Protein AF-0000000072570042 (afdb_homodimer)

Radius of gyration: 28.17 Å; Cα contacts (8 Å, |Δi|>4): 1618; chains: 2; bounding box: 68×72×71 Å

Foldseek 3Di:
DAFKKWWFQWWDDDVPRTQAGGEGDIFDQLFEEEEEEDPSNCQVVVLCQLLQNGAIPDTFMDGHVHTCRPPHNVRQQAFEAEQVLPFDQVDFLQCSQLVVVVVVVHDPVVSVVLSCVLCVLLVNNVRRGPGPVPDDLLSSLSSSVSSRPSSPGNAYEYAANCVPDDDVSSVVSLVSVLSSSNVSSHHYYHYDHDQVSCLSRGQWYFYGGSNYTQDIDHSVCLAQPPFFPCSPPSRAHKDKFWWKWADDPQWIWIAGPVGAIDTADFDDPDGDIFIKMKIAHQAQKDWDPDDHAFKWFWADWDDDDQWIKTWTQTPVRDIDIHIGGCPVDVDDDDGGDMIHIDGNRSRMWMGHNVRSGTRPDPDD/DAFKKWWFQWWDDDVPRTQAGGETDIFDQLFEEEEEEDPSNCQVVVLCQLQQNGAIPDTFMDGHVHTCRPPHNVRQQAFEAEQVLPFDQVDFLQCSQLVVVVVVVHDPVVSVVLSCVLCVLLVNNVRRGPGPVPDDLLSSLSSSVSSRPSSPGNAYEYAANCVPDDDVSSVVSLVSVLSSSNVSSHHYYHYDHDQVSCLSRGQWYFYGGSNYTQDIDHSVCLAQPPFFPCSPPSRAHKDKFWWKWADDPNWIWIAGPVGAIDTADFDDPDGDIFIKMKIAHQAQKDWDPDPHAFKWFWADWDDDDQWIKTWTQTPVRDIDIHIGGCPVDVDDDDGGDMIHIDGNRSRMWMGHNVRSGTRVDPDD

Secondary structure (DSSP, 8-state):
----EEEEEEEEEETTEEEEEEEEEEE-TT-EEEEE-STTSSHHHHHHHHHTSS---EEEEEETTEE-TTS-GGGS-EEEE-TTTT--TTS-HHHHHHHHHHHTT--HHHHHHHHHHHHHHHT-GGGTT--GGGS-HHHHHHHHHHHHHTT--SEEEEESTTTTS-HHHHHHHHHHHHHHHHHHT-EEEEEES-HHHHHHH-SEEEEEETTEEEEEE-HHHHHHS-SSHHHHHHSS--EEEEEEEEEETTEEEEE-TTS-EEEE-----SS--EEEEEEE-GGGEEEESSS-SEEEEEEEEEE-SSEEEEEEEETTS-EEEEEEESSS------TT-EEEEEE-TTT-EEEETTS-SBTTS---/----EEEEEEEEEETTEEEEEEEEEEE-TT-EEEEE-STTSSHHHHHHHHHTSS---EEEEEETTEE-TTS-GGGS-EEEE-TTTT--TTS-HHHHHHHHHHHTT--HHHHHHHHHHHHHHHT-GGGTT--GGGS-HHHHHHHHHHHHHTT--SEEEEESTTTTS-HHHHHHHHHHHHHHHHHHT-EEEEEES-HHHHHHH-SEEEEEETTEEEEEE-HHHHHHS-SSHHHHHHSS--EEEEEEEEEETTEEEEE-TTS-EEEE-----SS--EEEEEEE-GGGEEEESSS-SEEEEEEEEEE-SSEEEEEEEETTS-EEEEEEESSS------TT-EEEEEE-TTT-EEEETTS-SBTTS---

Structure (mmCIF, N/CA/C/O backbone):
data_AF-0000000072570042-model_v1
#
loop_
_entity.id
_entity.type
_entity.pdbx_description
1 polymer 'Spermidine/putrescine import ATP-binding protein PotA'
#
loop_
_atom_site.group_PDB
_atom_site.id
_atom_site.type_symbol
_atom_site.label_atom_id
_atom_site.label_alt_id
_atom_site.label_comp_id
_atom_site.label_asym_id
_atom_site.label_entity_id
_atom_site.label_seq_id
_atom_site.pdbx_PDB_ins_code
_atom_site.Cartn_x
_atom_site.Cartn_y
_atom_site.Cartn_z
_atom_site.occupancy
_atom_site.B_iso_or_equiv
_atom_site.auth_seq_id
_atom_site.auth_comp_id
_atom_site.auth_asym_id
_atom_site.auth_atom_id
_atom_site.pdbx_PDB_model_num
ATOM 1 N N . MET A 1 1 ? -10.945 -24.578 -23.078 1 67.06 1 MET A N 1
ATOM 2 C CA . MET A 1 1 ? -10.5 -25.234 -21.844 1 67.06 1 MET A CA 1
ATOM 3 C C . MET A 1 1 ? -9.148 -24.688 -21.406 1 67.06 1 MET A C 1
ATOM 5 O O . MET A 1 1 ? -8.344 -24.266 -22.234 1 67.06 1 MET A O 1
ATOM 9 N N . SER A 1 2 ? -8.945 -24.328 -20.234 1 85.19 2 SER A N 1
ATOM 10 C CA . SER A 1 2 ? -7.691 -23.859 -19.672 1 85.19 2 SER A CA 1
ATOM 11 C C . SER A 1 2 ? -6.598 -24.906 -19.781 1 85.19 2 SER A C 1
ATOM 13 O O . SER A 1 2 ? -6.883 -26.094 -19.969 1 85.19 2 SER A O 1
ATOM 15 N N . LYS A 1 3 ? -5.363 -24.484 -20.062 1 92.62 3 LYS A N 1
ATOM 16 C CA . LYS A 1 3 ? -4.215 -25.375 -20.203 1 92.62 3 LYS A CA 1
ATOM 17 C C . LYS A 1 3 ? -3.168 -25.109 -19.141 1 92.62 3 LYS A C 1
ATOM 19 O O . LYS A 1 3 ? -3.09 -24 -18.594 1 92.62 3 LYS A O 1
ATOM 24 N N . SER A 1 4 ? -2.488 -26.141 -18.891 1 97.12 4 SER A N 1
ATOM 25 C CA . SER A 1 4 ? -1.335 -25.969 -18 1 97.12 4 SER A CA 1
ATOM 26 C C . SER A 1 4 ? -0.146 -25.391 -18.766 1 97.12 4 SER A C 1
ATOM 28 O O . SER A 1 4 ? -0.124 -25.406 -20 1 97.12 4 SER A O 1
ATOM 30 N N . ILE A 1 5 ? 0.777 -24.828 -18.078 1 98 5 ILE A N 1
ATOM 31 C CA . ILE A 1 5 ? 2.006 -24.297 -18.672 1 98 5 ILE A CA 1
ATOM 32 C C . ILE A 1 5 ? 3.213 -25 -18.031 1 98 5 ILE A C 1
ATOM 34 O O . ILE A 1 5 ? 3.371 -24.984 -16.812 1 98 5 ILE A O 1
ATOM 38 N N . ASN A 1 6 ? 4.023 -25.562 -18.859 1 97.94 6 ASN A N 1
ATOM 39 C CA . ASN A 1 6 ? 5.258 -26.203 -18.406 1 97.94 6 ASN A CA 1
ATOM 40 C C . ASN A 1 6 ? 6.488 -25.484 -18.969 1 97.94 6 ASN A C 1
ATOM 42 O O . ASN A 1 6 ? 6.648 -25.375 -20.188 1 97.94 6 ASN A O 1
ATOM 46 N N . ILE A 1 7 ? 7.305 -25.031 -18.109 1 97.62 7 ILE A N 1
ATOM 47 C CA . ILE A 1 7 ? 8.547 -24.344 -18.453 1 97.62 7 ILE A CA 1
ATOM 48 C C . ILE A 1 7 ? 9.742 -25.219 -18.047 1 97.62 7 ILE A C 1
ATOM 50 O O . ILE A 1 7 ? 9.953 -25.469 -16.859 1 97.62 7 ILE A O 1
ATOM 54 N N . ASN A 1 8 ? 10.5 -25.594 -19.031 1 97.06 8 ASN A N 1
ATOM 55 C CA . ASN A 1 8 ? 11.594 -26.516 -18.781 1 97.06 8 ASN A CA 1
ATOM 56 C C . ASN A 1 8 ? 12.93 -25.953 -19.25 1 97.06 8 ASN A C 1
ATOM 58 O O . ASN A 1 8 ? 13.203 -25.891 -20.453 1 97.06 8 ASN A O 1
ATOM 62 N N . ASP A 1 9 ? 13.773 -25.609 -18.312 1 96.56 9 ASP A N 1
ATOM 63 C CA . ASP A 1 9 ? 15.156 -25.203 -18.516 1 96.56 9 ASP A CA 1
ATOM 64 C C . ASP A 1 9 ? 15.242 -24.094 -19.562 1 96.56 9 ASP A C 1
ATOM 66 O O . ASP A 1 9 ? 16.047 -24.156 -20.484 1 96.56 9 ASP A O 1
ATOM 70 N N . VAL A 1 10 ? 14.43 -23.219 -19.406 1 95.94 10 VAL A N 1
ATOM 71 C CA . VAL A 1 10 ? 14.312 -22.156 -20.406 1 95.94 10 VAL A CA 1
ATOM 72 C C . VAL A 1 10 ? 15.461 -21.156 -20.234 1 95.94 10 VAL A C 1
ATOM 74 O O . VAL A 1 10 ? 15.852 -20.828 -19.109 1 95.94 10 VAL A O 1
ATOM 77 N N . ILE A 1 11 ? 15.984 -20.719 -21.375 1 96.19 11 ILE A N 1
ATOM 78 C CA . ILE A 1 11 ? 17.094 -19.766 -21.422 1 96.19 11 ILE A CA 1
ATOM 79 C C . ILE A 1 11 ? 16.703 -18.562 -22.281 1 96.19 11 ILE A C 1
ATOM 81 O O . ILE A 1 11 ? 16.156 -18.719 -23.375 1 96.19 11 ILE A O 1
ATOM 85 N N . LYS A 1 12 ? 16.891 -17.375 -21.734 1 95.5 12 LYS A N 1
ATOM 86 C CA . LYS A 1 12 ? 16.719 -16.141 -22.5 1 95.5 12 LYS A CA 1
ATOM 87 C C . LYS A 1 12 ? 18.016 -15.336 -22.531 1 95.5 12 LYS A C 1
ATOM 89 O O . LYS A 1 12 ? 18.578 -15.016 -21.469 1 95.5 12 LYS A O 1
ATOM 94 N N . LYS A 1 13 ? 18.391 -15.008 -23.703 1 93.94 13 LYS A N 1
ATOM 95 C CA . LYS A 1 13 ? 19.594 -14.203 -23.906 1 93.94 13 LYS A CA 1
ATOM 96 C C . LYS A 1 13 ? 19.312 -13.016 -24.812 1 93.94 13 LYS A C 1
ATOM 98 O O . LYS A 1 13 ? 18.516 -13.109 -25.75 1 93.94 13 LYS A O 1
ATOM 103 N N . TYR A 1 14 ? 19.875 -11.891 -24.453 1 90.38 14 TYR A N 1
ATOM 104 C CA . TYR A 1 14 ? 19.969 -10.734 -25.344 1 90.38 14 TYR A CA 1
ATOM 105 C C . TYR A 1 14 ? 21.422 -10.469 -25.75 1 90.38 14 TYR A C 1
ATOM 107 O O . TYR A 1 14 ? 22.188 -9.883 -24.984 1 90.38 14 TYR A O 1
ATOM 115 N N . GLY A 1 15 ? 21.734 -10.828 -26.922 1 90 15 GLY A N 1
ATOM 116 C CA . GLY A 1 15 ? 23.141 -10.789 -27.266 1 90 15 GLY A CA 1
ATOM 117 C C . GLY A 1 15 ? 24 -11.633 -26.359 1 90 15 GLY A C 1
ATOM 118 O O . GLY A 1 15 ? 23.781 -12.844 -26.219 1 90 15 GLY A O 1
ATOM 119 N N . GLU A 1 16 ? 24.891 -10.914 -25.609 1 90.12 16 GLU A N 1
ATOM 120 C CA . GLU A 1 16 ? 25.797 -11.617 -24.719 1 90.12 16 GLU A CA 1
ATOM 121 C C . GLU A 1 16 ? 25.25 -11.648 -23.297 1 90.12 16 GLU A C 1
ATOM 123 O O . GLU A 1 16 ? 25.781 -12.352 -22.422 1 90.12 16 GLU A O 1
ATOM 128 N N . ASN A 1 17 ? 24.172 -10.977 -23.094 1 90.94 17 ASN A N 1
ATOM 129 C CA . ASN A 1 17 ? 23.609 -10.883 -21.766 1 90.94 17 ASN A CA 1
ATOM 130 C C . ASN A 1 17 ? 22.531 -11.938 -21.531 1 90.94 17 ASN A C 1
ATOM 132 O O . ASN A 1 17 ? 21.547 -12.008 -22.266 1 90.94 17 ASN A O 1
ATOM 136 N N . THR A 1 18 ? 22.781 -12.82 -20.578 1 92.94 18 THR A N 1
ATOM 137 C CA . THR A 1 18 ? 21.797 -13.836 -20.219 1 92.94 18 THR A CA 1
ATOM 138 C C . THR A 1 18 ? 20.875 -13.328 -19.125 1 92.94 18 THR A C 1
ATOM 140 O O . THR A 1 18 ? 21.312 -13.062 -18 1 92.94 18 THR A O 1
ATOM 143 N N . VAL A 1 19 ? 19.625 -13.195 -19.375 1 92.44 19 VAL A N 1
ATOM 144 C CA . VAL A 1 19 ? 18.625 -12.672 -18.438 1 92.44 19 VAL A CA 1
ATOM 145 C C . VAL A 1 19 ? 18.016 -13.812 -17.641 1 92.44 19 VAL A C 1
ATOM 147 O O . VAL A 1 19 ? 17.828 -13.703 -16.438 1 92.44 19 VAL A O 1
ATOM 150 N N . ILE A 1 20 ? 17.672 -14.898 -18.312 1 95.62 20 ILE A N 1
ATOM 151 C CA . ILE A 1 20 ? 17.172 -16.125 -17.688 1 95.62 20 ILE A CA 1
ATOM 152 C C . ILE A 1 20 ? 18.094 -17.281 -18.047 1 95.62 20 ILE A C 1
ATOM 154 O O . ILE A 1 20 ? 18.141 -17.734 -19.188 1 95.62 20 ILE A O 1
ATOM 158 N N . PRO A 1 21 ? 18.781 -17.828 -17.125 1 94.81 21 PRO A N 1
ATOM 159 C CA . PRO A 1 21 ? 19.812 -18.812 -17.438 1 94.81 21 PRO A CA 1
ATOM 160 C C . PRO A 1 21 ? 19.281 -20.25 -17.5 1 94.81 21 PRO A C 1
ATOM 162 O O . PRO A 1 21 ? 19.828 -21.078 -18.234 1 94.81 21 PRO A O 1
ATOM 165 N N . ASP A 1 22 ? 18.328 -20.578 -16.688 1 93.56 22 ASP A N 1
ATOM 166 C CA . ASP A 1 22 ? 17.781 -21.938 -16.609 1 93.56 22 ASP A CA 1
ATOM 167 C C . ASP A 1 22 ? 16.531 -21.969 -15.734 1 93.56 22 ASP A C 1
ATOM 169 O O . ASP A 1 22 ? 16.547 -22.531 -14.641 1 93.56 22 ASP A O 1
ATOM 173 N N . LEU A 1 23 ? 15.43 -21.625 -16.297 1 95.44 23 LEU A N 1
ATOM 174 C CA . LEU A 1 23 ? 14.234 -21.484 -15.469 1 95.44 23 LEU A CA 1
ATOM 175 C C . LEU A 1 23 ? 13.305 -22.672 -15.656 1 95.44 23 LEU A C 1
ATOM 177 O O . LEU A 1 23 ? 13.078 -23.125 -16.781 1 95.44 23 LEU A O 1
ATOM 181 N N . LYS A 1 24 ? 12.898 -23.266 -14.531 1 96.69 24 LYS A N 1
ATOM 182 C CA . LYS A 1 24 ? 11.938 -24.375 -14.5 1 96.69 24 LYS A CA 1
ATOM 183 C C . LYS A 1 24 ? 10.727 -24.016 -13.641 1 96.69 24 LYS A C 1
ATOM 185 O O . LYS A 1 24 ? 10.875 -23.5 -12.531 1 96.69 24 LYS A O 1
ATOM 190 N N . ALA A 1 25 ? 9.562 -24.25 -14.188 1 97.12 25 ALA A N 1
ATOM 191 C CA . ALA A 1 25 ? 8.328 -24.016 -13.438 1 97.12 25 ALA A CA 1
ATOM 192 C C . ALA A 1 25 ? 7.148 -24.734 -14.078 1 97.12 25 ALA A C 1
ATOM 194 O O . ALA A 1 25 ? 7.09 -24.875 -15.305 1 97.12 25 ALA A O 1
ATOM 195 N N . ASP A 1 26 ? 6.258 -25.156 -13.25 1 97.38 26 ASP A N 1
ATOM 196 C CA . ASP A 1 26 ? 5.02 -25.781 -13.703 1 97.38 26 ASP A CA 1
ATOM 197 C C . ASP A 1 26 ? 3.801 -25.016 -13.195 1 97.38 26 ASP A C 1
ATOM 199 O O . ASP A 1 26 ? 3.656 -24.812 -11.984 1 97.38 26 ASP A O 1
ATOM 203 N N . ILE A 1 27 ? 2.994 -24.656 -14.094 1 98 27 ILE A N 1
ATOM 204 C CA . ILE A 1 27 ? 1.748 -23.969 -13.758 1 98 27 ILE A CA 1
ATOM 205 C C . ILE A 1 27 ? 0.563 -24.891 -14.047 1 98 27 ILE A C 1
ATOM 207 O O . ILE A 1 27 ? 0.382 -25.344 -15.18 1 98 27 ILE A O 1
ATOM 211 N N . LYS A 1 28 ? -0.247 -25.094 -13.055 1 97.56 28 LYS A N 1
ATOM 212 C CA . LYS A 1 28 ? -1.334 -26.062 -13.156 1 97.56 28 LYS A CA 1
ATOM 213 C C . LYS A 1 28 ? -2.52 -25.484 -13.922 1 97.56 28 LYS A C 1
ATOM 215 O O . LYS A 1 28 ? -2.689 -24.266 -13.984 1 97.56 28 LYS A O 1
ATOM 220 N N . ASN A 1 29 ? -3.273 -26.438 -14.438 1 96.75 29 ASN A N 1
ATOM 221 C CA . ASN A 1 29 ? -4.496 -26.047 -15.133 1 96.75 29 ASN A CA 1
ATOM 222 C C . ASN A 1 29 ? -5.445 -25.297 -14.211 1 96.75 29 ASN A C 1
ATOM 224 O O . ASN A 1 29 ? -5.734 -25.734 -13.102 1 96.75 29 ASN A O 1
ATOM 228 N N . GLY A 1 30 ? -5.828 -24.078 -14.688 1 96.5 30 GLY A N 1
ATOM 229 C CA . GLY A 1 30 ? -6.801 -23.297 -13.953 1 96.5 30 GLY A CA 1
ATOM 230 C C . GLY A 1 30 ? -6.199 -22.547 -12.781 1 96.5 30 GLY A C 1
ATOM 231 O O . GLY A 1 30 ? -6.91 -21.859 -12.047 1 96.5 30 GLY A O 1
ATOM 232 N N . GLU A 1 31 ? -4.945 -22.547 -12.695 1 97.12 31 GLU A N 1
ATOM 233 C CA . GLU A 1 31 ? -4.227 -21.938 -11.586 1 97.12 31 GLU A CA 1
ATOM 234 C C . GLU A 1 31 ? -3.945 -20.453 -11.859 1 97.12 31 GLU A C 1
ATOM 236 O O . GLU A 1 31 ? -3.654 -20.078 -12.992 1 97.12 31 GLU A O 1
ATOM 241 N N . LEU A 1 32 ? -4.117 -19.656 -10.82 1 98 32 LEU A N 1
ATOM 242 C CA . LEU A 1 32 ? -3.566 -18.312 -10.891 1 98 32 LEU A CA 1
ATOM 243 C C . LEU A 1 32 ? -2.16 -18.266 -10.297 1 98 32 LEU A C 1
ATOM 245 O O . LEU A 1 32 ? -1.992 -18.281 -9.078 1 98 32 LEU A O 1
ATOM 249 N N . PHE A 1 33 ? -1.224 -18.141 -11.195 1 98.44 33 PHE A N 1
ATOM 250 C CA . PHE A 1 33 ? 0.198 -18.219 -10.883 1 98.44 33 PHE A CA 1
ATOM 251 C C . PHE A 1 33 ? 0.858 -16.844 -11.031 1 98.44 33 PHE A C 1
ATOM 253 O O . PHE A 1 33 ? 0.851 -16.266 -12.117 1 98.44 33 PHE A O 1
ATOM 260 N N . THR A 1 34 ? 1.479 -16.375 -9.945 1 98.19 34 THR A N 1
ATOM 261 C CA . THR A 1 34 ? 2.025 -15.023 -9.977 1 98.19 34 THR A CA 1
ATOM 262 C C . THR A 1 34 ? 3.551 -15.055 -10.016 1 98.19 34 THR A C 1
ATOM 264 O O . THR A 1 34 ? 4.18 -15.828 -9.289 1 98.19 34 THR A O 1
ATOM 267 N N . LEU A 1 35 ? 4.086 -14.344 -10.93 1 97.44 35 LEU A N 1
ATOM 268 C CA . LEU A 1 35 ? 5.516 -14.047 -10.945 1 97.44 35 LEU A CA 1
ATOM 269 C C . LEU A 1 35 ? 5.812 -12.766 -10.172 1 97.44 35 LEU A C 1
ATOM 271 O O . LEU A 1 35 ? 5.312 -11.695 -10.523 1 97.44 35 LEU A O 1
ATOM 275 N N . LEU A 1 36 ? 6.598 -12.914 -9.156 1 95.38 36 LEU A N 1
ATOM 276 C CA . LEU A 1 36 ? 6.93 -11.805 -8.281 1 95.38 36 LEU A CA 1
ATOM 277 C C . LEU A 1 36 ? 8.438 -11.656 -8.133 1 95.38 36 LEU A C 1
ATOM 279 O O . LEU A 1 36 ? 9.164 -12.648 -8.094 1 95.38 36 LEU A O 1
ATOM 283 N N . GLY A 1 37 ? 8.906 -10.453 -8.047 1 90.94 37 GLY A N 1
ATOM 284 C CA . GLY A 1 37 ? 10.328 -10.164 -7.918 1 90.94 37 GLY A CA 1
ATOM 285 C C . GLY A 1 37 ? 10.664 -8.695 -8.133 1 90.94 37 GLY A C 1
ATOM 286 O O . GLY A 1 37 ? 9.797 -7.906 -8.508 1 90.94 37 GLY A O 1
ATOM 287 N N . PRO A 1 38 ? 11.914 -8.367 -7.852 1 84.81 38 PRO A N 1
ATOM 288 C CA . PRO A 1 38 ? 12.352 -6.988 -8.07 1 84.81 38 PRO A CA 1
ATOM 289 C C . PRO A 1 38 ? 12.32 -6.582 -9.539 1 84.81 38 PRO A C 1
ATOM 291 O O . PRO A 1 38 ? 12.18 -7.438 -10.414 1 84.81 38 PRO A O 1
ATOM 294 N N . SER A 1 39 ? 12.414 -5.305 -9.742 1 79.19 39 SER A N 1
ATOM 295 C CA . SER A 1 39 ? 12.445 -4.809 -11.109 1 79.19 39 SER A CA 1
ATOM 296 C C . SER A 1 39 ? 13.641 -5.363 -11.875 1 79.19 39 SER A C 1
ATOM 298 O O . SER A 1 39 ? 14.75 -5.438 -11.336 1 79.19 39 SER A O 1
ATOM 300 N N . GLY A 1 40 ? 13.414 -5.805 -13.008 1 81.75 40 GLY A N 1
ATOM 301 C CA . GLY A 1 40 ? 14.492 -6.242 -13.883 1 81.75 40 GLY A CA 1
ATOM 302 C C . GLY A 1 40 ? 14.883 -7.691 -13.672 1 81.75 40 GLY A C 1
ATOM 303 O O . GLY A 1 40 ? 15.844 -8.18 -14.281 1 81.75 40 GLY A O 1
ATOM 304 N N . CYS A 1 41 ? 14.109 -8.383 -12.891 1 88.69 41 CYS A N 1
ATOM 305 C CA . CYS A 1 41 ? 14.555 -9.734 -12.562 1 88.69 41 CYS A CA 1
ATOM 306 C C . CYS A 1 41 ? 14.109 -10.727 -13.641 1 88.69 41 CYS A C 1
ATOM 308 O O . CYS A 1 41 ? 14.453 -11.906 -13.57 1 88.69 41 CYS A O 1
ATOM 310 N N . GLY A 1 42 ? 13.266 -10.312 -14.594 1 91.25 42 GLY A N 1
ATOM 311 C CA . GLY A 1 42 ? 12.953 -11.188 -15.711 1 91.25 42 GLY A CA 1
ATOM 312 C C . GLY A 1 42 ? 11.492 -11.578 -15.773 1 91.25 42 GLY A C 1
ATOM 313 O O . GLY A 1 42 ? 11.102 -12.438 -16.562 1 91.25 42 GLY A O 1
ATOM 314 N N . LYS A 1 43 ? 10.617 -11.07 -14.938 1 93.94 43 LYS A N 1
ATOM 315 C CA . LYS A 1 43 ? 9.203 -11.438 -14.891 1 93.94 43 LYS A CA 1
ATOM 316 C C . LYS A 1 43 ? 8.523 -11.18 -16.234 1 93.94 43 LYS A C 1
ATOM 318 O O . LYS A 1 43 ? 7.941 -12.094 -16.828 1 93.94 43 LYS A O 1
ATOM 323 N N . THR A 1 44 ? 8.672 -9.93 -16.703 1 90.88 44 THR A N 1
ATOM 324 C CA . THR A 1 44 ? 8.062 -9.539 -17.969 1 90.88 44 THR A CA 1
ATOM 325 C C . THR A 1 44 ? 8.688 -10.289 -19.141 1 90.88 44 THR A C 1
ATOM 327 O O . THR A 1 44 ? 7.992 -10.672 -20.078 1 90.88 44 THR A O 1
ATOM 330 N N . THR A 1 45 ? 9.969 -10.492 -19.078 1 94 45 THR A N 1
ATOM 331 C CA . THR A 1 45 ? 10.656 -11.266 -20.094 1 94 45 THR A CA 1
ATOM 332 C C . THR A 1 45 ? 10.062 -12.664 -20.219 1 94 45 THR A C 1
ATOM 334 O O . THR A 1 45 ? 9.758 -13.133 -21.312 1 94 45 THR A O 1
ATOM 337 N N . LEU A 1 46 ? 9.891 -13.266 -19.094 1 95.75 46 LEU A N 1
ATOM 338 C CA . LEU A 1 46 ? 9.305 -14.609 -19.094 1 95.75 46 LEU A CA 1
ATOM 339 C C . LEU A 1 46 ? 7.879 -14.578 -19.625 1 95.75 46 LEU A C 1
ATOM 341 O O . LEU A 1 46 ? 7.5 -15.422 -20.438 1 95.75 46 LEU A O 1
ATOM 345 N N . LEU A 1 47 ? 7.094 -13.617 -19.141 1 96.69 47 LEU A N 1
ATOM 346 C CA . LEU A 1 47 ? 5.715 -13.477 -19.594 1 96.69 47 LEU A CA 1
ATOM 347 C C . LEU A 1 47 ? 5.66 -13.32 -21.125 1 96.69 47 LEU A C 1
ATOM 349 O O . LEU A 1 47 ? 4.836 -13.945 -21.781 1 96.69 47 LEU A O 1
ATOM 353 N N . ARG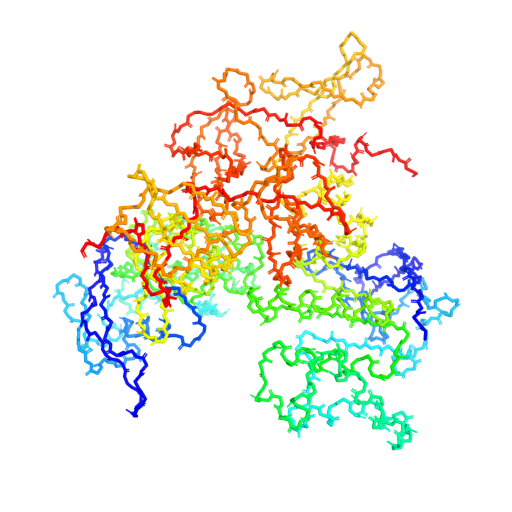 A 1 48 ? 6.543 -12.586 -21.672 1 95.62 48 ARG A N 1
ATOM 354 C CA . ARG A 1 48 ? 6.578 -12.32 -23.109 1 95.62 48 ARG A CA 1
ATOM 355 C C . ARG A 1 48 ? 7.07 -13.539 -23.875 1 95.62 48 ARG A C 1
ATOM 357 O O . ARG A 1 48 ? 6.715 -13.734 -25.047 1 95.62 48 ARG A O 1
ATOM 364 N N . MET A 1 49 ? 7.898 -14.328 -23.266 1 96.69 49 MET A N 1
ATOM 365 C CA . MET A 1 49 ? 8.273 -15.602 -23.875 1 96.69 49 MET A CA 1
ATOM 366 C C . MET A 1 49 ? 7.062 -16.516 -24 1 96.69 49 MET A C 1
ATOM 368 O O . MET A 1 49 ? 6.863 -17.156 -25.047 1 96.69 49 MET A O 1
ATOM 372 N N . ILE A 1 50 ? 6.266 -16.547 -22.938 1 97.12 50 ILE A N 1
ATOM 373 C CA . ILE A 1 50 ? 5.059 -17.359 -22.969 1 97.12 50 ILE A CA 1
ATOM 374 C C . ILE A 1 50 ? 4.105 -16.828 -24.047 1 97.12 50 ILE A C 1
ATOM 376 O O . ILE A 1 50 ? 3.508 -17.609 -24.781 1 97.12 50 ILE A O 1
ATOM 380 N N . ALA A 1 51 ? 4.02 -15.562 -24.156 1 96.19 51 ALA A N 1
ATOM 381 C CA . ALA A 1 51 ? 3.107 -14.914 -25.109 1 96.19 51 ALA A CA 1
ATOM 382 C C . ALA A 1 51 ? 3.602 -15.062 -26.531 1 96.19 51 ALA A C 1
ATOM 384 O O . ALA A 1 51 ? 2.83 -14.914 -27.484 1 96.19 51 ALA A O 1
ATOM 385 N N . GLY A 1 52 ? 4.91 -15.219 -26.703 1 95.69 52 GLY A N 1
ATOM 386 C CA . GLY A 1 52 ? 5.488 -15.359 -28.031 1 95.69 52 GLY A CA 1
ATOM 387 C C . GLY A 1 52 ? 6.086 -14.07 -28.562 1 95.69 52 GLY A C 1
ATOM 388 O O . GLY A 1 52 ? 6.43 -13.977 -29.734 1 95.69 52 GLY A O 1
ATOM 389 N N . PHE A 1 53 ? 6.191 -13.102 -27.688 1 94.06 53 PHE A N 1
ATOM 390 C CA . PHE A 1 53 ? 6.762 -11.82 -28.078 1 94.06 53 PHE A CA 1
ATOM 391 C C . PHE A 1 53 ? 8.281 -11.852 -27.984 1 94.06 53 PHE A C 1
ATOM 393 O O . PHE A 1 53 ? 8.961 -11.023 -28.609 1 94.06 53 PHE A O 1
ATOM 400 N N . ASN A 1 54 ? 8.852 -12.703 -27.219 1 93.75 54 ASN A N 1
ATOM 401 C CA . ASN A 1 54 ? 10.289 -12.898 -27.062 1 93.75 54 ASN A CA 1
ATOM 402 C C . ASN A 1 54 ? 10.719 -14.289 -27.516 1 93.75 54 ASN A C 1
ATOM 404 O O . ASN A 1 54 ? 9.961 -15.25 -27.406 1 93.75 54 ASN A O 1
ATOM 408 N N . SER A 1 55 ? 11.938 -14.367 -27.984 1 93.31 55 SER A N 1
ATOM 409 C CA . SER A 1 55 ? 12.484 -15.648 -28.406 1 93.31 55 SER A CA 1
ATOM 410 C C . SER A 1 55 ? 12.914 -16.484 -27.203 1 93.31 55 SER A C 1
ATOM 412 O O . SER A 1 55 ? 13.039 -15.969 -26.094 1 93.31 55 SER A O 1
ATOM 414 N N . ILE A 1 56 ? 13.016 -17.719 -27.469 1 95.06 56 ILE A N 1
ATOM 415 C CA . ILE A 1 56 ? 13.469 -18.688 -26.484 1 95.06 56 ILE A CA 1
ATOM 416 C C . ILE A 1 56 ? 14.75 -19.359 -26.969 1 95.06 56 ILE A C 1
ATOM 418 O O . ILE A 1 56 ? 14.727 -20.156 -27.922 1 95.06 56 ILE A O 1
ATOM 422 N N . GLU A 1 57 ? 15.844 -19.016 -26.344 1 95.25 57 GLU A N 1
ATOM 423 C CA . GLU A 1 57 ? 17.141 -19.453 -26.844 1 95.25 57 GLU A CA 1
ATOM 424 C C . GLU A 1 57 ? 17.469 -20.859 -26.344 1 95.25 57 GLU A C 1
ATOM 426 O O . GLU A 1 57 ? 18.344 -21.531 -26.891 1 95.25 57 GLU A O 1
ATOM 431 N N . GLY A 1 58 ? 16.875 -21.297 -25.344 1 95.56 58 GLY A N 1
ATOM 432 C CA . GLY A 1 58 ? 17.078 -22.641 -24.812 1 95.56 58 GLY A CA 1
ATOM 433 C C . GLY A 1 58 ? 15.898 -23.141 -23.984 1 95.56 58 GLY A C 1
ATOM 434 O O . GLY A 1 58 ? 15.141 -22.344 -23.422 1 95.56 58 GLY A O 1
ATOM 435 N N . GLY A 1 59 ? 15.75 -24.484 -23.922 1 96.94 59 GLY A N 1
ATOM 436 C CA . GLY A 1 59 ? 14.656 -25.078 -23.172 1 96.94 59 GLY A CA 1
ATOM 437 C C . GLY A 1 59 ? 13.344 -25.062 -23.922 1 96.94 59 GLY A C 1
ATOM 438 O O . GLY A 1 59 ? 13.312 -24.844 -25.125 1 96.94 59 GLY A O 1
ATOM 439 N N . THR A 1 60 ? 12.297 -25.406 -23.172 1 97.5 60 THR A N 1
ATOM 440 C CA . THR A 1 60 ? 11 -25.469 -23.828 1 97.5 60 THR A CA 1
ATOM 441 C C . THR A 1 60 ? 9.906 -24.906 -22.922 1 97.5 60 THR A C 1
ATOM 443 O O . THR A 1 60 ? 10.008 -24.969 -21.703 1 97.5 60 THR A O 1
ATOM 446 N N . ILE A 1 61 ? 8.945 -24.312 -23.531 1 97.69 61 ILE A N 1
ATOM 447 C CA . ILE A 1 61 ? 7.672 -23.953 -22.906 1 97.69 61 ILE A CA 1
ATOM 448 C C . ILE A 1 61 ? 6.531 -24.672 -23.609 1 97.69 61 ILE A C 1
ATOM 450 O O . ILE A 1 61 ? 6.484 -24.719 -24.844 1 97.69 61 ILE A O 1
ATOM 454 N N . SER A 1 62 ? 5.633 -25.25 -22.844 1 97.94 62 SER A N 1
ATOM 455 C CA . SER A 1 62 ? 4.535 -26 -23.453 1 97.94 62 SER A CA 1
ATOM 456 C C . SER A 1 62 ? 3.203 -25.641 -22.797 1 97.94 62 SER A C 1
ATOM 458 O O . SER A 1 62 ? 3.148 -25.359 -21.594 1 97.94 62 SER A O 1
ATOM 460 N N . PHE A 1 63 ? 2.195 -25.594 -23.594 1 97.25 63 PHE A N 1
ATOM 461 C CA . PHE A 1 63 ? 0.82 -25.672 -23.125 1 97.25 63 PHE A CA 1
ATOM 462 C C . PHE A 1 63 ? 0.321 -27.109 -23.125 1 97.25 63 PHE A C 1
ATOM 464 O O . PHE A 1 63 ? 0.177 -27.719 -24.188 1 97.25 63 PHE A O 1
ATOM 471 N N . ASP A 1 64 ? 0.124 -27.625 -21.906 1 96.31 64 ASP A N 1
ATOM 472 C CA . ASP A 1 64 ? -0.057 -29.062 -21.797 1 96.31 64 ASP A CA 1
ATOM 473 C C . ASP A 1 64 ? 1.1 -29.812 -22.453 1 96.31 64 ASP A C 1
ATOM 475 O O . ASP A 1 64 ? 2.258 -29.641 -22.062 1 96.31 64 ASP A O 1
ATOM 479 N N . GLU A 1 65 ? 0.79 -30.516 -23.484 1 94.62 65 GLU A N 1
ATOM 480 C CA . GLU A 1 65 ? 1.832 -31.312 -24.125 1 94.62 65 GLU A CA 1
ATOM 481 C C . GLU A 1 65 ? 2.371 -30.609 -25.375 1 94.62 65 GLU A C 1
ATOM 483 O O . GLU A 1 65 ? 3.346 -31.062 -25.984 1 94.62 65 GLU A O 1
ATOM 488 N N . ASN A 1 66 ? 1.875 -29.516 -25.75 1 95.75 66 ASN A N 1
ATOM 489 C CA . ASN A 1 66 ? 2.242 -28.844 -26.984 1 95.75 66 ASN A CA 1
ATOM 490 C C . ASN A 1 66 ? 3.35 -27.812 -26.75 1 95.75 66 ASN A C 1
ATOM 492 O O . ASN A 1 66 ? 3.119 -26.781 -26.125 1 95.75 66 ASN A O 1
ATOM 496 N N . VAL A 1 67 ? 4.488 -28.078 -27.281 1 97.38 67 VAL A N 1
ATOM 497 C CA . VAL A 1 67 ? 5.602 -27.141 -27.188 1 97.38 67 VAL A CA 1
ATOM 498 C C . VAL A 1 67 ? 5.316 -25.906 -28.047 1 97.38 67 VAL A C 1
ATOM 500 O O . VAL A 1 67 ? 4.957 -26.016 -29.219 1 97.38 67 VAL A O 1
ATOM 503 N N . ILE A 1 68 ? 5.457 -24.703 -27.516 1 96.62 68 ILE A N 1
ATOM 504 C CA . ILE A 1 68 ? 5.008 -23.484 -28.188 1 96.62 68 ILE A CA 1
ATOM 505 C C . ILE A 1 68 ? 6.219 -22.656 -28.609 1 96.62 68 ILE A C 1
ATOM 507 O O . ILE A 1 68 ? 6.066 -21.531 -29.094 1 96.62 68 ILE A O 1
ATOM 511 N N . ASN A 1 69 ? 7.41 -23.125 -28.531 1 96.44 69 ASN A N 1
ATOM 512 C CA . ASN A 1 69 ? 8.633 -22.359 -28.766 1 96.44 69 ASN A CA 1
ATOM 513 C C . ASN A 1 69 ? 8.594 -21.672 -30.125 1 96.44 69 ASN A C 1
ATOM 515 O O . ASN A 1 69 ? 9.016 -20.516 -30.25 1 96.44 69 ASN A O 1
ATOM 519 N N . ASP A 1 70 ? 8.031 -22.375 -31.094 1 94.12 70 ASP A N 1
ATOM 520 C CA . ASP A 1 70 ? 8.109 -21.875 -32.469 1 94.12 70 ASP A CA 1
ATOM 521 C C . ASP A 1 70 ? 6.738 -21.438 -32.969 1 94.12 70 ASP A C 1
ATOM 523 O O . ASP A 1 70 ? 6.57 -21.141 -34.156 1 94.12 70 ASP A O 1
ATOM 527 N N . ILE A 1 71 ? 5.82 -21.469 -32.125 1 95.44 71 ILE A N 1
ATOM 528 C CA . ILE A 1 71 ? 4.492 -20.984 -32.5 1 95.44 71 ILE A CA 1
ATOM 529 C C . ILE A 1 71 ? 4.414 -19.469 -32.312 1 95.44 71 ILE A C 1
ATOM 531 O O . ILE A 1 71 ? 4.684 -18.969 -31.219 1 95.44 71 ILE A O 1
ATOM 535 N N . PRO A 1 72 ? 4.109 -18.781 -33.344 1 94.94 72 PRO A N 1
ATOM 536 C CA . PRO A 1 72 ? 4.016 -17.328 -33.188 1 94.94 72 PRO A CA 1
ATOM 537 C C . PRO A 1 72 ? 2.881 -16.891 -32.281 1 94.94 72 PRO A C 1
ATOM 539 O O . PRO A 1 72 ? 1.942 -17.656 -32.031 1 94.94 72 PRO A O 1
ATOM 542 N N . ALA A 1 73 ? 2.957 -15.703 -31.781 1 93.88 73 ALA A N 1
ATOM 543 C CA . ALA A 1 73 ? 2.047 -15.172 -30.766 1 93.88 73 ALA A CA 1
ATOM 544 C C . ALA A 1 73 ? 0.596 -15.273 -31.234 1 93.88 73 ALA A C 1
ATOM 546 O O . ALA A 1 73 ? -0.272 -15.727 -30.484 1 93.88 73 ALA A O 1
ATOM 547 N N . HIS A 1 74 ? 0.351 -14.938 -32.5 1 91.12 74 HIS A N 1
ATOM 548 C CA . HIS A 1 74 ? -1.017 -14.852 -33 1 91.12 74 HIS A CA 1
ATOM 549 C C . HIS A 1 74 ? -1.64 -16.234 -33.125 1 91.12 74 HIS A C 1
ATOM 551 O O . HIS A 1 74 ? -2.848 -16.359 -33.344 1 91.12 74 HIS A O 1
ATOM 557 N N . LYS A 1 75 ? -0.846 -17.297 -32.938 1 93.75 75 LYS A N 1
ATOM 558 C CA . LYS A 1 75 ? -1.343 -18.656 -33.094 1 93.75 75 LYS A CA 1
ATOM 559 C C . LYS A 1 75 ? -1.355 -19.375 -31.75 1 93.75 75 LYS A C 1
ATOM 561 O O . LYS A 1 75 ? -1.73 -20.547 -31.672 1 93.75 75 LYS A O 1
ATOM 566 N N . ARG A 1 76 ? -1.015 -18.781 -30.656 1 94.56 76 ARG A N 1
ATOM 567 C CA . ARG A 1 76 ? -0.903 -19.422 -29.359 1 94.56 76 ARG A CA 1
ATOM 568 C C . ARG A 1 76 ? -2.23 -19.375 -28.609 1 94.56 76 ARG A C 1
ATOM 570 O O . ARG A 1 76 ? -2.381 -20.016 -27.562 1 94.56 76 ARG A O 1
ATOM 577 N N . ASN A 1 77 ? -3.178 -18.688 -29.109 1 94.5 77 ASN A N 1
ATOM 578 C CA . ASN A 1 77 ? -4.492 -18.531 -28.5 1 94.5 77 ASN A CA 1
ATOM 579 C C . ASN A 1 77 ? -4.379 -18.062 -27.047 1 94.5 77 ASN A C 1
ATOM 581 O O . ASN A 1 77 ? -4.902 -18.703 -26.141 1 94.5 77 ASN A O 1
ATOM 585 N N . ILE A 1 78 ? -3.75 -17 -26.797 1 95.81 78 ILE A N 1
ATOM 586 C CA . ILE A 1 78 ? -3.551 -16.453 -25.453 1 95.81 78 ILE A CA 1
ATOM 587 C C . ILE A 1 78 ? -4.324 -15.148 -25.312 1 95.81 78 ILE A C 1
ATOM 589 O O . ILE A 1 78 ? -4.582 -14.453 -26.297 1 95.81 78 ILE A O 1
ATOM 593 N N . GLY A 1 79 ? -4.805 -14.914 -24.141 1 95.25 79 GLY A N 1
ATOM 594 C CA . GLY A 1 79 ? -5.305 -13.602 -23.75 1 95.25 79 GLY A CA 1
ATOM 595 C C . GLY A 1 79 ? -4.281 -12.773 -23.016 1 95.25 79 GLY A C 1
ATOM 596 O O . GLY A 1 79 ? -3.531 -13.297 -22.188 1 95.25 79 GLY A O 1
ATOM 597 N N . MET A 1 80 ? -4.301 -11.508 -23.344 1 94.56 80 MET A N 1
ATOM 598 C CA . MET A 1 80 ? -3.303 -10.648 -22.703 1 94.56 80 MET A CA 1
ATOM 599 C C . MET A 1 80 ? -3.941 -9.375 -22.156 1 94.56 80 MET A C 1
ATOM 601 O O . MET A 1 80 ? -4.809 -8.789 -22.797 1 94.56 80 MET A O 1
ATOM 605 N N . VAL A 1 81 ? -3.555 -9.117 -20.922 1 94.25 81 VAL A N 1
ATOM 606 C CA . VAL A 1 81 ? -3.898 -7.836 -20.328 1 94.25 81 VAL A CA 1
ATOM 607 C C . VAL A 1 81 ? -2.625 -7.055 -20 1 94.25 81 VAL A C 1
ATOM 609 O O . VAL A 1 81 ? -1.813 -7.484 -19.188 1 94.25 81 VAL A O 1
ATOM 612 N N . PHE A 1 82 ? -2.543 -5.867 -20.625 1 89.19 82 PHE A N 1
ATOM 613 C CA . PHE A 1 82 ? -1.353 -5.039 -20.484 1 89.19 82 PHE A CA 1
ATOM 614 C C . PHE A 1 82 ? -1.521 -4.047 -19.344 1 89.19 82 PHE A C 1
ATOM 616 O O . PHE A 1 82 ? -2.635 -3.824 -18.859 1 89.19 82 PHE A O 1
ATOM 623 N N . GLN A 1 83 ? -0.401 -3.488 -19.016 1 82.94 83 GLN A N 1
ATOM 624 C CA . GLN A 1 83 ? -0.37 -2.498 -17.938 1 82.94 83 GLN A CA 1
ATOM 625 C C . GLN A 1 83 ? -1.237 -1.29 -18.281 1 82.94 83 GLN A C 1
ATOM 627 O O . GLN A 1 83 ? -1.961 -0.776 -17.438 1 82.94 83 GLN A O 1
ATOM 632 N N . ASN A 1 84 ? -1.229 -0.867 -19.484 1 83.31 84 ASN A N 1
ATOM 633 C CA . ASN A 1 84 ? -1.993 0.302 -19.922 1 83.31 84 ASN A CA 1
ATOM 634 C C . ASN A 1 84 ? -3.365 -0.091 -20.453 1 83.31 84 ASN A C 1
ATOM 636 O O . ASN A 1 84 ? -4.055 0.73 -21.062 1 83.31 84 ASN A O 1
ATOM 640 N N . TYR A 1 85 ? -3.752 -1.314 -20.281 1 83.88 85 TYR A N 1
ATOM 641 C CA . TYR A 1 85 ? -5.035 -1.887 -20.672 1 83.88 85 TYR A CA 1
ATOM 642 C C . TYR A 1 85 ? -5.102 -2.102 -22.188 1 83.88 85 TYR A C 1
ATOM 644 O O . TYR A 1 85 ? -5.602 -3.129 -22.641 1 83.88 85 TYR A O 1
ATOM 652 N N . ALA A 1 86 ? -4.52 -1.147 -22.938 1 84.44 86 ALA A N 1
ATOM 653 C CA . ALA A 1 86 ? -4.469 -1.224 -24.391 1 84.44 86 ALA A CA 1
ATOM 654 C C . ALA A 1 86 ? -5.875 -1.295 -24.984 1 84.44 86 ALA A C 1
ATOM 656 O O . ALA A 1 86 ? -6.145 -2.121 -25.859 1 84.44 86 ALA A O 1
ATOM 657 N N . ILE A 1 87 ? -6.805 -0.589 -24.422 1 91.94 87 ILE A N 1
ATOM 658 C CA . ILE A 1 87 ? -8.156 -0.526 -24.969 1 91.94 87 ILE A CA 1
ATOM 659 C C . ILE A 1 87 ? -8.219 0.513 -26.078 1 91.94 87 ILE A C 1
ATOM 661 O O . ILE A 1 87 ? -7.52 1.527 -26.031 1 91.94 87 ILE A O 1
ATOM 665 N N . PHE A 1 88 ? -9.062 0.272 -27.125 1 93.12 88 PHE A N 1
ATOM 666 C CA . PHE A 1 88 ? -9.234 1.208 -28.219 1 93.12 88 PHE A CA 1
ATOM 667 C C . PHE A 1 88 ? -10.086 2.398 -27.797 1 93.12 88 PHE A C 1
ATOM 669 O O . PHE A 1 88 ? -11.289 2.252 -27.562 1 93.12 88 PHE A O 1
ATOM 676 N N . PRO A 1 89 ? -9.5 3.504 -27.797 1 92.62 89 PRO A N 1
ATOM 677 C CA . PRO A 1 89 ? -10.203 4.66 -27.25 1 92.62 89 PRO A CA 1
ATOM 678 C C . PRO A 1 89 ? -11.391 5.098 -28.109 1 92.62 89 PRO A C 1
ATOM 680 O O . PRO A 1 89 ? -12.32 5.73 -27.609 1 92.62 89 PRO A O 1
ATOM 683 N N . HIS A 1 90 ? -11.391 4.707 -29.375 1 93.88 90 HIS A N 1
ATOM 684 C CA . HIS A 1 90 ? -12.414 5.18 -30.297 1 93.88 90 HIS A CA 1
ATOM 685 C C . HIS A 1 90 ? -13.531 4.156 -30.453 1 93.88 90 HIS A C 1
ATOM 687 O O . HIS A 1 90 ? -14.445 4.344 -31.266 1 93.88 90 HIS A O 1
ATOM 693 N N . MET A 1 91 ? -13.484 3.1 -29.734 1 96.31 91 MET A N 1
ATOM 694 C CA . MET A 1 91 ? -14.492 2.045 -29.797 1 96.31 91 MET A CA 1
ATOM 695 C C . MET A 1 91 ? -15.25 1.947 -28.469 1 96.31 91 MET A C 1
ATOM 697 O O . MET A 1 91 ? -14.672 2.176 -27.406 1 96.31 91 MET A O 1
ATOM 701 N N . THR A 1 92 ? -16.453 1.638 -28.656 1 97 92 THR A N 1
ATOM 702 C CA . THR A 1 92 ? -17.25 1.404 -27.453 1 97 92 THR A CA 1
ATOM 703 C C . THR A 1 92 ? -16.781 0.146 -26.719 1 97 92 THR A C 1
ATOM 705 O O . THR A 1 92 ? -15.969 -0.62 -27.266 1 97 92 THR A O 1
ATOM 708 N N . VAL A 1 93 ? -17.281 -0.02 -25.531 1 97.38 93 VAL A N 1
ATOM 709 C CA . VAL A 1 93 ? -16.969 -1.208 -24.75 1 97.38 93 VAL A CA 1
ATOM 710 C C . VAL A 1 93 ? -17.328 -2.463 -25.547 1 97.38 93 VAL A C 1
ATOM 712 O O . VAL A 1 93 ? -16.5 -3.365 -25.688 1 97.38 93 VAL A O 1
ATOM 715 N N . LYS A 1 94 ? -18.484 -2.445 -26.094 1 96.94 94 LYS A N 1
ATOM 716 C CA . LYS A 1 94 ? -18.953 -3.588 -26.875 1 96.94 94 LYS A CA 1
ATOM 717 C C . LYS A 1 94 ? -18.062 -3.82 -28.094 1 96.94 94 LYS A C 1
ATOM 719 O O . LYS A 1 94 ? -17.703 -4.961 -28.406 1 96.94 94 LYS A O 1
ATOM 724 N N . GLU A 1 95 ? -17.672 -2.814 -28.734 1 96 95 GLU A N 1
ATOM 725 C CA . GLU A 1 95 ? -16.828 -2.916 -29.922 1 96 95 GLU A CA 1
ATOM 726 C C . GLU A 1 95 ? -15.438 -3.422 -29.562 1 96 95 GLU A C 1
ATOM 728 O O . GLU A 1 95 ? -14.852 -4.219 -30.297 1 96 95 GLU A O 1
ATOM 733 N N . ASN A 1 96 ? -14.945 -2.887 -28.484 1 97 96 ASN A N 1
ATOM 734 C CA . ASN A 1 96 ? -13.648 -3.355 -28 1 97 96 ASN A CA 1
ATOM 735 C C . ASN A 1 96 ? -13.641 -4.867 -27.797 1 97 96 ASN A C 1
ATOM 737 O O . ASN A 1 96 ? -12.719 -5.551 -28.234 1 97 96 ASN A O 1
ATOM 741 N N . ILE A 1 97 ? -14.68 -5.328 -27.188 1 96.44 97 ILE A N 1
ATOM 742 C CA . ILE A 1 97 ? -14.781 -6.738 -26.828 1 96.44 97 ILE A CA 1
ATOM 743 C C . ILE A 1 97 ? -14.992 -7.578 -28.078 1 96.44 97 ILE A C 1
ATOM 745 O O . ILE A 1 97 ? -14.445 -8.68 -28.203 1 96.44 97 ILE A O 1
ATOM 749 N N . LYS A 1 98 ? -15.664 -7.062 -29.078 1 95.69 98 LYS A N 1
ATOM 750 C CA . LYS A 1 98 ? -15.984 -7.773 -30.312 1 95.69 98 LYS A CA 1
ATOM 751 C C . LYS A 1 98 ? -14.758 -7.875 -31.219 1 95.69 98 LYS A C 1
ATOM 753 O O . LYS A 1 98 ? -14.703 -8.734 -32.125 1 95.69 98 LYS A O 1
ATOM 758 N N . TYR A 1 99 ? -13.875 -7.039 -31.031 1 93.56 99 TYR A N 1
ATOM 759 C CA . TYR A 1 99 ? -12.773 -6.879 -31.969 1 93.56 99 TYR A CA 1
ATOM 760 C C . TYR A 1 99 ? -12.047 -8.203 -32.188 1 93.56 99 TYR A C 1
ATOM 762 O O . TYR A 1 99 ? -11.836 -8.617 -33.312 1 93.56 99 TYR A O 1
ATOM 770 N N . GLY A 1 100 ? -11.672 -8.852 -31.109 1 91.25 100 GLY A N 1
ATOM 771 C CA . GLY A 1 100 ? -10.961 -10.109 -31.203 1 91.25 100 GLY A CA 1
ATOM 772 C C . GLY A 1 100 ? -11.781 -11.219 -31.844 1 91.25 100 GLY A C 1
ATOM 773 O O . GLY A 1 100 ? -11.227 -12.102 -32.5 1 91.25 100 GLY A O 1
ATOM 774 N N . LEU A 1 101 ? -13.055 -11.172 -31.656 1 95.06 101 LEU A N 1
ATOM 775 C CA . LEU A 1 101 ? -13.945 -12.172 -32.25 1 95.06 101 LEU A CA 1
ATOM 776 C C . LEU A 1 101 ? -14.078 -11.977 -33.75 1 95.06 101 LEU A C 1
ATOM 778 O O . LEU A 1 101 ? -14.109 -12.953 -34.5 1 95.06 101 LEU A O 1
ATOM 782 N N . LYS A 1 102 ? -14.102 -10.734 -34.094 1 93.56 102 LYS A N 1
ATOM 783 C CA . LYS A 1 102 ? -14.172 -10.414 -35.531 1 93.56 102 LYS A CA 1
ATOM 784 C C . LYS A 1 102 ? -12.938 -10.914 -36.281 1 93.56 102 LYS A C 1
ATOM 786 O O . LYS A 1 102 ? -13.047 -11.484 -37.344 1 93.56 102 LYS A O 1
ATOM 791 N N . LEU A 1 103 ? -11.852 -10.742 -35.656 1 91 103 LEU A N 1
ATOM 792 C CA . LEU A 1 103 ? -10.594 -11.164 -36.281 1 91 103 LEU A CA 1
ATOM 793 C C . LEU A 1 103 ? -10.555 -12.68 -36.438 1 91 103 LEU A C 1
ATOM 795 O O . LEU A 1 103 ? -9.93 -13.195 -37.375 1 91 103 LEU A O 1
ATOM 799 N N . ARG A 1 104 ? -11.242 -13.367 -35.562 1 91.94 104 ARG A N 1
ATOM 800 C CA . ARG A 1 104 ? -11.258 -14.828 -35.562 1 91.94 104 ARG A CA 1
ATOM 801 C C . ARG A 1 104 ? -12.422 -15.344 -36.406 1 91.94 104 ARG A C 1
ATOM 803 O O . ARG A 1 104 ? -12.695 -16.547 -36.438 1 91.94 104 ARG A O 1
ATOM 810 N N . LYS A 1 105 ? -13.227 -14.5 -37 1 93 105 LYS A N 1
ATOM 811 C CA . LYS A 1 105 ? -14.297 -14.789 -37.938 1 93 105 LYS A CA 1
ATOM 812 C C . LYS A 1 105 ? -15.414 -15.594 -37.281 1 93 105 LYS A C 1
ATOM 814 O O . LYS A 1 105 ? -15.93 -16.547 -37.875 1 93 105 LYS A O 1
ATOM 819 N N . ILE A 1 106 ? -15.625 -15.211 -36.125 1 92.75 106 ILE A N 1
ATOM 820 C CA . ILE A 1 106 ? -16.75 -15.82 -35.438 1 92.75 106 ILE A CA 1
ATOM 821 C C . ILE A 1 106 ? -18.062 -15.297 -36 1 92.75 106 ILE A C 1
ATOM 823 O O . ILE A 1 106 ? -18.156 -14.133 -36.406 1 92.75 106 ILE A O 1
ATOM 827 N N . SER A 1 107 ? -19.047 -16.094 -36.031 1 94.94 107 SER A N 1
ATOM 828 C CA . SER A 1 107 ? -20.328 -15.703 -36.594 1 94.94 107 SER A CA 1
ATOM 829 C C . SER A 1 107 ? -20.969 -14.594 -35.75 1 94.94 107 SER A C 1
ATOM 831 O O . SER A 1 107 ? -20.703 -14.484 -34.562 1 94.94 107 SER A O 1
ATOM 833 N N . LYS A 1 108 ? -21.781 -13.867 -36.406 1 93.38 108 LYS A N 1
ATOM 834 C CA . LYS A 1 108 ? -22.406 -12.727 -35.75 1 93.38 108 LYS A CA 1
ATOM 835 C C . LYS A 1 108 ? -23.266 -13.172 -34.562 1 93.38 108 LYS A C 1
ATOM 837 O O . LYS A 1 108 ? -23.234 -12.555 -33.5 1 93.38 108 LYS A O 1
ATOM 842 N N . GLU A 1 109 ? -23.969 -14.148 -34.75 1 94.12 109 GLU A N 1
ATOM 843 C CA . GLU A 1 109 ? -24.844 -14.648 -33.688 1 94.12 109 GLU A CA 1
ATOM 844 C C . GLU A 1 109 ? -24.016 -15.102 -32.5 1 94.12 109 GLU A C 1
ATOM 846 O O . GLU A 1 109 ? -24.328 -14.734 -31.359 1 94.12 109 GLU A O 1
ATOM 851 N N . GLU A 1 110 ? -23.031 -15.836 -32.75 1 94.69 110 GLU A N 1
ATOM 852 C CA . GLU A 1 110 ? -22.156 -16.312 -31.688 1 94.69 110 GLU A CA 1
ATOM 853 C C . GLU A 1 110 ? -21.406 -15.164 -31.031 1 94.69 110 GLU A C 1
ATOM 855 O O . GLU A 1 110 ? -21.203 -15.172 -29.812 1 94.69 110 GLU A O 1
ATOM 860 N N . MET A 1 111 ? -21.047 -14.242 -31.781 1 95.25 111 MET A N 1
ATOM 861 C CA . MET A 1 111 ? -20.344 -13.07 -31.266 1 95.25 111 MET A CA 1
ATOM 862 C C . MET A 1 111 ? -21.188 -12.305 -30.266 1 95.25 111 MET A C 1
ATOM 864 O O . MET A 1 111 ? -20.719 -11.93 -29.203 1 95.25 111 MET A O 1
ATOM 868 N N . GLU A 1 112 ? -22.422 -12.125 -30.656 1 95.25 112 GLU A N 1
ATOM 869 C CA . GLU A 1 112 ? -23.312 -11.391 -29.766 1 95.25 112 GLU A CA 1
ATOM 870 C C . GLU A 1 112 ? -23.531 -12.141 -28.453 1 95.25 112 GLU A C 1
ATOM 872 O O . GLU A 1 112 ? -23.562 -11.539 -27.391 1 95.25 112 GLU A O 1
ATOM 877 N N . LYS A 1 113 ? -23.656 -13.344 -28.578 1 95.56 113 LYS A N 1
ATOM 878 C CA . LYS A 1 113 ? -23.844 -14.172 -27.391 1 95.56 113 LYS A CA 1
ATOM 879 C C . LYS A 1 113 ? -22.625 -14.117 -26.484 1 95.56 113 LYS A C 1
ATOM 881 O O . LYS A 1 113 ? -22.75 -13.914 -25.266 1 95.56 113 LYS A O 1
ATOM 886 N N . ARG A 1 114 ? -21.469 -14.305 -27 1 95.38 114 ARG A N 1
ATOM 887 C CA . ARG A 1 114 ? -20.234 -14.289 -26.234 1 95.38 114 ARG A CA 1
ATOM 888 C C . ARG A 1 114 ? -20.016 -12.938 -25.547 1 95.38 114 ARG A C 1
ATOM 890 O O . ARG A 1 114 ? -19.578 -12.875 -24.406 1 95.38 114 ARG A O 1
ATOM 897 N N . VAL A 1 115 ? -20.359 -11.93 -26.312 1 96.19 115 VAL A N 1
ATOM 898 C CA . VAL A 1 115 ? -20.188 -10.578 -25.781 1 96.19 115 VAL A CA 1
ATOM 899 C C . VAL A 1 115 ? -21.125 -10.352 -24.594 1 96.19 115 VAL A C 1
ATOM 901 O O . VAL A 1 115 ? -20.703 -9.844 -23.562 1 96.19 115 VAL A O 1
ATOM 904 N N . GLU A 1 116 ? -22.312 -10.727 -24.75 1 95.62 116 GLU A N 1
ATOM 905 C CA . GLU A 1 116 ? -23.281 -10.57 -23.672 1 95.62 116 GLU A CA 1
ATOM 906 C C . GLU A 1 116 ? -22.859 -11.367 -22.438 1 95.62 116 GLU A C 1
ATOM 908 O O . GLU A 1 116 ? -22.938 -10.867 -21.312 1 95.62 116 GLU A O 1
ATOM 913 N N . ASP A 1 117 ? -22.422 -12.531 -22.656 1 95.44 117 ASP A N 1
ATOM 914 C CA . ASP A 1 117 ? -22 -13.406 -21.562 1 95.44 117 ASP A CA 1
ATOM 915 C C . ASP A 1 117 ? -20.812 -12.805 -20.812 1 95.44 117 ASP A C 1
ATOM 917 O O . ASP A 1 117 ? -20.828 -12.75 -19.578 1 95.44 117 ASP A O 1
ATOM 921 N N . ILE A 1 118 ? -19.812 -12.391 -21.516 1 95.44 118 ILE A N 1
ATOM 922 C CA . ILE A 1 118 ? -18.594 -11.922 -20.875 1 95.44 118 ILE A CA 1
ATOM 923 C C . ILE A 1 118 ? -18.859 -10.609 -20.141 1 95.44 118 ILE A C 1
ATOM 925 O O . ILE A 1 118 ? -18.266 -10.336 -19.094 1 95.44 118 ILE A O 1
ATOM 929 N N . LEU A 1 119 ? -19.75 -9.789 -20.719 1 96.44 119 LEU A N 1
ATOM 930 C CA . LEU A 1 119 ? -20.125 -8.547 -20.062 1 96.44 119 LEU A CA 1
ATOM 931 C C . LEU A 1 119 ? -20.766 -8.812 -18.688 1 96.44 119 LEU A C 1
ATOM 933 O O . LEU A 1 119 ? -20.516 -8.078 -17.734 1 96.44 119 LEU A O 1
ATOM 937 N N . ASP A 1 120 ? -21.453 -9.797 -18.656 1 94.94 120 ASP A N 1
ATOM 938 C CA . ASP A 1 120 ? -22.078 -10.195 -17.391 1 94.94 120 ASP A CA 1
ATOM 939 C C . ASP A 1 120 ? -21.047 -10.727 -16.406 1 94.94 120 ASP A C 1
ATOM 941 O O . ASP A 1 120 ? -21.094 -10.414 -15.219 1 94.94 120 ASP A O 1
ATOM 945 N N . VAL A 1 121 ? -20.172 -11.469 -16.891 1 92.44 121 VAL A N 1
ATOM 946 C CA . VAL A 1 121 ? -19.125 -12.062 -16.062 1 92.44 121 VAL A CA 1
ATOM 947 C C . VAL A 1 121 ? -18.266 -10.969 -15.422 1 92.44 121 VAL A C 1
ATOM 949 O O . VAL A 1 121 ? -17.969 -11.016 -14.227 1 92.44 121 VAL A O 1
ATOM 952 N N . VAL A 1 122 ? -17.922 -9.906 -16.203 1 93.44 122 VAL A N 1
ATOM 953 C CA . VAL A 1 122 ? -17.047 -8.859 -15.703 1 93.44 122 VAL A CA 1
ATOM 954 C C . VAL A 1 122 ? -17.875 -7.73 -15.086 1 93.44 122 VAL A C 1
ATOM 956 O O . VAL A 1 122 ? -17.328 -6.75 -14.586 1 93.44 122 VAL A O 1
ATOM 959 N N . LYS A 1 123 ? -19.188 -7.742 -15.164 1 92.5 123 LYS A N 1
ATOM 960 C CA . LYS A 1 123 ? -20.156 -6.883 -14.469 1 92.5 123 LYS A CA 1
ATOM 961 C C . LYS A 1 123 ? -20.078 -5.449 -14.992 1 92.5 123 LYS A C 1
ATOM 963 O O . LYS A 1 123 ? -20.016 -4.5 -14.203 1 92.5 123 LYS A O 1
ATOM 968 N N . ILE A 1 124 ? -20.078 -5.363 -16.344 1 93.56 124 ILE A N 1
ATOM 969 C CA . ILE A 1 124 ? -20.094 -4.012 -16.891 1 93.56 124 ILE A CA 1
ATOM 970 C C 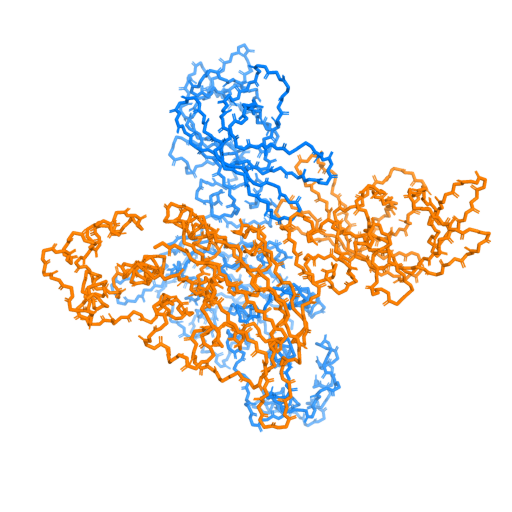. ILE A 1 124 ? -21.078 -3.922 -18.047 1 93.56 124 ILE A C 1
ATOM 972 O O . ILE A 1 124 ? -20.875 -3.146 -18.984 1 93.56 124 ILE A O 1
ATOM 976 N N . THR A 1 125 ? -22.141 -4.68 -18.016 1 94.75 125 THR A N 1
ATOM 977 C CA . THR A 1 125 ? -23.156 -4.711 -19.062 1 94.75 125 THR A CA 1
ATOM 978 C C . THR A 1 125 ? -23.75 -3.324 -19.281 1 94.75 125 THR A C 1
ATOM 980 O O . THR A 1 125 ? -24 -2.92 -20.422 1 94.75 125 THR A O 1
ATOM 983 N N . GLN A 1 126 ? -23.906 -2.57 -18.25 1 93.44 126 GLN A N 1
ATOM 984 C CA . GLN A 1 126 ? -24.547 -1.264 -18.312 1 93.44 126 GLN A CA 1
ATOM 985 C C . GLN A 1 126 ? -23.672 -0.248 -19.031 1 93.44 126 GLN A C 1
ATOM 987 O O . GLN A 1 126 ? -24.141 0.818 -19.438 1 93.44 126 GLN A O 1
ATOM 992 N N . TYR A 1 127 ? -22.469 -0.592 -19.266 1 94.94 127 TYR A N 1
ATOM 993 C CA . TYR A 1 127 ? -21.562 0.368 -19.859 1 94.94 127 TYR A CA 1
ATOM 994 C C . TYR A 1 127 ? -21.219 -0.029 -21.297 1 94.94 127 TYR A C 1
ATOM 996 O O . TYR A 1 127 ? -20.328 0.551 -21.906 1 94.94 127 TYR A O 1
ATOM 1004 N N . LYS A 1 128 ? -21.906 -0.971 -21.859 1 95.81 128 LYS A N 1
ATOM 1005 C CA . LYS A 1 128 ? -21.547 -1.611 -23.125 1 95.81 128 LYS A CA 1
ATOM 1006 C C . LYS A 1 128 ? -21.453 -0.589 -24.25 1 95.81 128 LYS A C 1
ATOM 1008 O O . LYS A 1 128 ? -20.688 -0.764 -25.203 1 95.81 128 LYS A O 1
ATOM 1013 N N . ASP A 1 129 ? -22.156 0.512 -24.141 1 95.75 129 ASP A N 1
ATOM 1014 C CA . ASP A 1 129 ? -22.219 1.464 -25.25 1 95.75 129 ASP A CA 1
ATOM 1015 C C . ASP A 1 129 ? -21.359 2.691 -24.953 1 95.75 129 ASP A C 1
ATOM 1017 O O . ASP A 1 129 ? -21.312 3.625 -25.766 1 95.75 129 ASP A O 1
ATOM 1021 N N . ARG A 1 130 ? -20.656 2.67 -23.906 1 95.56 130 ARG A N 1
ATOM 1022 C CA . ARG A 1 130 ? -19.828 3.814 -23.531 1 95.56 130 ARG A CA 1
ATOM 1023 C C . ARG A 1 130 ? -18.453 3.736 -24.188 1 95.56 130 ARG A C 1
ATOM 1025 O O . ARG A 1 130 ? -17.969 2.646 -24.484 1 95.56 130 ARG A O 1
ATOM 1032 N N . LEU A 1 131 ? -17.922 4.91 -24.344 1 95.31 131 LEU A N 1
ATOM 1033 C CA . LEU A 1 131 ? -16.531 5.008 -24.766 1 95.31 131 LEU A CA 1
ATOM 1034 C C . LEU A 1 131 ? -15.586 4.941 -23.562 1 95.31 131 LEU A C 1
ATOM 1036 O O . LEU A 1 131 ? -15.961 5.336 -22.453 1 95.31 131 LEU A O 1
ATOM 1040 N N . PRO A 1 132 ? -14.312 4.469 -23.75 1 92.56 132 PRO A N 1
ATOM 1041 C CA . PRO A 1 132 ? -13.352 4.312 -22.656 1 92.56 132 PRO A CA 1
ATOM 1042 C C . PRO A 1 132 ? -13.133 5.605 -21.875 1 92.56 132 PRO A C 1
ATOM 1044 O O . PRO A 1 132 ? -12.945 5.566 -20.656 1 92.56 132 PRO A O 1
ATOM 1047 N N . GLU A 1 133 ? -13.188 6.719 -22.484 1 88.81 133 GLU A N 1
ATOM 1048 C CA . GLU A 1 133 ? -12.969 8 -21.812 1 88.81 133 GLU A CA 1
ATOM 1049 C C . GLU A 1 133 ? -14.039 8.266 -20.75 1 88.81 133 GLU A C 1
ATOM 1051 O O . GLU A 1 133 ? -13.82 9.055 -19.828 1 88.81 133 GLU A O 1
ATOM 1056 N N . ASN A 1 134 ? -15.125 7.645 -20.891 1 90.69 134 ASN A N 1
ATOM 1057 C CA . ASN A 1 134 ? -16.234 7.832 -19.969 1 90.69 134 ASN A CA 1
ATOM 1058 C C . ASN A 1 134 ? -16.297 6.715 -18.922 1 90.69 134 ASN A C 1
ATOM 1060 O O . ASN A 1 134 ? -17.344 6.48 -18.312 1 90.69 134 ASN A O 1
ATOM 1064 N N . LEU A 1 135 ? -15.242 5.98 -18.828 1 91.12 135 LEU A N 1
ATOM 1065 C CA . LEU A 1 135 ? -15.156 4.875 -17.875 1 91.12 135 LEU A CA 1
ATOM 1066 C C . LEU A 1 135 ? -14.133 5.168 -16.781 1 91.12 135 LEU A C 1
ATOM 1068 O O . LEU A 1 135 ? -13.133 5.848 -17.031 1 91.12 135 LEU A O 1
ATOM 1072 N N . SER A 1 136 ? -14.438 4.688 -15.57 1 82.56 136 SER A N 1
ATOM 1073 C CA . SER A 1 136 ? -13.438 4.723 -14.508 1 82.56 136 SER A CA 1
ATOM 1074 C C . SER A 1 136 ? -12.297 3.748 -14.797 1 82.56 136 SER A C 1
ATOM 1076 O O . SER A 1 136 ? -12.414 2.883 -15.664 1 82.56 136 SER A O 1
ATOM 1078 N N . GLY A 1 137 ? -11.164 3.896 -14.094 1 82.81 137 GLY A N 1
ATOM 1079 C CA . GLY A 1 137 ? -10.039 2.988 -14.242 1 82.81 137 GLY A CA 1
ATOM 1080 C C . GLY A 1 137 ? -10.414 1.532 -14.047 1 82.81 137 GLY A C 1
ATOM 1081 O O . GLY A 1 137 ? -9.992 0.669 -14.82 1 82.81 137 GLY A O 1
ATOM 1082 N N . GLY A 1 138 ? -11.203 1.317 -13.016 1 87 138 GLY A N 1
ATOM 1083 C CA . GLY A 1 138 ? -11.664 -0.04 -12.758 1 87 138 GLY A CA 1
ATOM 1084 C C . GLY A 1 138 ? -12.531 -0.596 -13.875 1 87 138 GLY A C 1
ATOM 1085 O O . GLY A 1 138 ? -12.43 -1.775 -14.219 1 87 138 GLY A O 1
ATOM 1086 N N . GLN A 1 139 ? -13.352 0.236 -14.43 1 90.81 139 GLN A N 1
ATOM 1087 C CA . GLN A 1 139 ? -14.203 -0.169 -15.539 1 90.81 139 GLN A CA 1
ATOM 1088 C C . GLN A 1 139 ? -13.375 -0.466 -16.781 1 90.81 139 GLN A C 1
ATOM 1090 O O . GLN A 1 139 ? -13.625 -1.448 -17.484 1 90.81 139 GLN A O 1
ATOM 1095 N N . GLN A 1 140 ? -12.406 0.319 -17 1 92.88 140 GLN A N 1
ATOM 1096 C CA . GLN A 1 140 ? -11.516 0.086 -18.141 1 92.88 140 GLN A CA 1
ATOM 1097 C C . GLN A 1 140 ? -10.781 -1.242 -18 1 92.88 140 GLN A C 1
ATOM 1099 O O . GLN A 1 140 ? -10.609 -1.972 -18.984 1 92.88 140 GLN A O 1
ATOM 1104 N N . GLN A 1 141 ? -10.391 -1.512 -16.812 1 92 141 GLN A N 1
ATOM 1105 C CA . GLN A 1 141 ? -9.703 -2.777 -16.562 1 92 141 GLN A CA 1
ATOM 1106 C C . GLN A 1 141 ? -10.625 -3.963 -16.844 1 92 141 GLN A C 1
ATOM 1108 O O . GLN A 1 141 ? -10.188 -4.977 -17.406 1 92 141 GLN A O 1
ATOM 1113 N N . ARG A 1 142 ? -11.836 -3.832 -16.438 1 93.69 142 ARG A N 1
ATOM 1114 C CA . ARG A 1 142 ? -12.812 -4.887 -16.688 1 93.69 142 ARG A CA 1
ATOM 1115 C C . ARG A 1 142 ? -13.023 -5.074 -18.188 1 93.69 142 ARG A C 1
ATOM 1117 O O . ARG A 1 142 ? -13.211 -6.195 -18.672 1 93.69 142 ARG A O 1
ATOM 1124 N N . VAL A 1 143 ? -12.977 -3.988 -18.953 1 95.62 143 VAL A N 1
ATOM 1125 C CA . VAL A 1 143 ? -13.07 -4.074 -20.406 1 95.62 143 VAL A CA 1
ATOM 1126 C C . VAL A 1 143 ? -11.883 -4.859 -20.953 1 95.62 143 VAL A C 1
ATOM 1128 O O . VAL A 1 143 ? -12.047 -5.75 -21.781 1 95.62 143 VAL A O 1
ATOM 1131 N N . ALA A 1 144 ? -10.703 -4.488 -20.453 1 95.06 144 ALA A N 1
ATOM 1132 C CA . ALA A 1 144 ? -9.492 -5.168 -20.891 1 95.06 144 ALA A CA 1
ATOM 1133 C C . ALA A 1 144 ? -9.562 -6.664 -20.609 1 95.06 144 ALA A C 1
ATOM 1135 O O . ALA A 1 144 ? -9.18 -7.484 -21.438 1 95.06 144 ALA A O 1
ATOM 1136 N N . LEU A 1 145 ? -10.031 -6.992 -19.453 1 95.12 145 LEU A N 1
ATOM 1137 C CA . LEU A 1 145 ? -10.188 -8.391 -19.062 1 95.12 145 LEU A CA 1
ATOM 1138 C C . LEU A 1 145 ? -11.188 -9.102 -19.953 1 95.12 145 LEU A C 1
ATOM 1140 O O . LEU A 1 145 ? -10.93 -10.219 -20.422 1 95.12 145 LEU A O 1
ATOM 1144 N N . ALA A 1 146 ? -12.273 -8.453 -20.203 1 95.81 146 ALA A N 1
ATOM 1145 C CA . ALA A 1 146 ? -13.305 -9.016 -21.078 1 95.81 146 ALA A CA 1
ATOM 1146 C C . ALA A 1 146 ? -12.75 -9.305 -22.469 1 95.81 146 ALA A C 1
ATOM 1148 O O . ALA A 1 146 ? -12.969 -10.383 -23.016 1 95.81 146 ALA A O 1
ATOM 1149 N N . ARG A 1 147 ? -12.047 -8.359 -22.953 1 95.88 147 ARG A N 1
ATOM 1150 C CA . ARG A 1 147 ? -11.445 -8.508 -24.281 1 95.88 147 ARG A CA 1
ATOM 1151 C C . ARG A 1 147 ? -10.5 -9.703 -24.312 1 95.88 147 ARG A C 1
ATOM 1153 O O . ARG A 1 147 ? -10.461 -10.438 -25.312 1 95.88 147 ARG A O 1
ATOM 1160 N N . ALA A 1 148 ? -9.789 -9.875 -23.297 1 95.31 148 ALA A N 1
ATOM 1161 C CA . ALA A 1 148 ? -8.773 -10.93 -23.25 1 95.31 148 ALA A CA 1
ATOM 1162 C C . ALA A 1 148 ? -9.422 -12.305 -23.109 1 95.31 148 ALA A C 1
ATOM 1164 O O . ALA A 1 148 ? -8.898 -13.289 -23.641 1 95.31 148 ALA A O 1
ATOM 1165 N N . ILE A 1 149 ? -10.594 -12.383 -22.484 1 96.12 149 ILE A N 1
ATOM 1166 C CA . ILE A 1 149 ? -11.156 -13.68 -22.109 1 96.12 149 ILE A CA 1
ATOM 1167 C C . ILE A 1 149 ? -12.219 -14.094 -23.125 1 96.12 149 ILE A C 1
ATOM 1169 O O . ILE A 1 149 ? -12.5 -15.281 -23.297 1 96.12 149 ILE A O 1
ATOM 1173 N N . VAL A 1 150 ? -12.797 -13.172 -23.828 1 95.75 150 VAL A N 1
ATOM 1174 C CA . VAL A 1 150 ? -13.961 -13.414 -24.672 1 95.75 150 VAL A CA 1
ATOM 1175 C C . VAL A 1 150 ? -13.602 -14.398 -25.781 1 95.75 150 VAL A C 1
ATOM 1177 O O . VAL A 1 150 ? -14.469 -15.117 -26.281 1 95.75 150 VAL A O 1
ATOM 1180 N N . ILE A 1 151 ? -12.406 -14.445 -26.172 1 93.94 151 ILE A N 1
ATOM 1181 C CA . ILE A 1 151 ? -11.984 -15.297 -27.281 1 93.94 151 ILE A CA 1
ATOM 1182 C C . ILE A 1 151 ? -11.734 -16.719 -26.766 1 93.94 151 ILE A C 1
ATOM 1184 O O . ILE A 1 151 ? -11.297 -17.594 -27.531 1 93.94 151 ILE A O 1
ATOM 1188 N N . HIS A 1 152 ? -11.906 -16.922 -25.469 1 93.62 152 HIS A N 1
ATOM 1189 C CA . HIS A 1 152 ? -11.703 -18.219 -24.828 1 93.62 152 HIS A CA 1
ATOM 1190 C C . HIS A 1 152 ? -10.273 -18.703 -25.031 1 93.62 152 HIS A C 1
ATOM 1192 O O . HIS A 1 152 ? -10.047 -19.781 -25.578 1 93.62 152 HIS A O 1
ATOM 1198 N N . PRO A 1 153 ? -9.367 -18 -24.5 1 95.88 153 PRO A N 1
ATOM 1199 C CA . PRO A 1 153 ? -7.957 -18.359 -24.656 1 95.88 153 PRO A CA 1
ATOM 1200 C C . PRO A 1 153 ? -7.559 -19.578 -23.844 1 95.88 153 PRO A C 1
ATOM 1202 O O . PRO A 1 153 ? -8.289 -19.984 -22.922 1 95.88 153 PRO A O 1
ATOM 1205 N N . ASP A 1 154 ? -6.402 -20.156 -24.219 1 95.5 154 ASP A N 1
ATOM 1206 C CA . ASP A 1 154 ? -5.852 -21.281 -23.469 1 95.5 154 ASP A CA 1
ATOM 1207 C C . ASP A 1 154 ? -5.266 -20.812 -22.141 1 95.5 154 ASP A C 1
ATOM 1209 O O . ASP A 1 154 ? -5.324 -21.547 -21.156 1 95.5 154 ASP A O 1
ATOM 1213 N N . VAL A 1 155 ? -4.68 -19.641 -22.203 1 97.38 155 VAL A N 1
ATOM 1214 C CA . VAL A 1 155 ? -4.074 -19.078 -21 1 97.38 155 VAL A CA 1
ATOM 1215 C C . VAL A 1 155 ? -4.273 -17.562 -21 1 97.38 155 VAL A C 1
ATOM 1217 O O . VAL A 1 155 ? -4.398 -16.938 -22.062 1 97.38 155 VAL A O 1
ATOM 1220 N N . LEU A 1 156 ? -4.336 -17.016 -19.812 1 97.69 156 LEU A N 1
ATOM 1221 C CA . LEU A 1 156 ? -4.457 -15.578 -19.625 1 97.69 156 LEU A CA 1
ATOM 1222 C C . LEU A 1 156 ? -3.182 -15.008 -19 1 97.69 156 LEU A C 1
ATOM 1224 O O . LEU A 1 156 ? -2.703 -15.508 -17.984 1 97.69 156 LEU A O 1
ATOM 1228 N N . LEU A 1 157 ? -2.588 -14.047 -19.656 1 97.94 157 LEU A N 1
ATOM 1229 C CA . LEU A 1 157 ? -1.373 -13.383 -19.203 1 97.94 157 LEU A CA 1
ATOM 1230 C C . LEU A 1 157 ? -1.655 -11.938 -18.812 1 97.94 157 LEU A C 1
ATOM 1232 O O . LEU A 1 157 ? -2.273 -11.195 -19.578 1 97.94 157 LEU A O 1
ATOM 1236 N N . MET A 1 158 ? -1.248 -11.594 -17.625 1 97.19 158 MET A N 1
ATOM 1237 C CA . MET A 1 158 ? -1.46 -10.227 -17.141 1 97.19 158 MET A CA 1
ATOM 1238 C C . MET A 1 158 ? -0.144 -9.594 -16.703 1 97.19 158 MET A C 1
ATOM 1240 O O . MET A 1 158 ? 0.559 -10.133 -15.852 1 97.19 158 MET A O 1
ATOM 1244 N N . ASP A 1 159 ? 0.133 -8.461 -17.266 1 94.38 159 ASP A N 1
ATOM 1245 C CA . ASP A 1 159 ? 1.372 -7.758 -16.969 1 94.38 159 ASP A CA 1
ATOM 1246 C C . ASP A 1 159 ? 1.098 -6.496 -16.156 1 94.38 159 ASP A C 1
ATOM 1248 O O . ASP A 1 159 ? 0.846 -5.43 -16.719 1 94.38 159 ASP A O 1
ATOM 1252 N N . GLU A 1 160 ? 1.169 -6.602 -14.836 1 90.38 160 GLU A N 1
ATOM 1253 C CA . GLU A 1 160 ? 0.975 -5.52 -13.875 1 90.38 160 GLU A CA 1
ATOM 1254 C C . GLU A 1 160 ? -0.341 -4.789 -14.125 1 90.38 160 GLU A C 1
ATOM 1256 O O . GLU A 1 160 ? -0.365 -3.561 -14.234 1 90.38 160 GLU A O 1
ATOM 1261 N N . PRO A 1 161 ? -1.399 -5.508 -14.047 1 92.25 161 PRO A N 1
ATOM 1262 C CA . PRO A 1 161 ? -2.678 -4.941 -14.484 1 92.25 161 PRO A CA 1
ATOM 1263 C C . PRO A 1 161 ? -3.213 -3.885 -13.523 1 92.25 161 PRO A C 1
ATOM 1265 O O . PRO A 1 161 ? -4.078 -3.086 -13.891 1 92.25 161 PRO A O 1
ATOM 1268 N N . LEU A 1 162 ? -2.719 -3.812 -12.289 1 88.69 162 LEU A N 1
ATOM 1269 C CA . LEU A 1 162 ? -3.324 -2.932 -11.297 1 88.69 162 LEU A CA 1
ATOM 1270 C C . LEU A 1 162 ? -2.371 -1.804 -10.922 1 88.69 162 LEU A C 1
ATOM 1272 O O . LEU A 1 162 ? -2.631 -1.059 -9.969 1 88.69 162 LEU A O 1
ATOM 1276 N N . SER A 1 163 ? -1.305 -1.575 -11.617 1 76.5 163 SER A N 1
ATOM 1277 C CA . SER A 1 163 ? -0.236 -0.657 -11.234 1 76.5 163 SER A CA 1
ATOM 1278 C C . SER A 1 163 ? -0.699 0.794 -11.312 1 76.5 163 SER A C 1
ATOM 1280 O O . SER A 1 163 ? -0.166 1.66 -10.617 1 76.5 163 SER A O 1
ATOM 1282 N N . ASN A 1 164 ? -1.696 1.089 -12.102 1 70.19 164 ASN A N 1
ATOM 1283 C CA . ASN A 1 164 ? -2.096 2.473 -12.328 1 70.19 164 ASN A CA 1
ATOM 1284 C C . ASN A 1 164 ? -3.342 2.838 -11.523 1 70.19 164 ASN A C 1
ATOM 1286 O O . ASN A 1 164 ? -3.896 3.926 -11.688 1 70.19 164 ASN A O 1
ATOM 1290 N N . LEU A 1 165 ? -3.773 1.952 -10.695 1 74.75 165 LEU A N 1
ATOM 1291 C CA . LEU A 1 165 ? -5.008 2.174 -9.953 1 74.75 165 LEU A CA 1
ATOM 1292 C C . LEU A 1 165 ? -4.711 2.668 -8.539 1 74.75 165 LEU A C 1
ATOM 1294 O O . LEU A 1 165 ? -3.648 2.375 -7.984 1 74.75 165 LEU A O 1
ATOM 1298 N N . ASP A 1 166 ? -5.637 3.463 -7.93 1 67.62 166 ASP A N 1
ATOM 1299 C CA . ASP A 1 166 ? -5.535 3.873 -6.531 1 67.62 166 ASP A CA 1
ATOM 1300 C C . ASP A 1 166 ? -5.77 2.689 -5.594 1 67.62 166 ASP A C 1
ATOM 1302 O O . ASP A 1 166 ? -6.223 1.629 -6.027 1 67.62 166 ASP A O 1
ATOM 1306 N N . ALA A 1 167 ? -5.5 2.916 -4.301 1 68.44 167 ALA A N 1
ATOM 1307 C CA . ALA A 1 167 ? -5.496 1.835 -3.318 1 68.44 167 ALA A CA 1
ATOM 1308 C C . ALA A 1 167 ? -6.875 1.196 -3.195 1 68.44 167 ALA A C 1
ATOM 1310 O O . ALA A 1 167 ? -7 -0.031 -3.217 1 68.44 167 ALA A O 1
ATOM 1311 N N . LYS A 1 168 ? -7.848 1.973 -3.09 1 72.94 168 LYS A N 1
ATOM 1312 C CA . LYS A 1 168 ? -9.195 1.445 -2.898 1 72.94 168 LYS A CA 1
ATOM 1313 C C . LYS A 1 168 ? -9.641 0.625 -4.105 1 72.94 168 LYS A C 1
ATOM 1315 O O . LYS A 1 168 ? -10.148 -0.487 -3.953 1 72.94 168 LYS A O 1
ATOM 1320 N N . LEU A 1 169 ? -9.422 1.202 -5.262 1 76.5 169 LEU A N 1
ATOM 1321 C CA . LEU A 1 169 ? -9.812 0.516 -6.488 1 76.5 169 LEU A CA 1
ATOM 1322 C C . LEU A 1 169 ? -8.969 -0.735 -6.703 1 76.5 169 LEU A C 1
ATOM 1324 O O . LEU A 1 169 ? -9.461 -1.74 -7.219 1 76.5 169 LEU A O 1
ATOM 1328 N N . ARG A 1 170 ? -7.746 -0.684 -6.293 1 82.44 170 ARG A N 1
ATOM 1329 C CA . ARG A 1 170 ? -6.871 -1.847 -6.406 1 82.44 170 ARG A CA 1
ATOM 1330 C C . ARG A 1 170 ? -7.43 -3.031 -5.625 1 82.44 170 ARG A C 1
ATOM 1332 O O . ARG A 1 170 ? -7.469 -4.152 -6.133 1 82.44 170 ARG A O 1
ATOM 1339 N N . ILE A 1 171 ? -7.859 -2.754 -4.445 1 81.75 171 ILE A N 1
ATOM 1340 C CA . ILE A 1 171 ? -8.391 -3.809 -3.59 1 81.75 171 ILE A CA 1
ATOM 1341 C C . ILE A 1 171 ? -9.648 -4.402 -4.227 1 81.75 171 ILE A C 1
ATOM 1343 O O . ILE A 1 171 ? -9.797 -5.625 -4.297 1 81.75 171 ILE A O 1
ATOM 1347 N N . GLU A 1 172 ? -10.422 -3.564 -4.73 1 83.44 172 GLU A N 1
ATOM 1348 C CA . GLU A 1 172 ? -11.648 -4.02 -5.383 1 83.44 172 GLU A CA 1
ATOM 1349 C C . GLU A 1 172 ? -11.336 -4.871 -6.609 1 83.44 172 GLU A C 1
ATOM 1351 O O . GLU A 1 172 ? -11.945 -5.918 -6.816 1 83.44 172 GLU A O 1
ATOM 1356 N N . MET A 1 173 ? -10.414 -4.469 -7.348 1 90.31 173 MET A N 1
ATOM 1357 C CA . MET A 1 173 ? -10.117 -5.133 -8.609 1 90.31 173 MET A CA 1
ATOM 1358 C C . MET A 1 173 ? -9.367 -6.441 -8.375 1 90.31 173 MET A C 1
ATOM 1360 O O . MET A 1 173 ? -9.508 -7.391 -9.148 1 90.31 173 MET A O 1
ATOM 1364 N N . ARG A 1 174 ? -8.609 -6.496 -7.316 1 91.69 174 ARG A N 1
ATOM 1365 C CA . ARG A 1 174 ? -7.984 -7.762 -6.941 1 91.69 174 ARG A CA 1
ATOM 1366 C C . ARG A 1 174 ? -9.031 -8.852 -6.758 1 91.69 174 ARG A C 1
ATOM 1368 O O . ARG A 1 174 ? -8.914 -9.945 -7.324 1 91.69 174 ARG A O 1
ATOM 1375 N N . SER A 1 175 ? -9.977 -8.469 -6.062 1 88.88 175 SER A N 1
ATOM 1376 C CA . SER A 1 175 ? -11.055 -9.414 -5.793 1 88.88 175 SER A CA 1
ATOM 1377 C C . SER A 1 175 ? -11.812 -9.773 -7.07 1 88.88 175 SER A C 1
ATOM 1379 O O . SER A 1 175 ? -12.141 -10.938 -7.297 1 88.88 175 SER A O 1
ATOM 1381 N N . ALA A 1 176 ? -12.023 -8.82 -7.828 1 91.06 176 ALA A N 1
ATOM 1382 C CA . ALA A 1 176 ? -12.75 -9.039 -9.07 1 91.06 176 ALA A CA 1
ATOM 1383 C C . ALA A 1 176 ? -11.984 -9.977 -10 1 91.06 176 ALA A C 1
ATOM 1385 O O . ALA A 1 176 ? -12.555 -10.93 -10.539 1 91.06 176 ALA A O 1
ATOM 1386 N N . ILE A 1 177 ? -10.719 -9.719 -10.164 1 94.44 177 ILE A N 1
ATOM 1387 C CA . ILE A 1 177 ? -9.883 -10.539 -11.031 1 94.44 177 ILE A CA 1
ATOM 1388 C C . ILE A 1 177 ? -9.883 -11.984 -10.531 1 94.44 177 ILE A C 1
ATOM 1390 O O . ILE A 1 177 ? -10.062 -12.922 -11.32 1 94.44 177 ILE A O 1
ATOM 1394 N N . ARG A 1 178 ? -9.703 -12.164 -9.273 1 93.88 178 ARG A N 1
ATOM 1395 C CA . ARG A 1 178 ? -9.688 -13.5 -8.688 1 93.88 178 ARG A CA 1
ATOM 1396 C C . ARG A 1 178 ? -11.016 -14.211 -8.922 1 93.88 178 ARG A C 1
ATOM 1398 O O . ARG A 1 178 ? -11.039 -15.375 -9.328 1 93.88 178 ARG A O 1
ATOM 1405 N N . ASN A 1 179 ? -12.055 -13.492 -8.688 1 91.88 179 ASN A N 1
ATOM 1406 C CA . ASN A 1 179 ? -13.375 -14.086 -8.859 1 91.88 179 ASN A CA 1
ATOM 1407 C C . ASN A 1 179 ? -13.641 -14.461 -10.312 1 91.88 179 ASN A C 1
ATOM 1409 O O . ASN A 1 179 ? -14.156 -15.547 -10.594 1 91.88 179 ASN A O 1
ATOM 1413 N N . ILE A 1 180 ? -13.297 -13.594 -11.164 1 93.56 180 ILE A N 1
ATOM 1414 C CA . ILE A 1 180 ? -13.508 -13.836 -12.586 1 93.56 180 ILE A CA 1
ATOM 1415 C C . ILE A 1 180 ? -12.664 -15.023 -13.047 1 93.56 180 ILE A C 1
ATOM 1417 O O . ILE A 1 180 ? -13.148 -15.891 -13.766 1 93.56 180 ILE A O 1
ATOM 1421 N N . GLN A 1 181 ? -11.438 -15.055 -12.672 1 95.31 181 GLN A N 1
ATOM 1422 C CA . GLN A 1 181 ? -10.539 -16.141 -13.031 1 95.31 181 GLN A CA 1
ATOM 1423 C C . GLN A 1 181 ? -11.078 -17.484 -12.523 1 95.31 181 GLN A C 1
ATOM 1425 O O . GLN A 1 181 ? -11.055 -18.484 -13.25 1 95.31 181 GLN A O 1
ATOM 1430 N N . LYS A 1 182 ? -11.562 -17.547 -11.352 1 92.88 182 LYS A N 1
ATOM 1431 C CA . LYS A 1 182 ? -12.109 -18.781 -10.773 1 92.88 182 LYS A CA 1
ATOM 1432 C C . LYS A 1 182 ? -13.375 -19.203 -11.516 1 92.88 182 LYS A C 1
ATOM 1434 O O . LYS A 1 182 ? -13.562 -20.391 -11.789 1 92.88 182 LYS A O 1
ATOM 1439 N N . GLN A 1 183 ? -14.164 -18.266 -11.773 1 92.5 183 GLN A N 1
ATOM 1440 C CA . GLN A 1 183 ? -15.406 -18.562 -12.484 1 92.5 183 GLN A CA 1
ATOM 1441 C C . GLN A 1 183 ? -15.133 -19.125 -13.875 1 92.5 183 GLN A C 1
ATOM 1443 O O . GLN A 1 183 ? -15.766 -20.094 -14.289 1 92.5 183 GLN A O 1
ATOM 1448 N N . VAL A 1 184 ? -14.227 -18.547 -14.562 1 93.62 184 VAL A N 1
ATOM 1449 C CA . VAL A 1 184 ? -13.898 -18.953 -15.922 1 93.62 184 VAL A CA 1
ATOM 1450 C C . VAL A 1 184 ? -13.016 -20.203 -15.891 1 93.62 184 VAL A C 1
ATOM 1452 O O . VAL A 1 184 ? -13.078 -21.031 -16.797 1 93.62 184 VAL A O 1
ATOM 1455 N N . GLY A 1 185 ? -12.195 -20.312 -14.852 1 95.12 185 GLY A N 1
ATOM 1456 C CA . GLY A 1 185 ? -11.32 -21.469 -14.688 1 95.12 185 GLY A CA 1
ATOM 1457 C C . GLY A 1 185 ? -10.117 -21.438 -15.609 1 95.12 185 GLY A C 1
ATOM 1458 O O . GLY A 1 185 ? -9.617 -22.469 -16.031 1 95.12 185 GLY A O 1
ATOM 1459 N N . ILE A 1 186 ? -9.703 -20.312 -15.906 1 96.25 186 ILE A N 1
ATOM 1460 C CA . ILE A 1 186 ? -8.633 -20.172 -16.891 1 96.25 186 ILE A CA 1
ATOM 1461 C C . ILE A 1 186 ? -7.285 -20.125 -16.188 1 96.25 186 ILE A C 1
ATOM 1463 O O . ILE A 1 186 ? -7.164 -19.531 -15.109 1 96.25 186 ILE A O 1
ATOM 1467 N N . THR A 1 187 ? -6.273 -20.781 -16.781 1 98.12 187 THR A N 1
ATOM 1468 C CA . THR A 1 187 ? -4.902 -20.672 -16.297 1 98.12 187 THR A CA 1
ATOM 1469 C C . THR A 1 187 ? -4.371 -19.25 -16.5 1 98.12 187 THR A C 1
ATOM 1471 O O . THR A 1 187 ? -4.453 -18.703 -17.609 1 98.12 187 THR A O 1
ATOM 1474 N N . THR A 1 188 ? -3.875 -18.703 -15.414 1 98.12 188 THR A N 1
ATOM 1475 C CA . THR A 1 188 ? -3.494 -17.297 -15.477 1 98.12 188 THR A CA 1
ATOM 1476 C C . THR A 1 188 ? -2.086 -17.094 -14.93 1 98.12 188 THR A C 1
ATOM 1478 O O . THR A 1 188 ? -1.742 -17.641 -13.875 1 98.12 188 THR A O 1
ATOM 1481 N N . VAL A 1 189 ? -1.282 -16.375 -15.672 1 98.38 189 VAL A N 1
ATOM 1482 C CA . VAL A 1 189 ? 0.013 -15.906 -15.195 1 98.38 189 VAL A CA 1
ATOM 1483 C C . VAL A 1 189 ? -0.06 -14.414 -14.898 1 98.38 189 VAL A C 1
ATOM 1485 O O . VAL A 1 189 ? -0.382 -13.617 -15.789 1 98.38 189 VAL A O 1
ATOM 1488 N N . TYR A 1 190 ? 0.226 -14.109 -13.703 1 97.69 190 TYR A N 1
ATOM 1489 C CA . TYR A 1 190 ? 0.097 -12.75 -13.195 1 97.69 190 TYR A CA 1
ATOM 1490 C C . TYR A 1 190 ? 1.455 -12.188 -12.797 1 97.69 190 TYR A C 1
ATOM 1492 O O . TYR A 1 190 ? 2.158 -12.773 -11.969 1 97.69 190 TYR A O 1
ATOM 1500 N N . VAL A 1 191 ? 1.832 -11.102 -13.453 1 96.12 191 VAL A N 1
ATOM 1501 C CA . VAL A 1 191 ? 3.096 -10.461 -13.109 1 96.12 191 VAL A CA 1
ATOM 1502 C C . VAL A 1 191 ? 2.826 -9.195 -12.297 1 96.12 191 VAL A C 1
ATOM 1504 O O . VAL A 1 191 ? 1.984 -8.375 -12.68 1 96.12 191 VAL A O 1
ATOM 1507 N N . THR A 1 192 ? 3.518 -9.055 -11.211 1 91.56 192 THR A N 1
ATOM 1508 C CA . THR A 1 192 ? 3.408 -7.848 -10.406 1 91.56 192 THR A CA 1
ATOM 1509 C C . THR A 1 192 ? 4.66 -7.648 -9.555 1 91.56 192 THR A C 1
ATOM 1511 O O . THR A 1 192 ? 5.414 -8.594 -9.32 1 91.56 192 THR A O 1
ATOM 1514 N N . HIS A 1 193 ? 4.863 -6.465 -9.172 1 84.38 193 HIS A N 1
ATOM 1515 C CA . HIS A 1 193 ? 5.898 -6.168 -8.188 1 84.38 193 HIS A CA 1
ATOM 1516 C C . HIS A 1 193 ? 5.293 -5.902 -6.816 1 84.38 193 HIS A C 1
ATOM 1518 O O . HIS A 1 193 ? 6.02 -5.715 -5.836 1 84.38 193 HIS A O 1
ATOM 1524 N N . ASP A 1 194 ? 4.023 -5.91 -6.73 1 85.25 194 ASP A N 1
ATOM 1525 C CA . ASP A 1 194 ? 3.33 -5.633 -5.473 1 85.25 194 ASP A CA 1
ATOM 1526 C C . ASP A 1 194 ? 3.148 -6.91 -4.656 1 85.25 194 ASP A C 1
ATOM 1528 O O . ASP A 1 194 ? 2.414 -7.812 -5.055 1 85.25 194 ASP A O 1
ATOM 1532 N N . GLN A 1 195 ? 3.707 -6.898 -3.5 1 90.25 195 GLN A N 1
ATOM 1533 C CA . GLN A 1 195 ? 3.725 -8.102 -2.68 1 90.25 195 GLN A CA 1
ATOM 1534 C C . GLN A 1 195 ? 2.328 -8.438 -2.16 1 90.25 195 GLN A C 1
ATOM 1536 O O . GLN A 1 195 ? 1.92 -9.602 -2.164 1 90.25 195 GLN A O 1
ATOM 1541 N N . GLU A 1 196 ? 1.618 -7.43 -1.712 1 89.38 196 GLU A N 1
ATOM 1542 C CA . GLU A 1 196 ? 0.288 -7.668 -1.158 1 89.38 196 GLU A CA 1
ATOM 1543 C C . GLU A 1 196 ? -0.661 -8.219 -2.219 1 89.38 196 GLU A C 1
ATOM 1545 O O . GLU A 1 196 ? -1.476 -9.094 -1.934 1 89.38 196 GLU A O 1
ATOM 1550 N N . GLU A 1 197 ? -0.531 -7.727 -3.375 1 91.5 197 GLU A N 1
ATOM 1551 C CA . GLU A 1 197 ? -1.319 -8.227 -4.496 1 91.5 197 GLU A CA 1
ATOM 1552 C C . GLU A 1 197 ? -1.06 -9.711 -4.738 1 91.5 197 GLU A C 1
ATOM 1554 O O . GLU A 1 197 ? -1.999 -10.5 -4.855 1 91.5 197 GLU A O 1
ATOM 1559 N N . ALA A 1 198 ? 0.167 -9.992 -4.789 1 94.69 198 ALA A N 1
ATOM 1560 C CA . ALA A 1 198 ? 0.562 -11.383 -5.035 1 94.69 198 ALA A CA 1
ATOM 1561 C C . ALA A 1 198 ? 0.008 -12.305 -3.955 1 94.69 198 ALA A C 1
ATOM 1563 O O . ALA A 1 198 ? -0.546 -13.367 -4.262 1 94.69 198 ALA A O 1
ATOM 1564 N N . LEU A 1 199 ? 0.091 -11.883 -2.762 1 95.06 199 LEU A N 1
ATOM 1565 C CA . LEU A 1 199 ? -0.368 -12.703 -1.65 1 95.06 199 LEU A CA 1
ATOM 1566 C C . LEU A 1 199 ? -1.882 -12.891 -1.697 1 95.06 199 LEU A C 1
ATOM 1568 O O . LEU A 1 199 ? -2.391 -13.969 -1.4 1 95.06 199 LEU A O 1
ATOM 1572 N N . ALA A 1 200 ? -2.541 -11.898 -2.113 1 93.88 200 ALA A N 1
ATOM 1573 C CA . ALA A 1 200 ? -3.998 -11.867 -2.031 1 93.88 200 ALA A CA 1
ATOM 1574 C C . ALA A 1 200 ? -4.629 -12.703 -3.139 1 93.88 200 ALA A C 1
ATOM 1576 O O . ALA A 1 200 ? -5.652 -13.359 -2.924 1 93.88 200 ALA A O 1
ATOM 1577 N N . ILE A 1 201 ? -4.012 -12.734 -4.312 1 95.38 201 ILE A N 1
ATOM 1578 C CA . ILE A 1 201 ? -4.777 -13.195 -5.465 1 95.38 201 ILE A CA 1
ATOM 1579 C C . ILE A 1 201 ? -4.258 -14.562 -5.914 1 95.38 201 ILE A C 1
ATOM 1581 O O . ILE A 1 201 ? -4.949 -15.289 -6.637 1 95.38 201 ILE A O 1
ATOM 1585 N N . SER A 1 202 ? -3.143 -15 -5.5 1 97.25 202 SER A N 1
ATOM 1586 C CA . SER A 1 202 ? -2.439 -16.109 -6.141 1 97.25 202 SER A CA 1
ATOM 1587 C C . SER A 1 202 ? -2.762 -17.438 -5.465 1 97.25 202 SER A C 1
ATOM 1589 O O . SER A 1 202 ? -2.949 -17.484 -4.246 1 97.25 202 SER A O 1
ATOM 1591 N N . ASP A 1 203 ? -2.781 -18.453 -6.293 1 97.12 203 ASP A N 1
ATOM 1592 C CA . ASP A 1 203 ? -2.695 -19.797 -5.746 1 97.12 203 ASP A CA 1
ATOM 1593 C C . ASP A 1 203 ? -1.26 -20.141 -5.352 1 97.12 203 ASP A C 1
ATOM 1595 O O . ASP A 1 203 ? -1.018 -20.641 -4.25 1 97.12 203 ASP A O 1
ATOM 1599 N N . ARG A 1 204 ? -0.427 -19.875 -6.262 1 98.19 204 ARG A N 1
ATOM 1600 C CA . ARG A 1 204 ? 1.003 -20 -6 1 98.19 204 ARG A CA 1
ATOM 1601 C C . ARG A 1 204 ? 1.768 -18.797 -6.539 1 98.19 204 ARG A C 1
ATOM 1603 O O . ARG A 1 204 ? 1.304 -18.125 -7.461 1 98.19 204 ARG A O 1
ATOM 1610 N N . ILE A 1 205 ? 2.881 -18.562 -5.922 1 98.06 205 ILE A N 1
ATOM 1611 C CA . ILE A 1 205 ? 3.748 -17.453 -6.289 1 98.06 205 ILE A CA 1
ATOM 1612 C C . ILE A 1 205 ? 5.152 -17.969 -6.5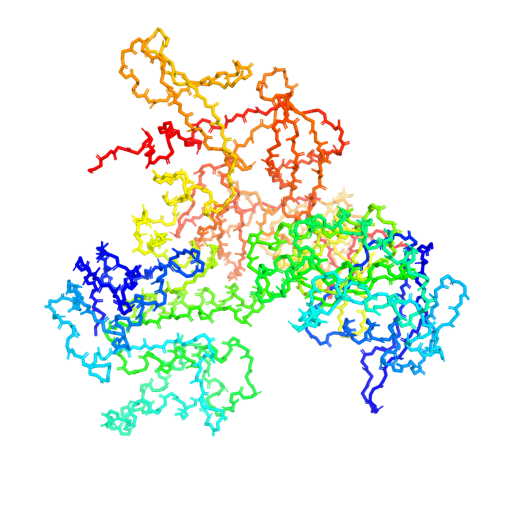98 1 98.06 205 ILE A C 1
ATOM 1614 O O . ILE A 1 205 ? 5.672 -18.828 -5.883 1 98.06 205 ILE A O 1
ATOM 1618 N N . ALA A 1 206 ? 5.719 -17.516 -7.652 1 98.12 206 ALA A N 1
ATOM 1619 C CA . ALA A 1 206 ? 7.141 -17.703 -7.934 1 98.12 206 ALA A CA 1
ATOM 1620 C C . ALA A 1 206 ? 7.922 -16.422 -7.656 1 98.12 206 ALA A C 1
ATOM 1622 O O . ALA A 1 206 ? 7.691 -15.398 -8.297 1 98.12 206 ALA A O 1
ATOM 1623 N N . ILE A 1 207 ? 8.797 -16.531 -6.75 1 97.19 207 ILE A N 1
ATOM 1624 C CA . ILE A 1 207 ? 9.672 -15.391 -6.453 1 97.19 207 ILE A CA 1
ATOM 1625 C C . ILE A 1 207 ? 10.953 -15.508 -7.27 1 97.19 207 ILE A C 1
ATOM 1627 O O . ILE A 1 207 ? 11.672 -16.516 -7.172 1 97.19 207 ILE A O 1
ATOM 1631 N N . MET A 1 208 ? 11.219 -14.453 -7.98 1 96.12 208 MET A N 1
ATOM 1632 C CA . MET A 1 208 ? 12.367 -14.484 -8.891 1 96.12 208 MET A CA 1
ATOM 1633 C C . MET A 1 208 ? 13.414 -13.461 -8.477 1 96.12 208 MET A C 1
ATOM 1635 O O . MET A 1 208 ? 13.078 -12.383 -7.996 1 96.12 208 MET A O 1
ATOM 1639 N N . LYS A 1 209 ? 14.68 -13.82 -8.641 1 94 209 LYS A N 1
ATOM 1640 C CA . LYS A 1 209 ? 15.836 -12.945 -8.461 1 94 209 LYS A CA 1
ATOM 1641 C C . LYS A 1 209 ? 16.875 -13.172 -9.555 1 94 209 LYS A C 1
ATOM 1643 O O . LYS A 1 209 ? 17.391 -14.273 -9.703 1 94 209 LYS A O 1
ATOM 1648 N N . GLU A 1 210 ? 17.141 -12.125 -10.281 1 92.75 210 GLU A N 1
ATOM 1649 C CA . GLU A 1 210 ? 18.172 -12.18 -11.32 1 92.75 210 GLU A CA 1
ATOM 1650 C C . GLU A 1 210 ? 17.969 -13.359 -12.258 1 92.75 210 GLU A C 1
ATOM 1652 O O . GLU A 1 210 ? 18.891 -14.125 -12.523 1 92.75 210 GLU A O 1
ATOM 1657 N N . GLY A 1 211 ? 16.75 -13.539 -12.625 1 94.19 211 GLY A N 1
ATOM 1658 C CA . GLY A 1 211 ? 16.406 -14.516 -13.648 1 94.19 211 GLY A CA 1
ATOM 1659 C C . GLY A 1 211 ? 16.219 -15.914 -13.094 1 94.19 211 GLY A C 1
ATOM 1660 O O . GLY A 1 211 ? 15.914 -16.844 -13.844 1 94.19 211 GLY A O 1
ATOM 1661 N N . VAL A 1 212 ? 16.375 -16.078 -11.805 1 95.62 212 VAL A N 1
ATOM 1662 C CA . VAL A 1 212 ? 16.281 -17.391 -11.172 1 95.62 212 VAL A CA 1
ATOM 1663 C C . VAL A 1 212 ? 15.109 -17.422 -10.195 1 95.62 212 VAL A C 1
ATOM 1665 O O . VAL A 1 212 ? 14.906 -16.469 -9.445 1 95.62 212 VAL A O 1
ATOM 1668 N N . ILE A 1 213 ? 14.391 -18.516 -10.219 1 96.94 213 ILE A N 1
ATOM 1669 C CA . ILE A 1 213 ? 13.305 -18.688 -9.25 1 96.94 213 ILE A CA 1
ATOM 1670 C C . ILE A 1 213 ? 13.875 -19.094 -7.898 1 96.94 213 ILE A C 1
ATOM 1672 O O . ILE A 1 213 ? 14.586 -20.109 -7.797 1 96.94 213 ILE A O 1
ATOM 1676 N N . GLN A 1 214 ? 13.523 -18.359 -6.883 1 96.94 214 GLN A N 1
ATOM 1677 C CA . GLN A 1 214 ? 14.039 -18.609 -5.539 1 96.94 214 GLN A CA 1
ATOM 1678 C C . GLN A 1 214 ? 13.117 -19.531 -4.762 1 96.94 214 GLN A C 1
ATOM 1680 O O . GLN A 1 214 ? 13.57 -20.297 -3.9 1 96.94 214 GLN A O 1
ATOM 1685 N N . GLN A 1 215 ? 11.875 -19.453 -5.023 1 97.19 215 GLN A N 1
ATOM 1686 C CA . GLN A 1 215 ? 10.875 -20.25 -4.324 1 97.19 215 GLN A CA 1
ATOM 1687 C C . GLN A 1 215 ? 9.539 -20.219 -5.062 1 97.19 215 GLN A C 1
ATOM 1689 O O . GLN A 1 215 ? 9.141 -19.188 -5.586 1 97.19 215 GLN A O 1
ATOM 1694 N N . ILE A 1 216 ? 8.938 -21.344 -5.23 1 97.88 216 ILE A N 1
ATOM 1695 C CA . ILE A 1 216 ? 7.559 -21.469 -5.684 1 97.88 216 ILE A CA 1
ATOM 1696 C C . ILE A 1 216 ? 6.723 -22.156 -4.605 1 97.88 216 ILE A C 1
ATOM 1698 O O . ILE A 1 216 ? 7.008 -23.281 -4.215 1 97.88 216 ILE A O 1
ATOM 1702 N N . ASP A 1 217 ? 5.684 -21.453 -4.152 1 97.5 217 ASP A N 1
ATOM 1703 C CA . ASP A 1 217 ? 4.844 -22.016 -3.1 1 97.5 217 ASP A CA 1
ATOM 1704 C C . ASP A 1 217 ? 3.557 -21.203 -2.936 1 97.5 217 ASP A C 1
ATOM 1706 O O . ASP A 1 217 ? 3.32 -20.25 -3.674 1 97.5 217 ASP A O 1
ATOM 1710 N N . THR A 1 218 ? 2.719 -21.672 -2.053 1 96.88 218 THR A N 1
ATOM 1711 C CA . THR A 1 218 ? 1.519 -20.922 -1.707 1 96.88 218 THR A CA 1
ATOM 1712 C C . THR A 1 218 ? 1.884 -19.609 -1.019 1 96.88 218 THR A C 1
ATOM 1714 O O . THR A 1 218 ? 2.961 -19.484 -0.431 1 96.88 218 THR A O 1
ATOM 1717 N N . PRO A 1 219 ? 0.998 -18.625 -1.109 1 96.25 219 PRO A N 1
ATOM 1718 C CA . PRO A 1 219 ? 1.254 -17.359 -0.413 1 96.25 219 PRO A CA 1
ATOM 1719 C C . PRO A 1 219 ? 1.588 -17.562 1.063 1 96.25 219 PRO A C 1
ATOM 1721 O O . PRO A 1 219 ? 2.537 -16.953 1.572 1 96.25 219 PRO A O 1
ATOM 1724 N N . TYR A 1 220 ? 0.935 -18.406 1.715 1 93.19 220 TYR A N 1
ATOM 1725 C CA . TYR A 1 220 ? 1.148 -18.641 3.139 1 93.19 220 TYR A CA 1
ATOM 1726 C C . TYR A 1 220 ? 2.553 -19.172 3.398 1 93.19 220 TYR A C 1
ATOM 1728 O O . TYR A 1 220 ? 3.264 -18.672 4.27 1 93.19 220 TYR A O 1
ATOM 1736 N N . ASN A 1 221 ? 2.924 -20.141 2.613 1 94.62 221 ASN A N 1
ATOM 1737 C CA . ASN A 1 221 ? 4.234 -20.75 2.803 1 94.62 221 ASN A CA 1
ATOM 1738 C C . ASN A 1 221 ? 5.359 -19.766 2.455 1 94.62 221 ASN A C 1
ATOM 1740 O O . ASN A 1 221 ? 6.387 -19.734 3.135 1 94.62 221 ASN A O 1
ATOM 1744 N N . ILE A 1 222 ? 5.145 -19.031 1.418 1 95.69 222 ILE A N 1
ATOM 1745 C CA . ILE A 1 222 ? 6.148 -18.047 1.018 1 95.69 222 ILE A CA 1
ATOM 1746 C C . ILE A 1 222 ? 6.395 -17.062 2.162 1 95.69 222 ILE A C 1
ATOM 1748 O O . ILE A 1 222 ? 7.539 -16.703 2.441 1 95.69 222 ILE A O 1
ATOM 1752 N N . TYR A 1 223 ? 5.359 -16.672 2.869 1 94.69 223 TYR A N 1
ATOM 1753 C CA . TYR A 1 223 ? 5.461 -15.68 3.938 1 94.69 223 TYR A CA 1
ATOM 1754 C C . TYR A 1 223 ? 5.961 -16.328 5.227 1 94.69 223 TYR A C 1
ATOM 1756 O O . TYR A 1 223 ? 6.809 -15.758 5.922 1 94.69 223 TYR A O 1
ATOM 1764 N N . SER A 1 224 ? 5.555 -17.516 5.531 1 92.62 224 SER A N 1
ATOM 1765 C CA . SER A 1 224 ? 5.82 -18.141 6.82 1 92.62 224 SER A CA 1
ATOM 1766 C C . SER A 1 224 ? 7.156 -18.875 6.816 1 92.62 224 SER A C 1
ATOM 1768 O O . SER A 1 224 ? 7.852 -18.922 7.832 1 92.62 224 SER A O 1
ATOM 1770 N N . ARG A 1 225 ? 7.438 -19.453 5.609 1 94.75 225 ARG A N 1
ATOM 1771 C CA . ARG A 1 225 ? 8.648 -20.266 5.523 1 94.75 225 ARG A CA 1
ATOM 1772 C C . ARG A 1 225 ? 9.43 -19.953 4.258 1 94.75 225 ARG A C 1
ATOM 1774 O O . ARG A 1 225 ? 9.633 -20.812 3.406 1 94.75 225 ARG A O 1
ATOM 1781 N N . PRO A 1 226 ? 9.906 -18.781 4.223 1 97.06 226 PRO A N 1
ATOM 1782 C CA . PRO A 1 226 ? 10.758 -18.438 3.082 1 97.06 226 PRO A CA 1
ATOM 1783 C C . PRO A 1 226 ? 12 -19.328 2.982 1 97.06 226 PRO A C 1
ATOM 1785 O O . PRO A 1 226 ? 12.641 -19.609 3.996 1 97.06 226 PRO A O 1
ATOM 1788 N N . ARG A 1 227 ? 12.344 -19.719 1.842 1 96.94 227 ARG A N 1
ATOM 1789 C CA . ARG A 1 227 ? 13.367 -20.734 1.604 1 96.94 227 ARG A CA 1
ATOM 1790 C C . ARG A 1 227 ? 14.758 -20.172 1.878 1 96.94 227 ARG A C 1
ATOM 1792 O O . ARG A 1 227 ? 15.688 -20.938 2.172 1 96.94 227 ARG A O 1
ATOM 1799 N N . ASN A 1 228 ? 14.938 -18.922 1.731 1 97.25 228 ASN A N 1
ATOM 1800 C CA . ASN A 1 228 ? 16.219 -18.25 1.981 1 97.25 228 ASN A CA 1
ATOM 1801 C C . ASN A 1 228 ? 16.016 -16.828 2.469 1 97.25 228 ASN A C 1
ATOM 1803 O O . ASN A 1 228 ? 14.883 -16.344 2.545 1 97.25 228 ASN A O 1
ATOM 1807 N N . VAL A 1 229 ? 17.078 -16.188 2.791 1 96.81 229 VAL A N 1
ATOM 1808 C CA . VAL A 1 229 ? 17.016 -14.867 3.406 1 96.81 229 VAL A CA 1
ATOM 1809 C C . VAL A 1 229 ? 16.5 -13.844 2.395 1 96.81 229 VAL A C 1
ATOM 1811 O O . VAL A 1 229 ? 15.797 -12.906 2.756 1 96.81 229 VAL A O 1
ATOM 1814 N N . PHE A 1 230 ? 16.812 -14.039 1.173 1 94.88 230 PHE A N 1
ATOM 1815 C CA . PHE A 1 230 ? 16.328 -13.117 0.158 1 94.88 230 PHE A CA 1
ATOM 1816 C C . PHE A 1 230 ? 14.797 -13.094 0.147 1 94.88 230 PHE A C 1
ATOM 1818 O O . PHE A 1 230 ? 14.188 -12.023 0.215 1 94.88 230 PHE A O 1
ATOM 1825 N N . VAL A 1 231 ? 14.172 -14.281 0.084 1 96.44 231 VAL A N 1
ATOM 1826 C CA . VAL A 1 231 ? 12.719 -14.367 0.052 1 96.44 231 VAL A CA 1
ATOM 1827 C C . VAL A 1 231 ? 12.133 -13.773 1.333 1 96.44 231 VAL A C 1
ATOM 1829 O O . VAL A 1 231 ? 11.148 -13.039 1.29 1 96.44 231 VAL A O 1
ATOM 1832 N N . ALA A 1 232 ? 12.828 -14 2.426 1 95.44 232 ALA A N 1
ATOM 1833 C CA . ALA A 1 232 ? 12.359 -13.523 3.725 1 95.44 232 ALA A CA 1
ATOM 1834 C C . ALA A 1 232 ? 12.375 -12 3.787 1 95.44 232 ALA A C 1
ATOM 1836 O O . ALA A 1 232 ? 11.531 -11.391 4.457 1 95.44 232 ALA A O 1
ATOM 1837 N N . THR A 1 233 ? 13.297 -11.414 3.1 1 92.81 233 THR A N 1
ATOM 1838 C CA . THR A 1 233 ? 13.453 -9.969 3.178 1 92.81 233 THR A CA 1
ATOM 1839 C C . THR A 1 233 ? 12.703 -9.281 2.041 1 92.81 233 THR A C 1
ATOM 1841 O O . THR A 1 233 ? 12.398 -8.086 2.121 1 92.81 233 THR A O 1
ATOM 1844 N N . PHE A 1 234 ? 12.43 -10.07 1.055 1 90.62 234 PHE A N 1
ATOM 1845 C CA . PHE A 1 234 ? 11.75 -9.5 -0.102 1 90.62 234 PHE A CA 1
ATOM 1846 C C . PHE A 1 234 ? 10.25 -9.414 0.137 1 90.62 234 PHE A C 1
ATOM 1848 O O . PHE A 1 234 ? 9.609 -8.422 -0.213 1 90.62 234 PHE A O 1
ATOM 1855 N N . ILE A 1 235 ? 9.703 -10.508 0.627 1 90.94 235 ILE A N 1
ATOM 1856 C CA . ILE A 1 235 ? 8.281 -10.531 0.949 1 90.94 235 ILE A CA 1
ATOM 1857 C C . ILE A 1 235 ? 8.07 -10.07 2.389 1 90.94 235 ILE A C 1
ATOM 1859 O O . ILE A 1 235 ? 8.492 -10.742 3.332 1 90.94 235 ILE A O 1
ATOM 1863 N N . GLY A 1 236 ? 7.426 -8.984 2.521 1 87 236 GLY A N 1
ATOM 1864 C CA . GLY A 1 236 ? 7.301 -8.43 3.859 1 87 236 GLY A CA 1
ATOM 1865 C C . GLY A 1 236 ? 8.594 -7.836 4.383 1 87 236 GLY A C 1
ATOM 1866 O O . GLY A 1 236 ? 9.531 -7.602 3.615 1 87 236 GLY A O 1
ATOM 1867 N N . ARG A 1 237 ? 8.602 -7.512 5.688 1 87.38 237 ARG A N 1
ATOM 1868 C CA . ARG A 1 237 ? 9.797 -7.008 6.355 1 87.38 237 ARG A CA 1
ATOM 1869 C C . ARG A 1 237 ? 10.352 -8.031 7.34 1 87.38 237 ARG A C 1
ATOM 1871 O O . ARG A 1 237 ? 9.594 -8.82 7.91 1 87.38 237 ARG A O 1
ATOM 1878 N N . SER A 1 238 ? 11.648 -8.008 7.387 1 94.06 238 SER A N 1
ATOM 1879 C CA . SER A 1 238 ? 12.266 -8.969 8.297 1 94.06 238 SER A CA 1
ATOM 1880 C C . SER A 1 238 ? 13.508 -8.375 8.953 1 94.06 238 SER A C 1
ATOM 1882 O O . SER A 1 238 ? 14.281 -7.672 8.305 1 94.06 238 SER A O 1
ATOM 1884 N N . ASN A 1 239 ? 13.602 -8.602 10.266 1 96.44 239 ASN A N 1
ATOM 1885 C CA . ASN A 1 239 ? 14.852 -8.359 10.984 1 96.44 239 ASN A CA 1
ATOM 1886 C C . ASN A 1 239 ? 15.789 -9.562 10.898 1 96.44 239 ASN A C 1
ATOM 1888 O O . ASN A 1 239 ? 15.359 -10.703 11.109 1 96.44 239 ASN A O 1
ATOM 1892 N N . ILE A 1 240 ? 17.016 -9.305 10.586 1 96.94 240 ILE A N 1
ATOM 1893 C CA . ILE A 1 240 ? 17.969 -10.398 10.438 1 96.94 240 ILE A CA 1
ATOM 1894 C C . ILE A 1 240 ? 18.969 -10.367 11.586 1 96.94 240 ILE A C 1
ATOM 1896 O O . ILE A 1 240 ? 19.625 -9.352 11.82 1 96.94 240 ILE A O 1
ATOM 1900 N N . PHE A 1 241 ? 19.125 -11.492 12.227 1 96.69 241 PHE A N 1
ATOM 1901 C CA . PHE A 1 241 ? 20.047 -11.625 13.344 1 96.69 241 PHE A CA 1
ATOM 1902 C C . PHE A 1 241 ? 21.109 -12.672 13.039 1 96.69 241 PHE A C 1
ATOM 1904 O O . PHE A 1 241 ? 20.797 -13.766 12.562 1 96.69 241 PHE A O 1
ATOM 1911 N N . ASP A 1 242 ? 22.344 -12.281 13.297 1 95.44 242 ASP A N 1
ATOM 1912 C CA . ASP A 1 242 ? 23.375 -13.305 13.344 1 95.44 242 ASP A CA 1
ATOM 1913 C C . ASP A 1 242 ? 23.344 -14.062 14.664 1 95.44 242 ASP A C 1
ATOM 1915 O O . ASP A 1 242 ? 23.453 -13.469 15.734 1 95.44 242 ASP A O 1
ATOM 1919 N N . THR A 1 243 ? 23.188 -15.375 14.523 1 95.12 243 THR A N 1
ATOM 1920 C CA . THR A 1 243 ? 23.016 -16.188 15.727 1 95.12 243 THR A CA 1
ATOM 1921 C C . THR A 1 243 ? 23.812 -17.484 15.625 1 95.12 243 THR A C 1
ATOM 1923 O O . THR A 1 243 ? 24.562 -17.672 14.664 1 95.12 243 THR A O 1
ATOM 1926 N N . SER A 1 244 ? 23.688 -18.297 16.734 1 93.69 244 SER A N 1
ATOM 1927 C CA . SER A 1 244 ? 24.312 -19.609 16.766 1 93.69 244 SER A CA 1
ATOM 1928 C C . SER A 1 244 ? 23.328 -20.672 17.234 1 93.69 244 SER A C 1
ATOM 1930 O O . SER A 1 244 ? 22.516 -20.422 18.125 1 93.69 244 SER A O 1
ATOM 1932 N N . LEU A 1 245 ? 23.391 -21.766 16.5 1 92 245 LEU A N 1
ATOM 1933 C CA . LEU A 1 245 ? 22.641 -22.953 16.922 1 92 245 LEU A CA 1
ATOM 1934 C C . LEU A 1 245 ? 23.484 -23.828 17.828 1 92 245 LEU A C 1
ATOM 1936 O O . LEU A 1 245 ? 24.594 -24.219 17.469 1 92 245 LEU A O 1
ATOM 1940 N N . ILE A 1 246 ? 22.953 -24.094 19 1 89.31 246 ILE A N 1
ATOM 1941 C CA . ILE A 1 246 ? 23.703 -24.891 19.969 1 89.31 246 ILE A CA 1
ATOM 1942 C C . ILE A 1 246 ? 22.828 -26.031 20.484 1 89.31 246 ILE A C 1
ATOM 1944 O O . ILE A 1 246 ? 21.594 -25.938 20.469 1 89.31 246 ILE A O 1
ATOM 1948 N N . SER A 1 247 ? 23.406 -27.062 20.812 1 87.56 247 SER A N 1
ATOM 1949 C CA . SER A 1 247 ? 22.719 -28.188 21.438 1 87.56 247 SER A CA 1
ATOM 1950 C C . SER A 1 247 ? 23.094 -28.312 22.906 1 87.56 247 SER A C 1
ATOM 1952 O O . SER A 1 247 ? 24.266 -28.312 23.266 1 87.56 247 SER A O 1
ATOM 1954 N N . LEU A 1 248 ? 22.094 -28.234 23.703 1 81.31 248 LEU A N 1
ATOM 1955 C CA . LEU A 1 248 ? 22.266 -28.422 25.141 1 81.31 248 LEU A CA 1
ATOM 1956 C C . LEU A 1 248 ? 21.328 -29.484 25.688 1 81.31 248 LEU A C 1
ATOM 1958 O O . LEU A 1 248 ? 20.109 -29.344 25.578 1 81.31 248 LEU A O 1
ATOM 1962 N N . ASN A 1 249 ? 21.875 -30.531 26.344 1 80.94 249 ASN A N 1
ATOM 1963 C CA . ASN A 1 249 ? 21.094 -31.594 26.984 1 80.94 249 ASN A CA 1
ATOM 1964 C C . ASN A 1 249 ? 20.062 -32.188 26.016 1 80.94 249 ASN A C 1
ATOM 1966 O O . ASN A 1 249 ? 18.891 -32.344 26.375 1 80.94 249 ASN A O 1
ATOM 1970 N N . GLY A 1 250 ? 20.406 -32.344 24.766 1 78 250 GLY A N 1
ATOM 1971 C CA . GLY A 1 250 ? 19.547 -33 23.797 1 78 250 GLY A CA 1
ATOM 1972 C C . GLY A 1 250 ? 18.531 -32.062 23.156 1 78 250 GLY A C 1
ATOM 1973 O O . GLY A 1 250 ? 17.703 -32.5 22.359 1 78 250 GLY A O 1
ATOM 1974 N N . LYS A 1 251 ? 18.641 -30.844 23.609 1 86 251 LYS A N 1
ATOM 1975 C CA . LYS A 1 251 ? 17.734 -29.844 23.031 1 86 251 LYS A CA 1
ATOM 1976 C C . LYS A 1 251 ? 18.516 -28.812 22.234 1 86 251 LYS A C 1
ATOM 1978 O O . LYS A 1 251 ? 19.703 -28.562 22.5 1 86 251 LYS A O 1
ATOM 1983 N N . SER A 1 252 ? 17.875 -28.312 21.203 1 89 252 SER A N 1
ATOM 1984 C CA . SER A 1 252 ? 18.516 -27.312 20.359 1 89 252 SER A CA 1
ATOM 1985 C C . SER A 1 252 ? 18.047 -25.906 20.719 1 89 252 SER A C 1
ATOM 1987 O O . SER A 1 252 ? 16.875 -25.688 21.016 1 89 252 SER A O 1
ATOM 1989 N N . TYR A 1 253 ? 19.062 -25 20.781 1 91.69 253 TYR A N 1
ATOM 1990 C CA . TYR A 1 253 ? 18.781 -23.609 21.109 1 91.69 253 TYR A CA 1
ATOM 1991 C C . TYR A 1 253 ? 19.422 -22.672 20.094 1 91.69 253 TYR A C 1
ATOM 1993 O O . TYR A 1 253 ? 20.469 -22.984 19.516 1 91.69 253 TYR A O 1
ATOM 2001 N N . ILE A 1 254 ? 18.734 -21.594 19.875 1 93 254 ILE A N 1
ATOM 2002 C CA . ILE A 1 254 ? 19.344 -20.484 19.156 1 93 254 ILE A CA 1
ATOM 2003 C C . ILE A 1 254 ? 19.859 -19.453 20.156 1 93 254 ILE A C 1
ATOM 2005 O O . ILE A 1 254 ? 19.141 -19.047 21.062 1 93 254 ILE A O 1
ATOM 2009 N N . GLU A 1 255 ? 21.047 -19.109 19.984 1 93.31 255 GLU A N 1
ATOM 2010 C CA . GLU A 1 255 ? 21.672 -18.094 20.844 1 93.31 255 GLU A CA 1
ATOM 2011 C C . GLU A 1 255 ? 21.938 -16.797 20.078 1 93.31 255 GLU A C 1
ATOM 2013 O O . GLU A 1 255 ? 22.656 -16.812 19.078 1 93.31 255 GLU A O 1
ATOM 2018 N N . PHE A 1 256 ? 21.359 -15.742 20.594 1 93.75 256 PHE A N 1
ATOM 2019 C CA . PHE A 1 256 ? 21.609 -14.422 20.031 1 93.75 256 PHE A CA 1
ATOM 2020 C C . PHE A 1 256 ? 22.906 -13.836 20.578 1 93.75 256 PHE A C 1
ATOM 2022 O O . PHE A 1 256 ? 23.453 -14.344 21.562 1 93.75 256 PHE A O 1
ATOM 2029 N N . ASP A 1 257 ? 23.312 -12.742 19.969 1 87.19 257 ASP A N 1
ATOM 2030 C CA . ASP A 1 257 ? 24.609 -12.172 20.328 1 87.19 257 ASP A CA 1
ATOM 2031 C C . ASP A 1 257 ? 24.609 -11.641 21.75 1 87.19 257 ASP A C 1
ATOM 2033 O O . ASP A 1 257 ? 25.641 -11.633 22.422 1 87.19 257 ASP A O 1
ATOM 2037 N N . ASN A 1 258 ? 23.5 -11.242 22.234 1 85.81 258 ASN A N 1
ATOM 2038 C CA . ASN A 1 258 ? 23.422 -10.68 23.578 1 85.81 258 ASN A CA 1
ATOM 2039 C C . ASN A 1 258 ? 23.25 -11.773 24.625 1 85.81 258 ASN A C 1
ATOM 2041 O O . ASN A 1 258 ? 23.094 -11.484 25.812 1 85.81 258 ASN A O 1
ATOM 2045 N N . GLY A 1 259 ? 23.156 -13.016 24.203 1 87.31 259 GLY A N 1
ATOM 2046 C CA . GLY A 1 259 ? 23.016 -14.125 25.141 1 87.31 259 GLY A CA 1
ATOM 2047 C C . GLY A 1 259 ? 21.594 -14.617 25.266 1 87.31 259 GLY A C 1
ATOM 2048 O O . GLY A 1 259 ? 21.328 -15.617 25.938 1 87.31 259 GLY A O 1
ATOM 2049 N N . TYR A 1 260 ? 20.688 -13.898 24.641 1 91.19 260 TYR A N 1
ATOM 2050 C CA . TYR A 1 260 ? 19.312 -14.352 24.609 1 91.19 260 TYR A CA 1
ATOM 2051 C C . TYR A 1 260 ? 19.188 -15.68 23.875 1 91.19 260 TYR A C 1
ATOM 2053 O O . TYR A 1 260 ? 19.719 -15.836 22.766 1 91.19 260 TYR A O 1
ATOM 2061 N N . THR A 1 261 ? 18.578 -16.688 24.531 1 92.12 261 THR A N 1
ATOM 2062 C CA . THR A 1 261 ? 18.453 -18.016 23.938 1 92.12 261 THR A CA 1
ATOM 2063 C C . THR A 1 261 ? 16.984 -18.438 23.859 1 92.12 261 THR A C 1
ATOM 2065 O O . THR A 1 261 ? 16.188 -18.094 24.75 1 92.12 261 THR A O 1
ATOM 2068 N N . VAL A 1 262 ? 16.719 -19.062 22.828 1 92.38 262 VAL A N 1
ATOM 2069 C CA . VAL A 1 262 ? 15.367 -19.594 22.672 1 92.38 262 VAL A CA 1
ATOM 2070 C C . VAL A 1 262 ? 15.43 -21.031 22.188 1 92.38 262 VAL A C 1
ATOM 2072 O O . VAL A 1 262 ? 16.281 -21.391 21.359 1 92.38 262 VAL A O 1
ATOM 2075 N N . ASN A 1 263 ? 14.523 -21.828 22.734 1 91.38 263 ASN A N 1
ATOM 2076 C CA . ASN A 1 263 ? 14.453 -23.234 22.328 1 91.38 263 ASN A CA 1
ATOM 2077 C C . ASN A 1 263 ? 13.812 -23.375 20.953 1 91.38 263 ASN A C 1
ATOM 2079 O O . ASN A 1 263 ? 12.82 -22.719 20.641 1 91.38 263 ASN A O 1
ATOM 2083 N N . VAL A 1 264 ? 14.414 -24.188 20.109 1 88.06 264 VAL A N 1
ATOM 2084 C CA . VAL A 1 264 ? 13.852 -24.438 18.797 1 88.06 264 VAL A CA 1
ATOM 2085 C C . VAL A 1 264 ? 13.812 -25.938 18.516 1 88.06 264 VAL A C 1
ATOM 2087 O O . VAL A 1 264 ? 14.562 -26.703 19.109 1 88.06 264 VAL A O 1
ATOM 2090 N N . ASP A 1 265 ? 12.906 -26.281 17.641 1 80.5 265 ASP A N 1
ATOM 2091 C CA . ASP A 1 265 ? 12.734 -27.688 17.297 1 80.5 265 ASP A CA 1
ATOM 2092 C C . ASP A 1 265 ? 13.516 -28.047 16.031 1 80.5 265 ASP A C 1
ATOM 2094 O O . ASP A 1 265 ? 12.922 -28.438 15.016 1 80.5 265 ASP A O 1
ATOM 2098 N N . ILE A 1 266 ? 14.711 -27.812 15.906 1 77.44 266 ILE A N 1
ATOM 2099 C CA . ILE A 1 266 ? 15.602 -28.188 14.82 1 77.44 266 ILE A CA 1
ATOM 2100 C C . ILE A 1 266 ? 16.641 -29.188 15.328 1 77.44 266 ILE A C 1
ATOM 2102 O O . ILE A 1 266 ? 17.203 -29 16.422 1 77.44 266 ILE A O 1
ATOM 2106 N N . LEU A 1 267 ? 16.672 -30.281 14.531 1 62.78 267 LEU A N 1
ATOM 2107 C CA . LEU A 1 267 ? 17.656 -31.281 14.953 1 62.78 267 LEU A CA 1
ATOM 2108 C C . LEU A 1 267 ? 19.078 -30.812 14.672 1 62.78 267 LEU A C 1
ATOM 2110 O O . LEU A 1 267 ? 19.375 -30.344 13.57 1 62.78 267 LEU A O 1
ATOM 2114 N N . CYS A 1 268 ? 19.734 -30.312 15.531 1 64.62 268 CYS A N 1
ATOM 2115 C CA . CYS A 1 268 ? 21.172 -30.031 15.398 1 64.62 268 CYS A CA 1
ATOM 2116 C C . CYS A 1 268 ? 22 -31.266 15.727 1 64.62 268 CYS A C 1
ATOM 2118 O O . CYS A 1 268 ? 21.812 -31.875 16.781 1 64.62 268 CYS A O 1
ATOM 2120 N N . ASP A 1 269 ? 22.453 -31.797 14.508 1 57.16 269 ASP A N 1
ATOM 2121 C CA . ASP A 1 269 ? 23.359 -32.906 14.75 1 57.16 269 ASP A CA 1
ATOM 2122 C C . ASP A 1 269 ? 24.609 -32.469 15.508 1 57.16 269 ASP A C 1
ATOM 2124 O O . ASP A 1 269 ? 25.203 -31.422 15.18 1 57.16 269 ASP A O 1
ATOM 2128 N N . GLY A 1 270 ? 24.953 -33.156 16.547 1 57.97 270 GLY A N 1
ATOM 2129 C CA . GLY A 1 270 ? 26.156 -33.25 17.391 1 57.97 270 GLY A CA 1
ATOM 2130 C C . GLY A 1 270 ? 26.422 -31.953 18.156 1 57.97 270 GLY A C 1
ATOM 2131 O O . GLY A 1 270 ? 25.578 -31.062 18.188 1 57.97 270 GLY A O 1
ATOM 2132 N N . ASN A 1 271 ? 27.516 -31.875 18.938 1 58.22 271 ASN A N 1
ATOM 2133 C CA . ASN A 1 271 ? 28.016 -30.953 19.953 1 58.22 271 ASN A CA 1
ATOM 2134 C C . ASN A 1 271 ? 28.516 -29.656 19.328 1 58.22 271 ASN A C 1
ATOM 2136 O O . ASN A 1 271 ? 29.25 -28.891 19.969 1 58.22 271 ASN A O 1
ATOM 2140 N N . LEU A 1 272 ? 28.094 -29.266 17.953 1 65.12 272 LEU A N 1
ATOM 2141 C CA . LEU A 1 272 ? 28.844 -28.141 17.422 1 65.12 272 LEU A CA 1
ATOM 2142 C C . LEU A 1 272 ? 27.938 -26.922 17.266 1 65.12 272 LEU A C 1
ATOM 2144 O O . LEU A 1 272 ? 26.75 -27.047 16.969 1 65.12 272 LEU A O 1
ATOM 2148 N N . LYS A 1 273 ? 28.469 -25.844 17.797 1 80.19 273 LYS A N 1
ATOM 2149 C CA . LYS A 1 273 ? 27.953 -24.5 17.547 1 80.19 273 LYS A CA 1
ATOM 2150 C C . LYS A 1 273 ? 28.016 -24.156 16.062 1 80.19 273 LYS A C 1
ATOM 2152 O O . LYS A 1 273 ? 29.094 -24.188 15.469 1 80.19 273 LYS A O 1
ATOM 2157 N N . LYS A 1 274 ? 26.891 -24.016 15.5 1 88.88 274 LYS A N 1
ATOM 2158 C CA . LYS A 1 274 ? 26.812 -23.672 14.086 1 88.88 274 LYS A CA 1
ATOM 2159 C C . LYS A 1 274 ? 26.281 -22.25 13.898 1 88.88 274 LYS A C 1
ATOM 2161 O O . LYS A 1 274 ? 25.266 -21.875 14.508 1 88.88 274 LYS A O 1
ATOM 2166 N N . LYS A 1 275 ? 27.062 -21.453 13.148 1 94.06 275 LYS A N 1
ATOM 2167 C CA . LYS A 1 275 ? 26.578 -20.109 12.844 1 94.06 275 LYS A CA 1
ATOM 2168 C C . LYS A 1 275 ? 25.312 -20.141 11.992 1 94.06 275 LYS A C 1
ATOM 2170 O O . LYS A 1 275 ? 25.219 -20.938 11.055 1 94.06 275 LYS A O 1
ATOM 2175 N N . THR A 1 276 ? 24.344 -19.328 12.398 1 95.06 276 THR A N 1
ATOM 2176 C CA . THR A 1 276 ? 23.078 -19.266 11.688 1 95.06 276 THR A CA 1
ATOM 2177 C C . THR A 1 276 ? 22.578 -17.828 11.57 1 95.06 276 THR A C 1
ATOM 2179 O O . THR A 1 276 ? 23.109 -16.922 12.219 1 95.06 276 THR A O 1
ATOM 2182 N N . LYS A 1 277 ? 21.641 -17.609 10.695 1 96.56 277 LYS A N 1
ATOM 2183 C CA . LYS A 1 277 ? 20.875 -16.375 10.594 1 96.56 277 LYS A CA 1
ATOM 2184 C C . LYS A 1 277 ? 19.406 -16.609 10.961 1 96.56 277 LYS A C 1
ATOM 2186 O O . LYS A 1 277 ? 18.812 -17.609 10.562 1 96.56 277 LYS A O 1
ATOM 2191 N N . VAL A 1 278 ? 18.984 -15.719 11.789 1 96.38 278 VAL A N 1
ATOM 2192 C CA . VAL A 1 278 ? 17.578 -15.805 12.172 1 96.38 278 VAL A CA 1
ATOM 2193 C C . VAL A 1 278 ? 16.828 -14.57 11.672 1 96.38 278 VAL A C 1
ATOM 2195 O O . VAL A 1 278 ? 17.297 -13.445 11.82 1 96.38 278 VAL A O 1
ATOM 2198 N N . THR A 1 279 ? 15.75 -14.828 11 1 97 279 THR A N 1
ATOM 2199 C CA . THR A 1 279 ? 14.883 -13.727 10.578 1 97 279 THR A CA 1
ATOM 2200 C C . THR A 1 279 ? 13.625 -13.672 11.445 1 97 279 THR A C 1
ATOM 2202 O O . THR A 1 279 ? 13.008 -14.703 11.719 1 97 279 THR A O 1
ATOM 2205 N N . VAL A 1 280 ? 13.359 -12.5 11.93 1 96.12 280 VAL A N 1
ATOM 2206 C CA . VAL A 1 280 ? 12.172 -12.219 12.734 1 96.12 280 VAL A CA 1
ATOM 2207 C C . VAL A 1 280 ? 11.383 -11.07 12.109 1 96.12 280 VAL A C 1
ATOM 2209 O O . VAL A 1 280 ? 11.906 -9.961 11.961 1 96.12 280 VAL A O 1
ATOM 2212 N N . ARG A 1 281 ? 10.141 -11.352 11.719 1 95.06 281 ARG A N 1
ATOM 2213 C CA . ARG A 1 281 ? 9.32 -10.258 11.195 1 95.06 281 ARG A CA 1
ATOM 2214 C C . ARG A 1 281 ? 8.953 -9.273 12.305 1 95.06 281 ARG A C 1
ATOM 2216 O O . ARG A 1 281 ? 8.914 -9.641 13.484 1 95.06 281 ARG A O 1
ATOM 2223 N N . PRO A 1 282 ? 8.664 -8.016 11.922 1 94 282 PRO A N 1
ATOM 2224 C CA . PRO A 1 282 ? 8.367 -6.996 12.93 1 94 282 PRO A CA 1
ATOM 2225 C C . PRO A 1 282 ? 7.195 -7.375 13.828 1 94 282 PRO A C 1
ATOM 2227 O O . PRO A 1 282 ? 7.152 -6.973 14.992 1 94 282 PRO A O 1
ATOM 2230 N N . GLU A 1 283 ? 6.309 -8.133 13.312 1 91.69 283 GLU A N 1
ATOM 2231 C CA . GLU A 1 283 ? 5.109 -8.484 14.07 1 91.69 283 GLU A CA 1
ATOM 2232 C C . GLU A 1 283 ? 5.324 -9.75 14.891 1 91.69 283 GLU A C 1
ATOM 2234 O O . GLU A 1 283 ? 4.434 -10.172 15.633 1 91.69 283 GLU A O 1
ATOM 2239 N N . GLU A 1 284 ? 6.469 -10.359 14.805 1 91.88 284 GLU A N 1
ATOM 2240 C CA . GLU A 1 284 ? 6.703 -11.648 15.438 1 91.88 284 GLU A CA 1
ATOM 2241 C C . GLU A 1 284 ? 7.426 -11.492 16.766 1 91.88 284 GLU A C 1
ATOM 2243 O O . GLU A 1 284 ? 7.93 -12.469 17.328 1 91.88 284 GLU A O 1
ATOM 2248 N N . PHE A 1 285 ? 7.516 -10.242 17.219 1 92.56 285 PHE A N 1
ATOM 2249 C CA . PHE A 1 285 ? 8.055 -9.977 18.547 1 92.56 285 PHE A CA 1
ATOM 2250 C C . PHE A 1 285 ? 6.938 -9.93 19.578 1 92.56 285 PHE A C 1
ATOM 2252 O O . PHE A 1 285 ? 5.82 -9.508 19.281 1 92.56 285 PHE A O 1
ATOM 2259 N N . ILE A 1 286 ? 7.242 -10.367 20.719 1 89.12 286 ILE A N 1
ATOM 2260 C CA . ILE A 1 286 ? 6.379 -10.227 21.891 1 89.12 286 ILE A CA 1
ATOM 2261 C C . ILE A 1 286 ? 7.02 -9.273 22.891 1 89.12 286 ILE A C 1
ATOM 2263 O O . ILE A 1 286 ? 8.148 -9.492 23.344 1 89.12 286 ILE A O 1
ATOM 2267 N N . ILE A 1 287 ? 6.254 -8.203 23.156 1 88.25 287 ILE A N 1
ATOM 2268 C CA . ILE A 1 287 ? 6.781 -7.234 24.109 1 88.25 287 ILE A CA 1
ATOM 2269 C C . ILE A 1 287 ? 6.57 -7.746 25.547 1 88.25 287 ILE A C 1
ATOM 2271 O O . ILE A 1 287 ? 5.445 -8.062 25.938 1 88.25 287 ILE A O 1
ATOM 2275 N N . GLY A 1 288 ? 7.609 -7.914 26.219 1 81.25 288 GLY A N 1
ATOM 2276 C CA . GLY A 1 288 ? 7.539 -8.438 27.578 1 81.25 288 GLY A CA 1
ATOM 2277 C C . GLY A 1 288 ? 7.629 -7.363 28.641 1 81.25 288 GLY A C 1
ATOM 2278 O O . GLY A 1 288 ? 7.84 -6.188 28.328 1 81.25 288 GLY A O 1
ATOM 2279 N N . ASP A 1 289 ? 7.094 -7.605 29.859 1 71.88 289 ASP A N 1
ATOM 2280 C CA . ASP A 1 289 ? 7.148 -6.715 31.016 1 71.88 289 ASP A CA 1
ATOM 2281 C C . ASP A 1 289 ? 8.445 -6.922 31.812 1 71.88 289 ASP A C 1
ATOM 2283 O O . ASP A 1 289 ? 8.711 -6.203 32.781 1 71.88 289 ASP A O 1
ATOM 2287 N N . GLY A 1 290 ? 9.258 -7.859 31.328 1 72.38 290 GLY A N 1
ATOM 2288 C CA . GLY A 1 290 ? 10.367 -8.195 32.219 1 72.38 290 GLY A CA 1
ATOM 2289 C C . GLY A 1 290 ? 11.719 -8.055 31.531 1 72.38 290 GLY A C 1
ATOM 2290 O O . GLY A 1 290 ? 11.844 -7.387 30.5 1 72.38 290 GLY A O 1
ATOM 2291 N N . ASP A 1 291 ? 12.727 -8.516 32.188 1 75.5 291 ASP A N 1
ATOM 2292 C CA . ASP A 1 291 ? 14.125 -8.367 31.812 1 75.5 291 ASP A CA 1
ATOM 2293 C C . ASP A 1 291 ? 14.562 -9.492 30.891 1 75.5 291 ASP A C 1
ATOM 2295 O O . ASP A 1 291 ? 15.758 -9.695 30.656 1 75.5 291 ASP A O 1
ATOM 2299 N N . GLU A 1 292 ? 13.594 -10.188 30.359 1 84.94 292 GLU A N 1
ATOM 2300 C CA . GLU A 1 292 ? 13.984 -11.25 29.438 1 84.94 292 GLU A CA 1
ATOM 2301 C C . GLU A 1 292 ? 13.766 -10.836 27.984 1 84.94 292 GLU A C 1
ATOM 2303 O O . GLU A 1 292 ? 12.859 -10.055 27.688 1 84.94 292 GLU A O 1
ATOM 2308 N N . GLY A 1 293 ? 14.727 -11.266 27.141 1 92.62 293 GLY A N 1
ATOM 2309 C CA . GLY A 1 293 ? 14.617 -10.977 25.719 1 92.62 293 GLY A CA 1
ATOM 2310 C C . GLY A 1 293 ? 15.656 -9.984 25.219 1 92.62 293 GLY A C 1
ATOM 2311 O O . GLY A 1 293 ? 16.719 -9.836 25.844 1 92.62 293 GLY A O 1
ATOM 2312 N N . LEU A 1 294 ? 15.375 -9.398 24.109 1 94.44 294 LEU A N 1
ATOM 2313 C CA . LEU A 1 294 ? 16.234 -8.383 23.516 1 94.44 294 LEU A CA 1
ATOM 2314 C C . LEU A 1 294 ? 15.883 -6.996 24.031 1 94.44 294 LEU A C 1
ATOM 2316 O O . LEU A 1 294 ? 14.82 -6.461 23.719 1 94.44 294 LEU A O 1
ATOM 2320 N N . LYS A 1 295 ? 16.781 -6.473 24.844 1 94.62 295 LYS A N 1
ATOM 2321 C CA . LYS A 1 295 ? 16.562 -5.133 25.375 1 94.62 295 LYS A CA 1
ATOM 2322 C C . LYS A 1 295 ? 16.891 -4.059 24.344 1 94.62 295 LYS A C 1
ATOM 2324 O O . LYS A 1 295 ? 17.891 -4.145 23.641 1 94.62 295 LYS A O 1
ATOM 2329 N N . GLY A 1 296 ? 15.992 -3.08 24.234 1 95.19 296 GLY A N 1
ATOM 2330 C CA . GLY A 1 296 ? 16.234 -1.994 23.297 1 95.19 296 GLY A CA 1
ATOM 2331 C C . GLY A 1 296 ? 15.469 -0.729 23.641 1 95.19 296 GLY A C 1
ATOM 2332 O O . GLY A 1 296 ? 14.656 -0.721 24.578 1 95.19 296 GLY A O 1
ATOM 2333 N N . LYS A 1 297 ? 15.812 0.284 22.969 1 96.5 297 LYS A N 1
ATOM 2334 C CA . LYS A 1 297 ? 15.188 1.591 23.156 1 96.5 297 LYS A CA 1
ATOM 2335 C C . LYS A 1 297 ? 14.445 2.025 21.891 1 96.5 297 LYS A C 1
ATOM 2337 O O . LYS A 1 297 ? 14.977 1.924 20.781 1 96.5 297 LYS A O 1
ATOM 2342 N N . ILE A 1 298 ? 13.234 2.514 22.062 1 96.06 298 ILE A N 1
ATOM 2343 C CA . ILE A 1 298 ? 12.445 3.002 20.938 1 96.06 298 ILE A CA 1
ATOM 2344 C C . ILE A 1 298 ? 13.039 4.316 20.422 1 96.06 298 ILE A C 1
ATOM 2346 O O . ILE A 1 298 ? 13.188 5.273 21.188 1 96.06 298 ILE A O 1
ATOM 2350 N N . ILE A 1 299 ? 13.297 4.293 19.156 1 94.31 299 ILE A N 1
ATOM 2351 C CA . ILE A 1 299 ? 13.891 5.48 18.547 1 94.31 299 ILE A CA 1
ATOM 2352 C C . ILE A 1 299 ? 12.828 6.242 17.766 1 94.31 299 ILE A C 1
ATOM 2354 O O . ILE A 1 299 ? 12.859 7.473 17.688 1 94.31 299 ILE A O 1
ATOM 2358 N N . THR A 1 300 ? 12 5.496 17.172 1 91.25 300 THR A N 1
ATOM 2359 C CA . THR A 1 300 ? 10.93 6.102 16.375 1 91.25 300 THR A CA 1
ATOM 2360 C C . THR A 1 300 ? 9.625 5.34 16.562 1 91.25 300 THR A C 1
ATOM 2362 O O . THR A 1 300 ? 9.617 4.109 16.625 1 91.25 300 THR A O 1
ATOM 2365 N N . ALA A 1 301 ? 8.617 6.07 16.641 1 91.75 301 ALA A N 1
ATOM 2366 C CA . ALA A 1 301 ? 7.258 5.535 16.703 1 91.75 301 ALA A CA 1
ATOM 2367 C C . ALA A 1 301 ? 6.395 6.117 15.586 1 91.75 301 ALA A C 1
ATOM 2369 O O . ALA A 1 301 ? 6.277 7.34 15.453 1 91.75 301 ALA A O 1
ATOM 2370 N N . THR A 1 302 ? 5.902 5.219 14.797 1 91.31 302 THR A N 1
ATOM 2371 C CA . THR A 1 302 ? 5.125 5.66 13.641 1 91.31 302 THR A CA 1
ATOM 2372 C C . THR A 1 302 ? 3.74 5.02 13.648 1 91.31 302 THR A C 1
ATOM 2374 O O . THR A 1 302 ? 3.613 3.797 13.719 1 91.31 302 THR A O 1
ATOM 2377 N N . PHE A 1 303 ? 2.77 5.859 13.555 1 90.88 303 PHE A N 1
ATOM 2378 C CA . PHE A 1 303 ? 1.394 5.383 13.508 1 90.88 303 PHE A CA 1
ATOM 2379 C C . PHE A 1 303 ? 0.955 5.133 12.07 1 90.88 303 PHE A C 1
ATOM 2381 O O . PHE A 1 303 ? 1.04 6.027 11.227 1 90.88 303 PHE A O 1
ATOM 2388 N N . LEU A 1 304 ? 0.41 3.879 11.812 1 90.38 304 LEU A N 1
ATOM 2389 C CA . LEU A 1 304 ? 0.035 3.506 10.453 1 90.38 304 LEU A CA 1
ATOM 2390 C C . LEU A 1 304 ? -1.438 3.115 10.383 1 90.38 304 LEU A C 1
ATOM 2392 O O . LEU A 1 304 ? -1.868 2.467 9.43 1 90.38 304 LEU A O 1
ATOM 2396 N N . GLY A 1 305 ? -2.219 3.461 11.391 1 89.06 305 GLY A N 1
ATOM 2397 C CA . GLY A 1 305 ? -3.623 3.082 11.438 1 89.06 305 GLY A CA 1
ATOM 2398 C C . GLY A 1 305 ? -3.891 1.884 12.328 1 89.06 305 GLY A C 1
ATOM 2399 O O . GLY A 1 305 ? -3.986 2.02 13.547 1 89.06 305 GLY A O 1
ATOM 2400 N N . LYS A 1 306 ? -3.803 0.71 11.711 1 86.06 306 LYS A N 1
ATOM 2401 C CA . LYS A 1 306 ? -4.09 -0.517 12.445 1 86.06 306 LYS A CA 1
ATOM 2402 C C . LYS A 1 306 ? -2.893 -0.952 13.289 1 86.06 306 LYS A C 1
ATOM 2404 O O . LYS A 1 306 ? -3.033 -1.75 14.211 1 86.06 306 LYS A O 1
ATOM 2409 N N . TYR A 1 307 ? -1.72 -0.288 12.938 1 89.12 307 TYR A N 1
ATOM 2410 C CA . TYR A 1 307 ? -0.491 -0.698 13.609 1 89.12 307 TYR A CA 1
ATOM 2411 C C . TYR A 1 307 ? 0.336 0.514 14.023 1 89.12 307 TYR A C 1
ATOM 2413 O O . TYR A 1 307 ? 0.182 1.6 13.453 1 89.12 307 TYR A O 1
ATOM 2421 N N . MET A 1 308 ? 1.127 0.229 15.039 1 91.12 308 MET A N 1
ATOM 2422 C CA . MET A 1 308 ? 2.264 1.085 15.367 1 91.12 308 MET A CA 1
ATOM 2423 C C . MET A 1 308 ? 3.578 0.425 14.961 1 91.12 308 MET A C 1
ATOM 2425 O O . MET A 1 308 ? 3.824 -0.735 15.297 1 91.12 308 MET A O 1
ATOM 2429 N N . ASP A 1 309 ? 4.266 1.124 14.203 1 92.5 309 ASP A N 1
ATOM 2430 C CA . ASP A 1 309 ? 5.598 0.648 13.844 1 92.5 309 ASP A CA 1
ATOM 2431 C C . ASP A 1 309 ? 6.672 1.379 14.648 1 92.5 309 ASP A C 1
ATOM 2433 O O . ASP A 1 309 ? 6.609 2.6 14.812 1 92.5 309 ASP A O 1
ATOM 2437 N N . TYR A 1 310 ? 7.609 0.654 15.156 1 93.88 310 TYR A N 1
ATOM 2438 C CA . TYR A 1 310 ? 8.703 1.214 15.945 1 93.88 310 TYR A CA 1
ATOM 2439 C C . TYR A 1 310 ? 10.055 0.818 15.359 1 93.88 310 TYR A C 1
ATOM 2441 O O . TYR A 1 310 ? 10.195 -0.27 14.797 1 93.88 310 TYR A O 1
ATOM 2449 N N . VAL A 1 311 ? 10.891 1.71 15.477 1 94.69 311 VAL A N 1
ATOM 2450 C CA . VAL A 1 311 ? 12.297 1.364 15.344 1 94.69 311 VAL A CA 1
ATOM 2451 C C . VAL A 1 311 ? 12.938 1.268 16.734 1 94.69 311 VAL A C 1
ATOM 2453 O O . VAL A 1 311 ? 12.844 2.199 17.531 1 94.69 311 VAL A O 1
ATOM 2456 N N . VAL A 1 312 ? 13.547 0.147 17 1 96.38 312 VAL A N 1
ATOM 2457 C CA . VAL A 1 312 ? 14.133 -0.108 18.312 1 96.38 312 VAL A CA 1
ATOM 2458 C C . VAL A 1 312 ? 15.641 -0.283 18.172 1 96.38 312 VAL A C 1
ATOM 2460 O O . VAL A 1 312 ? 16.109 -1.073 17.344 1 96.38 312 VAL A O 1
ATOM 2463 N N . GLN A 1 313 ? 16.297 0.455 18.875 1 97.06 313 GLN A N 1
ATOM 2464 C CA . GLN A 1 313 ? 17.734 0.266 18.953 1 97.06 313 GLN A CA 1
ATOM 2465 C C . GLN A 1 313 ? 18.109 -0.693 20.078 1 97.06 313 GLN A C 1
ATOM 2467 O O . GLN A 1 313 ? 17.859 -0.409 21.25 1 97.06 313 GLN A O 1
ATOM 2472 N N . LEU A 1 314 ? 18.75 -1.767 19.656 1 96.19 314 LEU A N 1
ATOM 2473 C CA . LEU A 1 314 ? 19.156 -2.756 20.641 1 96.19 314 LEU A CA 1
ATOM 2474 C C . LEU A 1 314 ? 20.438 -2.324 21.344 1 96.19 314 LEU A C 1
ATOM 2476 O O . LEU A 1 314 ? 21.047 -1.311 20.984 1 96.19 314 LEU A O 1
ATOM 2480 N N . GLU A 1 315 ? 20.844 -3.033 22.328 1 92.62 315 GLU A N 1
ATOM 2481 C CA . GLU A 1 315 ? 22.016 -2.688 23.141 1 92.62 315 GLU A CA 1
ATOM 2482 C C . GLU A 1 315 ? 23.297 -2.779 22.312 1 92.62 315 GLU A C 1
ATOM 2484 O O . GLU A 1 315 ? 24.25 -2.037 22.547 1 92.62 315 GLU A O 1
ATOM 2489 N N . ASP A 1 316 ? 23.281 -3.637 21.328 1 91.56 316 ASP A N 1
ATOM 2490 C CA . ASP A 1 316 ? 24.484 -3.805 20.5 1 91.56 316 ASP A CA 1
ATOM 2491 C C . ASP A 1 316 ? 24.531 -2.748 19.391 1 91.56 316 ASP A C 1
ATOM 2493 O O . ASP A 1 316 ? 25.469 -2.736 18.594 1 91.56 316 ASP A O 1
ATOM 2497 N N . GLY A 1 317 ? 23.531 -1.985 19.359 1 92.31 317 GLY A N 1
ATOM 2498 C CA . GLY A 1 317 ? 23.516 -0.909 18.375 1 92.31 317 GLY A CA 1
ATOM 2499 C C . GLY A 1 317 ? 22.672 -1.221 17.172 1 92.31 317 GLY A C 1
ATOM 2500 O O . GLY A 1 317 ? 22.359 -0.33 16.375 1 92.31 317 GLY A O 1
ATOM 2501 N N . MET A 1 318 ? 22.281 -2.441 17.125 1 93.94 318 MET A N 1
ATOM 2502 C CA . MET A 1 318 ? 21.469 -2.844 15.992 1 93.94 318 MET A CA 1
ATOM 2503 C C . MET A 1 318 ? 20.078 -2.217 16.062 1 93.94 318 MET A C 1
ATOM 2505 O O . MET A 1 318 ? 19.484 -2.141 17.141 1 93.94 318 MET A O 1
ATOM 2509 N N . LYS A 1 319 ? 19.609 -1.729 14.945 1 95.19 319 LYS A N 1
ATOM 2510 C CA . LYS A 1 319 ? 18.25 -1.214 14.859 1 95.19 319 LYS A CA 1
ATOM 2511 C C . LYS A 1 319 ? 17.297 -2.252 14.266 1 95.19 319 LYS A C 1
ATOM 2513 O O . LYS A 1 319 ? 17.609 -2.865 13.234 1 95.19 319 LYS A O 1
ATOM 2518 N N . ILE A 1 320 ? 16.188 -2.469 14.922 1 96.38 320 ILE A N 1
ATOM 2519 C CA . ILE A 1 320 ? 15.219 -3.432 14.43 1 96.38 320 ILE A CA 1
ATOM 2520 C C . ILE A 1 320 ? 13.844 -2.77 14.32 1 96.38 320 ILE A C 1
ATOM 2522 O O . ILE A 1 320 ? 13.602 -1.725 14.93 1 96.38 320 ILE A O 1
ATOM 2526 N N . GLU A 1 321 ? 13.031 -3.4 13.531 1 95 321 GLU A N 1
ATOM 2527 C CA . GLU A 1 321 ? 11.664 -2.934 13.367 1 95 321 GLU A CA 1
ATOM 2528 C C . GLU A 1 321 ? 10.688 -3.777 14.188 1 95 321 GLU A C 1
ATOM 2530 O O . GLU A 1 321 ? 10.828 -5 14.258 1 95 321 GLU A O 1
ATOM 2535 N N . LEU A 1 322 ? 9.812 -3.09 14.836 1 94.81 322 LEU A N 1
ATOM 2536 C CA . LEU A 1 322 ? 8.758 -3.695 15.641 1 94.81 322 LEU A CA 1
ATOM 2537 C C . LEU A 1 322 ? 7.387 -3.184 15.211 1 94.81 322 LEU A C 1
ATOM 2539 O O . LEU A 1 322 ? 7.199 -1.979 15.031 1 94.81 322 LEU A O 1
ATOM 2543 N N . SER A 1 323 ? 6.527 -4.121 14.922 1 91.94 323 SER A N 1
ATOM 2544 C CA . SER A 1 323 ? 5.156 -3.76 14.562 1 91.94 323 SER A CA 1
ATOM 2545 C C . SER A 1 323 ? 4.164 -4.258 15.609 1 91.94 323 SER A C 1
ATOM 2547 O O . SER A 1 323 ? 4.141 -5.445 15.938 1 91.94 323 SER A O 1
ATOM 2549 N N . HIS A 1 324 ? 3.453 -3.373 16.094 1 88.88 324 HIS A N 1
ATOM 2550 C CA . HIS A 1 324 ? 2.51 -3.678 17.156 1 88.88 324 HIS A CA 1
ATOM 2551 C C . HIS A 1 324 ? 1.074 -3.408 16.719 1 88.88 324 HIS A C 1
ATOM 2553 O O . HIS A 1 324 ? 0.739 -2.285 16.328 1 88.88 324 HIS A O 1
ATOM 2559 N N . ASP A 1 325 ? 0.258 -4.48 16.797 1 85.88 325 ASP A N 1
ATOM 2560 C CA . ASP A 1 325 ? -1.157 -4.355 16.453 1 85.88 325 ASP A CA 1
ATOM 2561 C C . ASP A 1 325 ? -1.913 -3.596 17.547 1 85.88 325 ASP A C 1
ATOM 2563 O O . ASP A 1 325 ? -1.797 -3.918 18.734 1 85.88 325 ASP A O 1
ATOM 2567 N N . LEU A 1 326 ? -2.68 -2.623 17.156 1 80.62 326 LEU A N 1
ATOM 2568 C CA . LEU A 1 326 ? -3.357 -1.766 18.125 1 80.62 326 LEU A CA 1
ATOM 2569 C C . LEU A 1 326 ? -4.758 -2.289 18.422 1 80.62 326 LEU A C 1
ATOM 2571 O O . LEU A 1 326 ? -5.469 -1.729 19.266 1 80.62 326 LEU A O 1
ATOM 2575 N N . SER A 1 327 ? -5.164 -3.295 17.766 1 73.69 327 SER A N 1
ATOM 2576 C CA . SER A 1 327 ? -6.512 -3.811 17.984 1 73.69 327 SER A CA 1
ATOM 2577 C C . SER A 1 327 ? -6.66 -4.391 19.391 1 73.69 327 SER A C 1
ATOM 2579 O O . SER A 1 327 ? -7.699 -4.223 20.016 1 73.69 327 SER A O 1
ATOM 2581 N N . ASN A 1 328 ? -5.676 -5.098 19.875 1 64.38 328 ASN A N 1
ATOM 2582 C CA . ASN A 1 328 ? -5.828 -5.82 21.125 1 64.38 328 ASN A CA 1
ATOM 2583 C C . ASN A 1 328 ? -4.961 -5.223 22.234 1 64.38 328 ASN A C 1
ATOM 2585 O O . ASN A 1 328 ? -5.016 -5.66 23.375 1 64.38 328 ASN A O 1
ATOM 2589 N N . ASN A 1 329 ? -4.117 -4.324 21.75 1 63.16 329 ASN A N 1
ATOM 2590 C CA . ASN A 1 329 ? -3.193 -3.779 22.734 1 63.16 329 ASN A CA 1
ATOM 2591 C C . ASN A 1 329 ? -3.203 -2.254 22.734 1 63.16 329 ASN A C 1
ATOM 2593 O O . ASN A 1 329 ? -2.939 -1.63 21.703 1 63.16 329 ASN A O 1
ATOM 2597 N N . ASP A 1 330 ? -3.607 -1.771 23.812 1 64.88 330 ASP A N 1
ATOM 2598 C CA . ASP A 1 330 ? -3.779 -0.325 23.891 1 64.88 330 ASP A CA 1
ATOM 2599 C C . ASP A 1 330 ? -2.471 0.362 24.281 1 64.88 330 ASP A C 1
ATOM 2601 O O . ASP A 1 330 ? -2.385 1.592 24.266 1 64.88 330 ASP A O 1
ATOM 2605 N N . LYS A 1 331 ? -1.473 -0.545 24.609 1 77 331 LYS A N 1
ATOM 2606 C CA . LYS A 1 331 ? -0.287 0.169 25.078 1 77 331 LYS A CA 1
ATOM 2607 C C . LYS A 1 331 ? 0.524 0.708 23.891 1 77 331 LYS A C 1
ATOM 2609 O O . LYS A 1 331 ? 0.874 -0.04 22.984 1 77 331 LYS A O 1
ATOM 2614 N N . VAL A 1 332 ? 0.706 1.992 23.875 1 84.56 332 VAL A N 1
ATOM 2615 C CA . VAL A 1 332 ? 1.514 2.656 22.859 1 84.56 332 VAL A CA 1
ATOM 2616 C C . VAL A 1 332 ? 2.814 3.162 23.469 1 84.56 332 VAL A C 1
ATOM 2618 O O . VAL A 1 332 ? 2.812 3.688 24.594 1 84.56 332 VAL A O 1
ATOM 2621 N N . TYR A 1 333 ? 3.885 2.871 22.797 1 89.19 333 TYR A N 1
ATOM 2622 C CA . TYR A 1 333 ? 5.195 3.299 23.266 1 89.19 333 TYR A CA 1
ATOM 2623 C C . TYR A 1 333 ? 5.637 4.578 22.578 1 89.19 333 TYR A C 1
ATOM 2625 O O . TYR A 1 333 ? 5.191 4.867 21.453 1 89.19 333 TYR A O 1
ATOM 2633 N N . GLU A 1 334 ? 6.391 5.289 23.328 1 90.31 334 GLU A N 1
ATOM 2634 C CA . GLU A 1 334 ? 6.898 6.547 22.797 1 90.31 334 GLU A CA 1
ATOM 2635 C C . GLU A 1 334 ? 8.414 6.504 22.625 1 90.31 334 GLU A C 1
ATOM 2637 O O . GLU A 1 334 ? 9.07 5.578 23.109 1 90.31 334 GLU A O 1
ATOM 2642 N N . ASN A 1 335 ? 8.852 7.477 21.938 1 90.94 335 ASN A N 1
ATOM 2643 C CA . ASN A 1 335 ? 10.297 7.598 21.781 1 90.94 335 ASN A CA 1
ATOM 2644 C C . ASN A 1 335 ? 11.008 7.668 23.125 1 90.94 335 ASN A C 1
ATOM 2646 O O . ASN A 1 335 ? 10.578 8.398 24.031 1 90.94 335 ASN A O 1
ATOM 2650 N N . GLY A 1 336 ? 12.039 6.859 23.25 1 93.56 336 GLY A N 1
ATOM 2651 C CA . GLY A 1 336 ? 12.82 6.844 24.484 1 93.56 336 GLY A CA 1
ATOM 2652 C C . GLY A 1 336 ? 12.43 5.719 25.422 1 93.56 336 GLY A C 1
ATOM 2653 O O . GLY A 1 336 ? 13.188 5.371 26.328 1 93.56 336 GLY A O 1
ATOM 2654 N N . ASP A 1 337 ? 11.32 5.109 25.25 1 94 337 ASP A N 1
ATOM 2655 C CA . ASP A 1 337 ? 10.875 4 26.094 1 94 337 ASP A CA 1
ATOM 2656 C C . ASP A 1 337 ? 11.781 2.783 25.922 1 94 337 ASP A C 1
ATOM 2658 O O . ASP A 1 337 ? 12.281 2.52 24.828 1 94 337 ASP A O 1
ATOM 2662 N N . ILE A 1 338 ? 11.992 2.088 27.047 1 94.62 338 ILE A N 1
ATOM 2663 C CA . ILE A 1 338 ? 12.75 0.842 27.031 1 94.62 338 ILE A CA 1
ATOM 2664 C C . ILE A 1 338 ? 11.797 -0.341 26.906 1 94.62 338 ILE A C 1
ATOM 2666 O O . ILE A 1 338 ? 10.758 -0.384 27.562 1 94.62 338 ILE A O 1
ATOM 2670 N N . VAL A 1 339 ? 12.18 -1.237 25.953 1 94.06 339 VAL A N 1
ATOM 2671 C CA . VAL A 1 339 ? 11.328 -2.406 25.75 1 94.06 339 VAL A CA 1
ATOM 2672 C C . VAL A 1 339 ? 12.18 -3.674 25.781 1 94.06 339 VAL A C 1
ATOM 2674 O O . VAL A 1 339 ? 13.383 -3.627 25.531 1 94.06 339 VAL A O 1
ATOM 2677 N N . TYR A 1 340 ? 11.609 -4.762 26.172 1 94.12 340 TYR A N 1
ATOM 2678 C CA . TYR A 1 340 ? 12.172 -6.105 26.109 1 94.12 340 TYR A CA 1
ATOM 2679 C C . TYR A 1 340 ? 11.398 -6.973 25.125 1 94.12 340 TYR A C 1
ATOM 2681 O O . TYR A 1 340 ? 10.195 -7.18 25.281 1 94.12 340 TYR A O 1
ATOM 2689 N N . LEU A 1 341 ? 12.125 -7.492 24.125 1 94.69 341 LEU A N 1
ATOM 2690 C CA . LEU A 1 341 ? 11.453 -8.172 23.016 1 94.69 341 LEU A CA 1
ATOM 2691 C C . LEU A 1 341 ? 11.797 -9.656 23 1 94.69 341 LEU A C 1
ATOM 2693 O O . LEU A 1 341 ? 12.977 -10.023 22.953 1 94.69 341 LEU A O 1
ATOM 2697 N N . LYS A 1 342 ? 10.812 -10.445 23.094 1 93.88 342 LYS A N 1
ATOM 2698 C CA . LYS A 1 342 ? 10.969 -11.883 22.875 1 93.88 342 LYS A CA 1
ATOM 2699 C C . LYS A 1 342 ? 10.547 -12.273 21.453 1 93.88 342 LYS A C 1
ATOM 2701 O O . LYS A 1 342 ? 9.688 -11.617 20.859 1 93.88 342 LYS A O 1
ATOM 2706 N N . VAL A 1 343 ? 11.156 -13.305 20.938 1 92.94 343 VAL A N 1
ATOM 2707 C CA . VAL A 1 343 ? 10.797 -13.75 19.594 1 92.94 343 VAL A CA 1
ATOM 2708 C C . VAL A 1 343 ? 9.766 -14.875 19.688 1 92.94 343 VAL A C 1
ATOM 2710 O O . VAL A 1 343 ? 9.805 -15.688 20.609 1 92.94 343 VAL A O 1
ATOM 2713 N N . ASN A 1 344 ? 8.836 -14.914 18.812 1 90.69 344 ASN A N 1
ATOM 2714 C CA . ASN A 1 344 ? 7.898 -16.016 18.688 1 90.69 344 ASN A CA 1
ATOM 2715 C C . ASN A 1 344 ? 8.531 -17.219 17.984 1 90.69 344 ASN A C 1
ATOM 2717 O O . ASN A 1 344 ? 8.602 -17.266 16.75 1 90.69 344 ASN A O 1
ATOM 2721 N N . THR A 1 345 ? 8.852 -18.219 18.672 1 89.38 345 THR A N 1
ATOM 2722 C CA . THR A 1 345 ? 9.641 -19.328 18.172 1 89.38 345 THR A CA 1
ATOM 2723 C C . THR A 1 345 ? 8.852 -20.141 17.141 1 89.38 345 THR A C 1
ATOM 2725 O O . THR A 1 345 ? 9.438 -20.891 16.359 1 89.38 345 THR A O 1
ATOM 2728 N N . LYS A 1 346 ? 7.605 -20.016 17.141 1 87.69 346 LYS A N 1
ATOM 2729 C CA . LYS A 1 346 ? 6.781 -20.76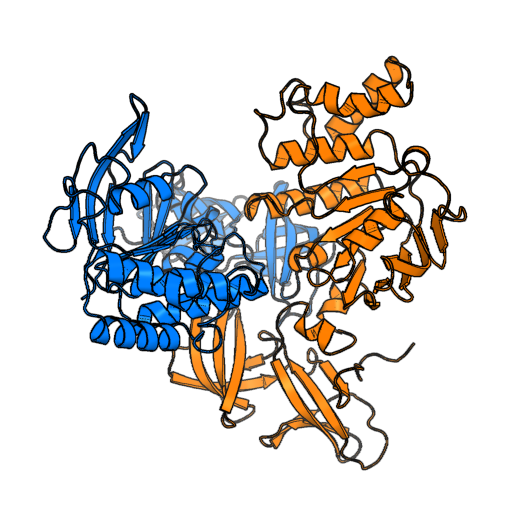6 16.188 1 87.69 346 LYS A CA 1
ATOM 2730 C C . LYS A 1 346 ? 6.789 -20.109 14.812 1 87.69 346 LYS A C 1
ATOM 2732 O O . LYS A 1 346 ? 6.461 -20.75 13.812 1 87.69 346 LYS A O 1
ATOM 2737 N N . LYS A 1 347 ? 7.242 -18.859 14.805 1 90.62 347 LYS A N 1
ATOM 2738 C CA . LYS A 1 347 ? 7.047 -18.109 13.57 1 90.62 347 LYS A CA 1
ATOM 2739 C C . LYS A 1 347 ? 8.383 -17.703 12.953 1 90.62 347 LYS A C 1
ATOM 2741 O O . LYS A 1 347 ? 8.477 -17.484 11.742 1 90.62 347 LYS A O 1
ATOM 2746 N N . ILE A 1 348 ? 9.414 -17.641 13.75 1 92.19 348 ILE A N 1
ATOM 2747 C CA . ILE A 1 348 ? 10.695 -17.188 13.234 1 92.19 348 ILE A CA 1
ATOM 2748 C C . ILE A 1 348 ? 11.273 -18.219 12.273 1 92.19 348 ILE A C 1
ATOM 2750 O O . ILE A 1 348 ? 10.82 -19.375 12.25 1 92.19 348 ILE A O 1
ATOM 2754 N N . ASN A 1 349 ? 12.203 -17.812 11.422 1 95.25 349 ASN A N 1
ATOM 2755 C CA . ASN A 1 349 ? 12.906 -18.688 10.492 1 95.25 349 ASN A CA 1
ATOM 2756 C C . ASN A 1 349 ? 14.406 -18.719 10.781 1 95.25 349 ASN A C 1
ATOM 2758 O O . ASN A 1 349 ? 14.984 -17.719 11.219 1 95.25 349 ASN A O 1
ATOM 2762 N N . ILE A 1 350 ? 15.008 -19.844 10.594 1 95.25 350 ILE A N 1
ATOM 2763 C CA . ILE A 1 350 ? 16.422 -20.078 10.867 1 95.25 350 ILE A CA 1
ATOM 2764 C C . ILE A 1 350 ? 17.125 -20.531 9.594 1 95.25 350 ILE A C 1
ATOM 2766 O O . ILE A 1 350 ? 16.688 -21.484 8.938 1 95.25 350 ILE A O 1
ATOM 2770 N N . TYR A 1 351 ? 18.156 -19.844 9.273 1 95.62 351 TYR A N 1
ATOM 2771 C CA . TYR A 1 351 ? 18.891 -20.125 8.055 1 95.62 351 TYR A CA 1
ATOM 2772 C C . TYR A 1 351 ? 20.328 -20.516 8.359 1 95.62 351 TYR A C 1
ATOM 2774 O O . TYR A 1 351 ? 20.828 -20.25 9.453 1 95.62 351 TYR A O 1
ATOM 2782 N N . ASN A 1 352 ? 20.969 -21.172 7.383 1 94.44 352 ASN A N 1
ATOM 2783 C CA . ASN A 1 352 ? 22.406 -21.406 7.512 1 94.44 352 ASN A CA 1
ATOM 2784 C C . ASN A 1 352 ? 23.203 -20.094 7.48 1 94.44 352 ASN A C 1
ATOM 2786 O O . ASN A 1 352 ? 22.609 -19.016 7.336 1 94.44 352 ASN A O 1
ATOM 2790 N N . GLU A 1 353 ? 24.453 -20.156 7.648 1 93.94 353 GLU A N 1
ATOM 2791 C CA . GLU A 1 353 ? 25.312 -19 7.871 1 93.94 353 GLU A CA 1
ATOM 2792 C C . GLU A 1 353 ? 25.203 -18 6.719 1 93.94 353 GLU A C 1
ATOM 2794 O O . GLU A 1 353 ? 25.109 -16.797 6.938 1 93.94 353 GLU A O 1
ATOM 2799 N N . ASP A 1 354 ? 25.125 -18.484 5.531 1 95.25 354 ASP A N 1
ATOM 2800 C CA . ASP A 1 354 ? 25.109 -17.594 4.379 1 95.25 354 ASP A CA 1
ATOM 2801 C C . ASP A 1 354 ? 23.688 -17.188 4.012 1 95.25 354 ASP A C 1
ATOM 2803 O O . ASP A 1 354 ? 23.484 -16.375 3.10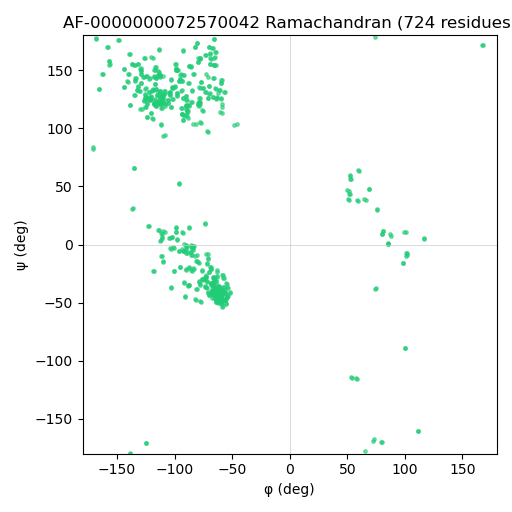5 1 95.25 354 ASP A O 1
ATOM 2807 N N . GLY A 1 355 ? 22.656 -17.75 4.707 1 95.56 355 GLY A N 1
ATOM 2808 C CA . GLY A 1 355 ? 21.266 -17.359 4.523 1 95.56 355 GLY A CA 1
ATOM 2809 C C . GLY A 1 355 ? 20.625 -18.016 3.316 1 95.56 355 GLY A C 1
ATOM 2810 O O . GLY A 1 355 ? 19.5 -17.641 2.93 1 95.56 355 GLY A O 1
ATOM 2811 N N . SER A 1 356 ? 21.266 -19.047 2.68 1 94.81 356 SER A N 1
ATOM 2812 C CA . SER A 1 356 ? 20.812 -19.625 1.415 1 94.81 356 SER A CA 1
ATOM 2813 C C . SER A 1 356 ? 19.797 -20.734 1.644 1 94.81 356 SER A C 1
ATOM 2815 O O . SER A 1 356 ? 19.047 -21.094 0.733 1 94.81 356 SER A O 1
ATOM 2817 N N . LYS A 1 357 ? 19.828 -21.266 2.881 1 94.06 357 LYS A N 1
ATOM 2818 C CA . LYS A 1 357 ? 18.953 -22.406 3.139 1 94.06 357 LYS A CA 1
ATOM 2819 C C . LYS A 1 357 ? 18.219 -22.25 4.465 1 94.06 357 LYS A C 1
ATOM 2821 O O . LYS A 1 357 ? 18.828 -21.969 5.496 1 94.06 357 LYS A O 1
ATOM 2826 N N . ASN A 1 358 ? 16.922 -22.406 4.387 1 95.06 358 ASN A N 1
ATOM 2827 C CA . ASN A 1 358 ? 16.109 -22.453 5.598 1 95.06 358 ASN A CA 1
ATOM 2828 C C . ASN A 1 358 ? 16.203 -23.812 6.285 1 95.06 358 ASN A C 1
ATOM 2830 O O . ASN A 1 358 ? 15.875 -24.828 5.684 1 95.06 358 ASN A O 1
ATOM 2834 N N . LEU A 1 359 ? 16.594 -23.828 7.457 1 90.69 359 LEU A N 1
ATOM 2835 C CA . LEU A 1 359 ? 16.891 -25.062 8.172 1 90.69 359 LEU A CA 1
ATOM 2836 C C . LEU A 1 359 ? 15.609 -25.688 8.719 1 90.69 359 LEU A C 1
ATOM 2838 O O . LEU A 1 359 ? 15.617 -26.812 9.203 1 90.69 359 LEU A O 1
ATOM 2842 N N . LEU A 1 360 ? 14.523 -24.953 8.641 1 88.44 360 LEU A N 1
ATOM 2843 C CA . LEU A 1 360 ? 13.25 -25.453 9.148 1 88.44 360 LEU A CA 1
ATOM 2844 C C . LEU A 1 360 ? 12.484 -26.188 8.055 1 88.44 360 LEU A C 1
ATOM 2846 O O . LEU A 1 360 ? 11.484 -26.859 8.336 1 88.44 360 LEU A O 1
ATOM 2850 N N . ILE A 1 361 ? 12.805 -25.906 6.875 1 81.62 361 ILE A N 1
ATOM 2851 C CA . ILE A 1 361 ? 12.117 -26.531 5.754 1 81.62 361 ILE A CA 1
ATOM 2852 C C . ILE A 1 361 ? 12.828 -27.828 5.367 1 81.62 361 ILE A C 1
ATOM 2854 O O . ILE A 1 361 ? 14.055 -27.875 5.27 1 81.62 361 ILE A O 1
ATOM 2858 N N . SER A 1 362 ? 12.164 -29 5.578 1 64.31 362 SER A N 1
ATOM 2859 C CA . SER A 1 362 ? 12.781 -30.266 5.164 1 64.31 362 SER A CA 1
ATOM 2860 C C . SER A 1 362 ? 13.07 -30.266 3.666 1 64.31 362 SER A C 1
ATOM 2862 O O . SER A 1 362 ? 12.344 -29.656 2.883 1 64.31 362 SER A O 1
ATOM 2864 N N . GLU A 1 363 ? 14.375 -30.438 3.244 1 53 363 GLU A N 1
ATOM 2865 C CA . GLU A 1 363 ? 14.758 -30.578 1.843 1 53 363 GLU A CA 1
ATOM 2866 C C . GLU A 1 363 ? 13.875 -31.609 1.141 1 53 363 GLU A C 1
ATOM 2868 O O . GLU A 1 363 ? 13.703 -32.719 1.636 1 53 363 GLU A O 1
ATOM 2873 N N . VAL A 1 364 ? 12.977 -31.344 0.413 1 34.34 364 VAL A N 1
ATOM 2874 C CA . VAL A 1 364 ? 12.461 -32.312 -0.533 1 34.34 364 VAL A CA 1
ATOM 2875 C C . VAL A 1 364 ? 13.531 -32.656 -1.572 1 34.34 364 VAL A C 1
ATOM 2877 O O . VAL A 1 364 ? 14.188 -31.75 -2.105 1 34.34 364 VAL A O 1
ATOM 2880 N N . MET B 1 1 ? 13.898 31.078 8.617 1 67.44 1 MET B N 1
ATOM 2881 C CA . MET B 1 1 ? 13.039 30.578 9.688 1 67.44 1 MET B CA 1
ATOM 2882 C C . MET B 1 1 ? 11.703 30.078 9.133 1 67.44 1 MET B C 1
ATOM 2884 O O . MET B 1 1 ? 11.234 30.578 8.102 1 67.44 1 MET B O 1
ATOM 2888 N N . SER B 1 2 ? 11.234 28.984 9.461 1 85 2 SER B N 1
ATOM 2889 C CA . SER B 1 2 ? 9.945 28.422 9.055 1 85 2 SER B CA 1
ATOM 2890 C C . SER B 1 2 ? 8.797 29.328 9.469 1 85 2 SER B C 1
ATOM 2892 O O . SER B 1 2 ? 8.953 30.188 10.344 1 85 2 SER B O 1
ATOM 2894 N N . LYS B 1 3 ? 7.773 29.453 8.633 1 92.38 3 LYS B N 1
ATOM 2895 C CA . LYS B 1 3 ? 6.602 30.297 8.898 1 92.38 3 LYS B CA 1
ATOM 2896 C C . LYS B 1 3 ? 5.336 29.453 8.992 1 92.38 3 LYS B C 1
ATOM 2898 O O . LYS B 1 3 ? 5.266 28.359 8.43 1 92.38 3 LYS B O 1
ATOM 2903 N N . SER B 1 4 ? 4.469 30 9.734 1 97 4 SER B N 1
ATOM 2904 C CA . SER B 1 4 ? 3.145 29.391 9.758 1 97 4 SER B CA 1
ATOM 2905 C C . SER B 1 4 ? 2.33 29.766 8.531 1 97 4 SER B C 1
ATOM 2907 O O . SER B 1 4 ? 2.676 30.719 7.82 1 97 4 SER B O 1
ATOM 2909 N N . ILE B 1 5 ? 1.343 29.031 8.219 1 97.94 5 ILE B N 1
ATOM 2910 C CA . ILE B 1 5 ? 0.433 29.328 7.117 1 97.94 5 ILE B CA 1
ATOM 2911 C C . ILE B 1 5 ? -0.993 29.453 7.648 1 97.94 5 ILE B C 1
ATOM 2913 O O . ILE B 1 5 ? -1.505 28.531 8.289 1 97.94 5 ILE B O 1
ATOM 2917 N N . ASN B 1 6 ? -1.603 30.562 7.383 1 97.88 6 ASN B N 1
ATOM 2918 C CA . ASN B 1 6 ? -2.994 30.781 7.758 1 97.88 6 ASN B CA 1
ATOM 2919 C C . ASN B 1 6 ? -3.889 30.938 6.531 1 97.88 6 ASN B C 1
ATOM 2921 O O . ASN B 1 6 ? -3.66 31.828 5.699 1 97.88 6 ASN B O 1
ATOM 2925 N N . ILE B 1 7 ? -4.848 30.109 6.422 1 97.56 7 ILE B N 1
ATOM 2926 C CA . ILE B 1 7 ? -5.82 30.125 5.336 1 97.56 7 ILE B CA 1
ATOM 2927 C C . ILE B 1 7 ? -7.191 30.531 5.879 1 97.56 7 ILE B C 1
ATOM 2929 O O . ILE B 1 7 ? -7.781 29.812 6.684 1 97.56 7 ILE B O 1
ATOM 2933 N N . ASN B 1 8 ? -7.664 31.641 5.379 1 97.06 8 ASN B N 1
ATOM 2934 C CA . ASN B 1 8 ? -8.906 32.188 5.918 1 97.06 8 ASN B CA 1
ATOM 2935 C C . ASN B 1 8 ? -9.953 32.375 4.82 1 97.06 8 ASN B C 1
ATOM 2937 O O . ASN B 1 8 ? -9.852 33.312 4.016 1 97.06 8 ASN B O 1
ATOM 2941 N N . ASP B 1 9 ? -10.977 31.562 4.852 1 96.56 9 ASP B N 1
ATOM 2942 C CA . ASP B 1 9 ? -12.156 31.641 4 1 96.56 9 ASP B CA 1
ATOM 2943 C C . ASP B 1 9 ? -11.773 31.766 2.527 1 96.56 9 ASP B C 1
ATOM 2945 O O . ASP B 1 9 ? -12.273 32.625 1.812 1 96.56 9 ASP B O 1
ATOM 2949 N N . VAL B 1 10 ? -10.93 30.984 2.178 1 95.94 10 VAL B N 1
ATOM 2950 C CA . VAL B 1 10 ? -10.375 31.062 0.832 1 95.94 10 VAL B CA 1
ATOM 2951 C C . VAL B 1 10 ? -11.367 30.469 -0.17 1 95.94 10 VAL B C 1
ATOM 2953 O O . VAL B 1 10 ? -12.016 29.469 0.111 1 95.94 10 VAL B O 1
ATOM 2956 N N . ILE B 1 11 ? -11.461 31.141 -1.316 1 96.19 11 ILE B N 1
ATOM 2957 C CA . ILE B 1 11 ? -12.352 30.734 -2.393 1 96.19 11 ILE B CA 1
ATOM 2958 C C . ILE B 1 11 ? -11.562 30.578 -3.691 1 96.19 11 ILE B C 1
ATOM 2960 O O . ILE B 1 11 ? -10.742 31.438 -4.031 1 96.19 11 ILE B O 1
ATOM 2964 N N . LYS B 1 12 ? -11.727 29.453 -4.352 1 95.5 12 LYS B N 1
ATOM 2965 C CA . LYS B 1 12 ? -11.172 29.234 -5.684 1 95.5 12 LYS B CA 1
ATOM 2966 C C . LYS B 1 12 ? -12.273 28.938 -6.699 1 95.5 12 LYS B C 1
ATOM 2968 O O . LYS B 1 12 ? -13.062 28 -6.512 1 95.5 12 LYS B O 1
ATOM 2973 N N . LYS B 1 13 ? -12.234 29.688 -7.727 1 93.94 13 LYS B N 1
ATOM 2974 C CA . LYS B 1 13 ? -13.188 29.516 -8.812 1 93.94 13 LYS B CA 1
ATOM 2975 C C . LYS B 1 13 ? -12.477 29.422 -10.164 1 93.94 13 LYS B C 1
ATOM 2977 O O . LYS B 1 13 ? -11.461 30.078 -10.383 1 93.94 13 LYS B O 1
ATOM 2982 N N . TYR B 1 14 ? -12.961 28.516 -10.984 1 90.5 14 TYR B N 1
ATOM 2983 C CA . TYR B 1 14 ? -12.617 28.484 -12.406 1 90.5 14 TYR B CA 1
ATOM 2984 C C . TYR B 1 14 ? -13.828 28.828 -13.266 1 90.5 14 TYR B C 1
ATOM 2986 O O . TYR B 1 14 ? -14.695 27.984 -13.5 1 90.5 14 TYR B O 1
ATOM 2994 N N . GLY B 1 15 ? -13.82 30.016 -13.742 1 90.06 15 GLY B N 1
ATOM 2995 C CA . GLY B 1 15 ? -15.039 30.453 -14.391 1 90.06 15 GLY B CA 1
ATOM 2996 C C . GLY B 1 15 ? -16.25 30.406 -13.477 1 90.06 15 GLY B C 1
ATOM 2997 O O . GLY B 1 15 ? -16.25 31.031 -12.414 1 90.06 15 GLY B O 1
ATOM 2998 N N . GLU B 1 16 ? -17.203 29.516 -13.875 1 90.19 16 GLU B N 1
ATOM 2999 C CA . GLU B 1 16 ? -18.422 29.406 -13.094 1 90.19 16 GLU B CA 1
ATOM 3000 C C . GLU B 1 16 ? -18.328 28.25 -12.094 1 90.19 16 GLU B C 1
ATOM 3002 O O . GLU B 1 16 ? -19.203 28.094 -11.227 1 90.19 16 GLU B O 1
ATOM 3007 N N . ASN B 1 17 ? -17.281 27.516 -12.172 1 91.06 17 ASN B N 1
ATOM 3008 C CA . ASN B 1 17 ? -17.125 26.359 -11.312 1 91.06 17 ASN B CA 1
ATOM 3009 C C . ASN B 1 17 ? -16.344 26.688 -10.047 1 91.06 17 ASN B C 1
ATOM 3011 O O . ASN B 1 17 ? -15.203 27.156 -10.133 1 91.06 17 ASN B O 1
ATOM 3015 N N . THR B 1 18 ? -16.984 26.547 -8.914 1 92.88 18 THR B N 1
ATOM 3016 C CA . THR B 1 18 ? -16.312 26.766 -7.645 1 92.88 18 THR B CA 1
ATOM 3017 C C . THR B 1 18 ? -15.68 25.484 -7.129 1 92.88 18 THR B C 1
ATOM 3019 O O . THR B 1 18 ? -16.391 24.516 -6.82 1 92.88 18 THR B O 1
ATOM 3022 N N . VAL B 1 19 ? -14.406 25.406 -7.008 1 92.5 19 VAL B N 1
ATOM 3023 C CA . VAL B 1 19 ? -13.664 24.219 -6.582 1 92.5 19 VAL B CA 1
ATOM 3024 C C . VAL B 1 19 ? -13.484 24.234 -5.066 1 92.5 19 VAL B C 1
ATOM 3026 O O . VAL B 1 19 ? -13.648 23.219 -4.402 1 92.5 19 VAL B O 1
ATOM 3029 N N . ILE B 1 20 ? -13.125 25.391 -4.516 1 95.62 20 ILE B N 1
ATOM 3030 C CA . ILE B 1 20 ? -13.023 25.609 -3.08 1 95.62 20 ILE B CA 1
ATOM 3031 C C . ILE B 1 20 ? -13.961 26.734 -2.664 1 95.62 20 ILE B C 1
ATOM 3033 O O . ILE B 1 20 ? -13.719 27.906 -2.984 1 95.62 20 ILE B O 1
ATOM 3037 N N . PRO B 1 21 ? -14.945 26.469 -1.931 1 94.81 21 PRO B N 1
ATOM 3038 C CA . PRO B 1 21 ? -15.977 27.469 -1.659 1 94.81 21 PRO B CA 1
ATOM 3039 C C . PRO B 1 21 ? -15.656 28.344 -0.448 1 94.81 21 PRO B C 1
ATOM 3041 O O . PRO B 1 21 ? -16.078 29.5 -0.383 1 94.81 21 PRO B O 1
ATOM 3044 N N . ASP B 1 22 ? -15.047 27.797 0.551 1 93.62 22 ASP B N 1
ATOM 3045 C CA . ASP B 1 22 ? -14.742 28.5 1.791 1 93.62 22 ASP B CA 1
ATOM 3046 C C . ASP B 1 22 ? -13.836 27.672 2.688 1 93.62 22 ASP B C 1
ATOM 3048 O O . ASP B 1 22 ? -14.281 27.125 3.701 1 93.62 22 ASP B O 1
ATOM 3052 N N . LEU B 1 23 ? -12.57 27.734 2.451 1 95.44 23 LEU B N 1
ATOM 3053 C CA . LEU B 1 23 ? -11.664 26.859 3.168 1 95.44 23 LEU B CA 1
ATOM 3054 C C . LEU B 1 23 ? -10.906 27.609 4.254 1 95.44 23 LEU B C 1
ATOM 3056 O O . LEU B 1 23 ? -10.414 28.719 4.016 1 95.44 23 LEU B O 1
ATOM 3060 N N . LYS B 1 24 ? -10.93 27.078 5.473 1 96.62 24 LYS B N 1
ATOM 3061 C CA . LYS B 1 24 ? -10.188 27.609 6.613 1 96.62 24 LYS B CA 1
ATOM 3062 C C . LYS B 1 24 ? -9.242 26.547 7.191 1 96.62 24 LYS B C 1
ATOM 3064 O O . LYS B 1 24 ? -9.641 25.406 7.395 1 96.62 24 LYS B O 1
ATOM 3069 N N . ALA B 1 25 ? -8.023 26.938 7.395 1 97.12 25 ALA B N 1
ATOM 3070 C CA . ALA B 1 25 ? -7.051 26.047 8.016 1 97.12 25 ALA B CA 1
ATOM 3071 C C . ALA B 1 25 ? -5.852 26.812 8.547 1 97.12 25 ALA B C 1
ATOM 3073 O O . ALA B 1 25 ? -5.449 27.828 7.969 1 97.12 25 ALA B O 1
ATOM 3074 N N . ASP B 1 26 ? -5.312 26.328 9.617 1 97.31 26 ASP B N 1
ATOM 3075 C CA . ASP B 1 26 ? -4.102 26.906 10.203 1 97.31 26 ASP B CA 1
ATOM 3076 C C . ASP B 1 26 ? -2.988 25.859 10.273 1 97.31 26 ASP B C 1
ATOM 3078 O O . ASP B 1 26 ? -3.178 24.781 10.852 1 97.31 26 ASP B O 1
ATOM 3082 N N . ILE B 1 27 ? -1.912 26.188 9.711 1 98 27 ILE B N 1
ATOM 3083 C CA . ILE B 1 27 ? -0.734 25.328 9.742 1 98 27 ILE B CA 1
ATOM 3084 C C . ILE B 1 27 ? 0.337 25.953 10.633 1 98 27 ILE B C 1
ATOM 3086 O O . ILE B 1 27 ? 0.773 27.078 10.391 1 98 27 ILE B O 1
ATOM 3090 N N . LYS B 1 28 ? 0.781 25.219 11.586 1 97.56 28 LYS B N 1
ATOM 3091 C CA . LYS B 1 28 ? 1.698 25.75 12.594 1 97.56 28 LYS B CA 1
ATOM 3092 C C . LYS B 1 28 ? 3.127 25.797 12.062 1 97.56 28 LYS B C 1
ATOM 3094 O O . LYS B 1 28 ? 3.482 25.062 11.141 1 97.56 28 LYS B O 1
ATOM 3099 N N . ASN B 1 29 ? 3.855 26.688 12.719 1 96.69 29 ASN B N 1
ATOM 3100 C CA . ASN B 1 29 ? 5.27 26.797 12.383 1 96.69 29 ASN B CA 1
ATOM 3101 C C . ASN B 1 29 ? 6.008 25.469 12.609 1 96.69 29 ASN B C 1
ATOM 3103 O O . ASN B 1 29 ? 5.887 24.859 13.672 1 96.69 29 ASN B O 1
ATOM 3107 N N . GLY B 1 30 ? 6.676 25.031 11.539 1 96.44 30 GLY B N 1
ATOM 3108 C CA . GLY B 1 30 ? 7.496 23.828 11.641 1 96.44 30 GLY B CA 1
ATOM 3109 C C . GLY B 1 30 ? 6.688 22.547 11.555 1 96.44 30 GLY B C 1
ATOM 3110 O O . GLY B 1 30 ? 7.246 21.453 11.656 1 96.44 30 GLY B O 1
ATOM 3111 N N . GLU B 1 31 ? 5.484 22.672 11.242 1 97.06 31 GLU B N 1
ATOM 3112 C CA . GLU B 1 31 ? 4.566 21.531 11.195 1 97.06 31 GLU B CA 1
ATOM 3113 C C . GLU B 1 31 ? 4.594 20.859 9.828 1 97.06 31 GLU B C 1
ATOM 3115 O O . GLU B 1 31 ? 4.711 21.531 8.805 1 97.06 31 GLU B O 1
ATOM 3120 N N . LEU B 1 32 ? 4.562 19.547 9.852 1 98 32 LEU B N 1
ATOM 3121 C CA . LEU B 1 32 ? 4.258 18.828 8.625 1 98 32 LEU B CA 1
ATOM 3122 C C . LEU B 1 32 ? 2.764 18.547 8.516 1 98 32 LEU B C 1
ATOM 3124 O O . LEU B 1 32 ? 2.246 17.641 9.172 1 98 32 LEU B O 1
ATOM 3128 N N . PHE B 1 33 ? 2.16 19.281 7.629 1 98.38 33 PHE B N 1
ATOM 3129 C CA . PHE B 1 33 ? 0.714 19.297 7.441 1 98.38 33 PHE B CA 1
ATOM 3130 C C . PHE B 1 33 ? 0.335 18.641 6.113 1 98.38 33 PHE B C 1
ATOM 3132 O O . PHE B 1 33 ? 0.749 19.109 5.051 1 98.38 33 PHE B O 1
ATOM 3139 N N . THR B 1 34 ? -0.507 17.594 6.188 1 98.19 34 THR B N 1
ATOM 3140 C CA . THR B 1 34 ? -0.819 16.859 4.973 1 98.19 34 THR B CA 1
ATOM 3141 C C . THR B 1 34 ? -2.252 17.125 4.527 1 98.19 34 THR B C 1
ATOM 3143 O O . THR B 1 34 ? -3.172 17.141 5.348 1 98.19 34 THR B O 1
ATOM 3146 N N . LEU B 1 35 ? -2.379 17.453 3.303 1 97.38 35 LEU B N 1
ATOM 3147 C CA . LEU B 1 35 ? -3.678 17.484 2.641 1 97.38 35 LEU B CA 1
ATOM 3148 C C . LEU B 1 35 ? -3.998 16.125 2.016 1 97.38 35 LEU B C 1
ATOM 3150 O O . LEU B 1 35 ? -3.264 15.656 1.148 1 97.38 35 LEU B O 1
ATOM 3154 N N . LEU B 1 36 ? -5.07 15.555 2.48 1 95.31 36 LEU B N 1
ATOM 3155 C CA . LEU B 1 36 ? -5.484 14.227 2.033 1 95.31 36 LEU B CA 1
ATOM 3156 C C . LEU B 1 36 ? -6.93 14.242 1.556 1 95.31 36 LEU B C 1
ATOM 3158 O O . LEU B 1 36 ? -7.77 14.938 2.127 1 95.31 36 LEU B O 1
ATOM 3162 N N . GLY B 1 37 ? -7.223 13.484 0.552 1 90.81 37 GLY B N 1
ATOM 3163 C CA . GLY B 1 37 ? -8.562 13.406 -0.01 1 90.81 37 GLY B CA 1
ATOM 3164 C C . GLY B 1 37 ? -8.602 12.703 -1.351 1 90.81 37 GLY B C 1
ATOM 3165 O O . GLY B 1 37 ? -7.562 12.367 -1.917 1 90.81 37 GLY B O 1
ATOM 3166 N N . PRO B 1 38 ? -9.828 12.461 -1.817 1 84.69 38 PRO B N 1
ATOM 3167 C CA . PRO B 1 38 ? -9.984 11.82 -3.127 1 84.69 38 PRO B CA 1
ATOM 3168 C C . PRO B 1 38 ? -9.453 12.688 -4.27 1 84.69 38 PRO B C 1
ATOM 3170 O O . PRO B 1 38 ? -9.188 13.883 -4.074 1 84.69 38 PRO B O 1
ATOM 3173 N N . SER B 1 39 ? -9.305 12.062 -5.398 1 79.31 39 SER B N 1
ATOM 3174 C CA . SER B 1 39 ? -8.859 12.805 -6.57 1 79.31 39 SER B CA 1
ATOM 3175 C C . SER B 1 39 ? -9.844 13.906 -6.934 1 79.31 39 SER B C 1
ATOM 3177 O O . SER B 1 39 ? -11.062 13.695 -6.898 1 79.31 39 SER B O 1
ATOM 3179 N N . GLY B 1 40 ? -9.359 15.031 -7.176 1 81.81 40 GLY B N 1
ATOM 3180 C CA . GLY B 1 40 ? -10.188 16.125 -7.656 1 81.81 40 GLY B CA 1
ATOM 3181 C C . GLY B 1 40 ? -10.82 16.922 -6.539 1 81.81 40 GLY B C 1
ATOM 3182 O O . GLY B 1 40 ? -11.617 17.828 -6.797 1 81.81 40 GLY B O 1
ATOM 3183 N N . CYS B 1 41 ? -10.43 16.641 -5.328 1 88.69 41 CYS B N 1
ATOM 3184 C CA . CYS B 1 41 ? -11.133 17.312 -4.234 1 88.69 41 CYS B CA 1
ATOM 3185 C C . CYS B 1 41 ? -10.539 18.688 -3.969 1 88.69 41 CYS B C 1
ATOM 3187 O O . CYS B 1 41 ? -11.055 19.438 -3.135 1 88.69 41 CYS B O 1
ATOM 3189 N N . GLY B 1 42 ? -9.391 19.031 -4.59 1 91.31 42 GLY B N 1
ATOM 3190 C CA . GLY B 1 42 ? -8.891 20.391 -4.477 1 91.31 42 GLY B CA 1
ATOM 3191 C C . GLY B 1 42 ? -7.547 20.469 -3.775 1 91.31 42 GLY B C 1
ATOM 3192 O O . GLY B 1 42 ? -7.066 21.562 -3.465 1 91.31 42 GLY B O 1
ATOM 3193 N N . LYS B 1 43 ? -6.891 19.391 -3.426 1 93.88 43 LYS B N 1
ATOM 3194 C CA . LYS B 1 43 ? -5.625 19.375 -2.701 1 93.88 43 LYS B CA 1
ATOM 3195 C C . LYS B 1 43 ? -4.551 20.141 -3.463 1 93.88 43 LYS B C 1
ATOM 3197 O O . LYS B 1 43 ? -3.957 21.094 -2.932 1 93.88 43 LYS B O 1
ATOM 3202 N N . THR B 1 44 ? -4.375 19.766 -4.73 1 90.88 44 THR B N 1
ATOM 3203 C CA . THR B 1 44 ? -3.365 20.391 -5.574 1 90.88 44 THR B CA 1
ATOM 3204 C C . THR B 1 44 ? -3.723 21.844 -5.852 1 90.88 44 THR B C 1
ATOM 3206 O O . THR B 1 44 ? -2.844 22.703 -5.898 1 90.88 44 THR B O 1
ATOM 3209 N N . THR B 1 45 ? -4.98 22.109 -6.047 1 93.94 45 THR B N 1
ATOM 3210 C CA . THR B 1 45 ? -5.445 23.484 -6.246 1 93.94 45 THR B CA 1
ATOM 3211 C C . THR B 1 45 ? -5.047 24.359 -5.066 1 93.94 45 THR B C 1
ATOM 3213 O O . THR B 1 45 ? -4.504 25.453 -5.254 1 93.94 45 THR B O 1
ATOM 3216 N N . LEU B 1 46 ? -5.305 23.859 -3.91 1 95.69 46 LEU B N 1
ATOM 3217 C CA . LEU B 1 46 ? -4.945 24.609 -2.711 1 95.69 46 LEU B CA 1
ATOM 3218 C C . LEU B 1 46 ? -3.436 24.797 -2.617 1 95.69 46 LEU B C 1
ATOM 3220 O O . LEU B 1 46 ? -2.957 25.891 -2.33 1 95.69 46 LEU B O 1
ATOM 3224 N N . LEU B 1 47 ? -2.697 23.703 -2.846 1 96.62 47 LEU B N 1
ATOM 3225 C CA . LEU B 1 47 ? -1.241 23.781 -2.807 1 96.62 47 LEU B CA 1
ATOM 3226 C C . LEU B 1 47 ? -0.719 24.828 -3.777 1 96.62 47 LEU B C 1
ATOM 3228 O O . LEU B 1 47 ? 0.167 25.609 -3.432 1 96.62 47 LEU B O 1
ATOM 3232 N N . ARG B 1 48 ? -1.282 24.938 -4.906 1 95.56 48 ARG B N 1
ATOM 3233 C CA . ARG B 1 48 ? -0.857 25.859 -5.941 1 95.56 48 ARG B CA 1
ATOM 3234 C C . ARG B 1 48 ? -1.272 27.297 -5.598 1 95.56 48 ARG B C 1
ATOM 3236 O O . ARG B 1 48 ? -0.621 28.25 -6.012 1 95.56 48 ARG B O 1
ATOM 3243 N N . MET B 1 49 ? -2.352 27.438 -4.898 1 96.69 49 MET B N 1
ATOM 3244 C CA . MET B 1 49 ? -2.715 28.75 -4.379 1 96.69 49 MET B CA 1
ATOM 3245 C C . MET B 1 49 ? -1.669 29.25 -3.391 1 96.69 49 MET B C 1
ATOM 3247 O O . MET B 1 49 ? -1.271 30.422 -3.441 1 96.69 49 MET B O 1
ATOM 3251 N N . ILE B 1 50 ? -1.223 28.344 -2.541 1 97 50 ILE B N 1
ATOM 3252 C CA . ILE B 1 50 ? -0.193 28.703 -1.572 1 97 50 ILE B CA 1
ATOM 3253 C C . ILE B 1 50 ? 1.101 29.047 -2.303 1 97 50 ILE B C 1
ATOM 3255 O O . ILE B 1 50 ? 1.768 30.031 -1.956 1 97 50 ILE B O 1
ATOM 3259 N N . ALA B 1 51 ? 1.399 28.344 -3.32 1 96.12 51 ALA B N 1
ATOM 3260 C CA . ALA B 1 51 ? 2.631 28.531 -4.086 1 96.12 51 ALA B CA 1
ATOM 3261 C C . ALA B 1 51 ? 2.564 29.797 -4.934 1 96.12 51 ALA B C 1
ATOM 3263 O O . ALA B 1 51 ? 3.596 30.312 -5.355 1 96.12 51 ALA B O 1
ATOM 3264 N N . GLY B 1 52 ? 1.363 30.188 -5.312 1 95.56 52 GLY B N 1
ATOM 3265 C CA . GLY B 1 52 ? 1.187 31.375 -6.137 1 95.56 52 GLY B CA 1
ATOM 3266 C C . GLY B 1 52 ? 0.962 31.047 -7.602 1 95.56 52 GLY B C 1
ATOM 3267 O O . GLY B 1 52 ? 0.991 31.938 -8.453 1 95.56 52 GLY B O 1
ATOM 3268 N N . PHE B 1 53 ? 0.742 29.781 -7.867 1 93.94 53 PHE B N 1
ATOM 3269 C CA . PHE B 1 53 ? 0.506 29.359 -9.242 1 93.94 53 PHE B CA 1
ATOM 3270 C C . PHE B 1 53 ? -0.964 29.516 -9.609 1 93.94 53 PHE B C 1
ATOM 3272 O O . PHE B 1 53 ? -1.312 29.547 -10.797 1 93.94 53 PHE B O 1
ATOM 3279 N N . ASN B 1 54 ? -1.844 29.562 -8.688 1 93.62 54 ASN B N 1
ATOM 3280 C CA . ASN B 1 54 ? -3.275 29.766 -8.875 1 93.62 54 ASN B CA 1
ATOM 3281 C C . ASN B 1 54 ? -3.746 31.047 -8.203 1 93.62 54 ASN B C 1
ATOM 3283 O O . ASN B 1 54 ? -3.201 31.453 -7.172 1 93.62 54 ASN B O 1
ATOM 3287 N N . SER B 1 55 ? -4.777 31.641 -8.766 1 93.31 55 SER B N 1
ATOM 3288 C CA . SER B 1 55 ? -5.359 32.844 -8.188 1 93.31 55 SER B CA 1
ATOM 3289 C C . SER B 1 55 ? -6.238 32.5 -6.984 1 93.31 55 SER B C 1
ATOM 3291 O O . SER B 1 55 ? -6.617 31.344 -6.785 1 93.31 55 SER B O 1
ATOM 3293 N N . ILE B 1 56 ? -6.43 33.5 -6.223 1 95 56 ILE B N 1
ATOM 3294 C CA . ILE B 1 56 ? -7.289 33.406 -5.043 1 95 56 ILE B CA 1
ATOM 3295 C C . ILE B 1 56 ? -8.453 34.406 -5.195 1 95 56 ILE B C 1
ATOM 3297 O O . ILE B 1 56 ? -8.266 35.625 -5.129 1 95 56 ILE B O 1
ATOM 3301 N N . GLU B 1 57 ? -9.625 33.844 -5.418 1 95.19 57 GLU B N 1
ATOM 3302 C CA . GLU B 1 57 ? -10.773 34.688 -5.742 1 95.19 57 GLU B CA 1
ATOM 3303 C C . GLU B 1 57 ? -11.43 35.25 -4.477 1 95.19 57 GLU B C 1
ATOM 3305 O O . GLU B 1 57 ? -12.195 36.219 -4.539 1 95.19 57 GLU B O 1
ATOM 3310 N N . GLY B 1 58 ? -11.219 34.656 -3.395 1 95.56 58 GLY B N 1
ATOM 3311 C CA . GLY B 1 58 ? -11.75 35.125 -2.125 1 95.56 58 GLY B CA 1
ATOM 3312 C C . GLY B 1 58 ? -10.953 34.656 -0.928 1 95.56 58 GLY B C 1
ATOM 3313 O O . GLY B 1 58 ? -10.297 33.594 -0.995 1 95.56 58 GLY B O 1
ATOM 3314 N N . GLY B 1 59 ? -11.023 35.406 0.173 1 96.88 59 GLY B N 1
ATOM 3315 C CA . GLY B 1 59 ? -10.305 35.062 1.383 1 96.88 59 GLY B CA 1
ATOM 3316 C C . GLY B 1 59 ? -8.836 35.438 1.334 1 96.88 59 GLY B C 1
ATOM 3317 O O . GLY B 1 59 ? -8.422 36.219 0.479 1 96.88 59 GLY B O 1
ATOM 3318 N N . THR B 1 60 ? -8.125 34.938 2.338 1 97.5 60 THR B N 1
ATOM 3319 C CA . THR B 1 60 ? -6.711 35.281 2.395 1 97.5 60 THR B CA 1
ATOM 3320 C C . THR B 1 60 ? -5.859 34.094 2.797 1 97.5 60 THR B C 1
ATOM 3322 O O . THR B 1 60 ? -6.324 33.219 3.52 1 97.5 60 THR B O 1
ATOM 3325 N N . ILE B 1 61 ? -4.688 34.031 2.285 1 97.69 61 ILE B N 1
ATOM 3326 C CA . ILE B 1 61 ? -3.615 33.156 2.736 1 97.69 61 ILE B CA 1
ATOM 3327 C C . ILE B 1 61 ? -2.434 34 3.227 1 97.69 61 ILE B C 1
ATOM 3329 O O . ILE B 1 61 ? -2.031 34.938 2.57 1 97.69 61 ILE B O 1
ATOM 3333 N N . SER B 1 62 ? -1.9 33.656 4.375 1 97.94 62 SER B N 1
ATOM 3334 C CA . SER B 1 62 ? -0.792 34.406 4.922 1 97.94 62 SER B CA 1
ATOM 3335 C C . SER B 1 62 ? 0.325 33.5 5.422 1 97.94 62 SER B C 1
ATOM 3337 O O . SER B 1 62 ? 0.063 32.406 5.91 1 97.94 62 SER B O 1
ATOM 3339 N N . PHE B 1 63 ? 1.511 33.938 5.234 1 97.19 63 PHE B N 1
ATOM 3340 C CA . PHE B 1 63 ? 2.658 33.406 5.965 1 97.19 63 PHE B CA 1
ATOM 3341 C C . PHE B 1 63 ? 2.924 34.25 7.215 1 97.19 63 PHE B C 1
ATOM 3343 O O . PHE B 1 63 ? 3.289 35.438 7.117 1 97.19 63 PHE B O 1
ATOM 3350 N N . ASP B 1 64 ? 2.686 33.625 8.359 1 96.25 64 ASP B N 1
ATOM 3351 C CA . ASP B 1 64 ? 2.617 34.406 9.586 1 96.25 64 ASP B CA 1
ATOM 3352 C C . ASP B 1 64 ? 1.616 35.562 9.438 1 96.25 64 ASP B C 1
ATOM 3354 O O . ASP B 1 64 ? 0.433 35.344 9.188 1 96.25 64 ASP B O 1
ATOM 3358 N N . GLU B 1 65 ? 2.115 36.75 9.461 1 94.56 65 GLU B N 1
ATOM 3359 C CA . GLU B 1 65 ? 1.211 37.875 9.398 1 94.56 65 GLU B CA 1
ATOM 3360 C C . GLU B 1 65 ? 1.174 38.469 7.988 1 94.56 65 GLU B C 1
ATOM 3362 O O . GLU B 1 65 ? 0.366 39.375 7.703 1 94.56 65 GLU B O 1
ATOM 3367 N N . ASN B 1 66 ? 1.896 38 7.078 1 95.69 66 ASN B N 1
ATOM 3368 C CA . ASN B 1 66 ? 2.012 38.562 5.742 1 95.69 66 ASN B CA 1
ATOM 3369 C C . ASN B 1 66 ? 1.049 37.906 4.762 1 95.69 66 ASN B C 1
ATOM 3371 O O . ASN B 1 66 ? 1.233 36.75 4.391 1 95.69 66 ASN B O 1
ATOM 3375 N N . VAL B 1 67 ? 0.092 38.656 4.324 1 97.31 67 VAL B N 1
ATOM 3376 C CA . VAL B 1 67 ? -0.856 38.156 3.334 1 97.31 67 VAL B CA 1
ATOM 3377 C C . VAL B 1 67 ? -0.157 37.969 1.985 1 97.31 67 VAL B C 1
ATOM 3379 O O . VAL B 1 67 ? 0.508 38.906 1.51 1 97.31 67 VAL B O 1
ATOM 3382 N N . ILE B 1 68 ? -0.281 36.844 1.329 1 96.56 68 ILE B N 1
ATOM 3383 C CA . ILE B 1 68 ? 0.515 36.531 0.144 1 96.56 68 ILE B CA 1
ATOM 3384 C C . ILE B 1 68 ? -0.385 36.5 -1.089 1 96.56 68 ILE B C 1
ATOM 3386 O O . ILE B 1 68 ? 0.062 36.156 -2.184 1 96.56 68 ILE B O 1
ATOM 3390 N N . ASN B 1 69 ? -1.603 36.906 -1.037 1 96.44 69 ASN B N 1
ATOM 3391 C CA . ASN B 1 69 ? -2.572 36.781 -2.121 1 96.44 69 ASN B CA 1
ATOM 3392 C C . ASN B 1 69 ? -2.039 37.406 -3.418 1 96.44 69 ASN B C 1
ATOM 3394 O O . ASN B 1 69 ? -2.234 36.812 -4.496 1 96.44 69 ASN B O 1
ATOM 3398 N N . ASP B 1 70 ? -1.323 38.5 -3.254 1 94 70 ASP B N 1
ATOM 3399 C CA . ASP B 1 70 ? -0.922 39.25 -4.445 1 94 70 ASP B CA 1
ATOM 3400 C C . ASP B 1 70 ? 0.586 39.156 -4.668 1 94 70 ASP B C 1
ATOM 3402 O O . ASP B 1 70 ? 1.138 39.844 -5.512 1 94 70 ASP B O 1
ATOM 3406 N N . ILE B 1 71 ? 1.201 38.375 -3.895 1 95.31 71 ILE B N 1
ATOM 3407 C CA . ILE B 1 71 ? 2.635 38.188 -4.078 1 95.31 71 ILE B CA 1
ATOM 3408 C C . ILE B 1 71 ? 2.867 37.094 -5.113 1 95.31 71 ILE B C 1
ATOM 3410 O O . ILE B 1 71 ? 2.365 35.969 -4.961 1 95.31 71 ILE B O 1
ATOM 3414 N N . PRO B 1 72 ? 3.555 37.406 -6.148 1 94.88 72 PRO B N 1
ATOM 3415 C CA . PRO B 1 72 ? 3.807 36.344 -7.148 1 94.88 72 PRO B CA 1
ATOM 3416 C C . PRO B 1 72 ? 4.668 35.219 -6.613 1 94.88 72 PRO B C 1
ATOM 3418 O O . PRO B 1 72 ? 5.379 35.375 -5.621 1 94.88 72 PRO B O 1
ATOM 3421 N N . ALA B 1 73 ? 4.621 34.094 -7.27 1 93.75 73 ALA B N 1
ATOM 3422 C CA . ALA B 1 73 ? 5.254 32.875 -6.824 1 93.75 73 ALA B CA 1
ATOM 3423 C C . ALA B 1 73 ? 6.746 33.062 -6.582 1 93.75 73 ALA B C 1
ATOM 3425 O O . ALA B 1 73 ? 7.277 32.656 -5.547 1 93.75 73 ALA B O 1
ATOM 3426 N N . HIS B 1 74 ? 7.398 33.781 -7.484 1 91 74 HIS B N 1
ATOM 3427 C CA . HIS B 1 74 ? 8.852 33.906 -7.434 1 91 74 HIS B CA 1
ATOM 3428 C C . HIS B 1 74 ? 9.281 34.812 -6.273 1 91 74 HIS B C 1
ATOM 3430 O O . HIS B 1 74 ? 10.469 34.875 -5.938 1 91 74 HIS B O 1
ATOM 3436 N N . LYS B 1 75 ? 8.336 35.469 -5.594 1 93.56 75 LYS B N 1
ATOM 3437 C CA . LYS B 1 75 ? 8.656 36.344 -4.48 1 93.56 75 LYS B CA 1
ATOM 3438 C C . LYS B 1 75 ? 8.164 35.781 -3.156 1 93.56 75 LYS B C 1
ATOM 3440 O O . LYS B 1 75 ? 8.328 36.375 -2.104 1 93.56 75 LYS B O 1
ATOM 3445 N N . ARG B 1 76 ? 7.605 34.594 -3.086 1 94.44 76 ARG B N 1
ATOM 3446 C CA . ARG B 1 76 ? 7.023 34.031 -1.878 1 94.44 76 ARG B CA 1
ATOM 3447 C C . ARG B 1 76 ? 8.062 33.25 -1.095 1 94.44 76 ARG B C 1
ATOM 3449 O O . ARG B 1 76 ? 7.809 32.812 0.035 1 94.44 76 ARG B O 1
ATOM 3456 N N . ASN B 1 77 ? 9.211 33.062 -1.624 1 94.38 77 ASN B N 1
ATOM 3457 C CA . ASN B 1 77 ? 10.289 32.312 -1.001 1 94.38 77 ASN B CA 1
ATOM 3458 C C . ASN B 1 77 ? 9.828 30.906 -0.568 1 94.38 77 ASN B C 1
ATOM 3460 O O . ASN B 1 77 ? 9.953 30.547 0.601 1 94.38 77 ASN B O 1
ATOM 3464 N N . ILE B 1 78 ? 9.328 30.141 -1.43 1 95.69 78 ILE B N 1
ATOM 3465 C CA . ILE B 1 78 ? 8.82 28.812 -1.134 1 95.69 78 ILE B CA 1
ATOM 3466 C C . ILE B 1 78 ? 9.695 27.766 -1.82 1 95.69 78 ILE B C 1
ATOM 3468 O O . ILE B 1 78 ? 10.328 28.047 -2.844 1 95.69 78 ILE B O 1
ATOM 3472 N N . GLY B 1 79 ? 9.836 26.656 -1.192 1 95.12 79 GLY B N 1
ATOM 3473 C CA . GLY B 1 79 ? 10.383 25.469 -1.825 1 95.12 79 GLY B CA 1
ATOM 3474 C C . GLY B 1 79 ? 9.312 24.516 -2.336 1 95.12 79 GLY B C 1
ATOM 3475 O O . GLY B 1 79 ? 8.281 24.328 -1.684 1 95.12 79 GLY B O 1
ATOM 3476 N N . MET B 1 80 ? 9.609 23.969 -3.488 1 94.44 80 MET B N 1
ATOM 3477 C CA . MET B 1 80 ? 8.602 23.078 -4.066 1 94.44 80 MET B CA 1
ATOM 3478 C C . MET B 1 80 ? 9.227 21.781 -4.547 1 94.44 80 MET B C 1
ATOM 3480 O O . MET B 1 80 ? 10.32 21.781 -5.117 1 94.44 80 MET B O 1
ATOM 3484 N N . VAL B 1 81 ? 8.539 20.734 -4.156 1 94.19 81 VAL B N 1
ATOM 3485 C CA . VAL B 1 81 ? 8.867 19.422 -4.695 1 94.19 81 VAL B CA 1
ATOM 3486 C C . VAL B 1 81 ? 7.68 18.875 -5.488 1 94.19 81 VAL B C 1
ATOM 3488 O O . VAL B 1 81 ? 6.609 18.625 -4.926 1 94.19 81 VAL B O 1
ATOM 3491 N N . PHE B 1 82 ? 7.965 18.625 -6.777 1 88.69 82 PHE B N 1
ATOM 3492 C CA . PHE B 1 82 ? 6.914 18.156 -7.676 1 88.69 82 PHE B CA 1
ATOM 3493 C C . PHE B 1 82 ? 6.879 16.641 -7.73 1 88.69 82 PHE B C 1
ATOM 3495 O O . PHE B 1 82 ? 7.824 15.969 -7.301 1 88.69 82 PHE B O 1
ATOM 3502 N N . GLN B 1 83 ? 5.809 16.188 -8.305 1 82.88 83 GLN B N 1
ATOM 3503 C CA . GLN B 1 83 ? 5.605 14.75 -8.461 1 82.88 83 GLN B CA 1
ATOM 3504 C C . GLN B 1 83 ? 6.699 14.133 -9.32 1 82.88 83 GLN B C 1
ATOM 3506 O O . GLN B 1 83 ? 7.207 13.055 -9.016 1 82.88 83 GLN B O 1
ATOM 3511 N N . ASN B 1 84 ? 7.113 14.789 -10.336 1 83.19 84 ASN B N 1
ATOM 3512 C CA . ASN B 1 84 ? 8.125 14.266 -11.25 1 83.19 84 ASN B CA 1
ATOM 3513 C C . ASN B 1 84 ? 9.523 14.734 -10.859 1 83.19 84 ASN B C 1
ATOM 3515 O O . ASN B 1 84 ? 10.477 14.594 -11.633 1 83.19 84 ASN B O 1
ATOM 3519 N N . TYR B 1 85 ? 9.672 15.32 -9.711 1 83.81 85 TYR B N 1
ATOM 3520 C CA . TYR B 1 85 ? 10.922 15.789 -9.117 1 83.81 85 TYR B CA 1
ATOM 3521 C C . TYR B 1 85 ? 11.398 17.062 -9.797 1 83.81 85 TYR B C 1
ATOM 3523 O O . TYR B 1 85 ? 11.859 18 -9.125 1 83.81 85 TYR B O 1
ATOM 3531 N N . ALA B 1 86 ? 11.188 17.125 -11.125 1 84.31 86 ALA B N 1
ATOM 3532 C CA . ALA B 1 86 ? 11.562 18.297 -11.914 1 84.31 86 ALA B CA 1
ATOM 3533 C C . ALA B 1 86 ? 13.055 18.594 -11.781 1 84.31 86 ALA B C 1
ATOM 3535 O O . ALA B 1 86 ? 13.445 19.75 -11.555 1 84.31 86 ALA B O 1
ATOM 3536 N N . ILE B 1 87 ? 13.875 17.594 -11.734 1 91.88 87 ILE B N 1
ATOM 3537 C CA . ILE B 1 87 ? 15.32 17.781 -11.688 1 91.88 87 ILE B CA 1
ATOM 3538 C C . ILE B 1 87 ? 15.859 17.969 -13.109 1 91.88 87 ILE B C 1
ATOM 3540 O O . ILE B 1 87 ? 15.336 17.391 -14.062 1 91.88 87 ILE B O 1
ATOM 3544 N N . PHE B 1 88 ? 16.922 18.797 -13.266 1 93 88 PHE B N 1
ATOM 3545 C CA . PHE B 1 88 ? 17.531 19.031 -14.562 1 93 88 PHE B CA 1
ATOM 3546 C C . PHE B 1 88 ? 18.391 17.828 -14.977 1 93 88 PHE B C 1
ATOM 3548 O O . PHE B 1 88 ? 19.422 17.562 -14.367 1 93 88 PHE B O 1
ATOM 3555 N N . PRO B 1 89 ? 17.984 17.219 -16 1 92.56 89 PRO B N 1
ATOM 3556 C CA . PRO B 1 89 ? 18.656 15.969 -16.359 1 92.56 89 PRO B CA 1
ATOM 3557 C C . PRO B 1 89 ? 20.094 16.172 -16.828 1 92.56 89 PRO B C 1
ATOM 3559 O O . PRO B 1 89 ? 20.922 15.266 -16.75 1 92.56 89 PRO B O 1
ATOM 3562 N N . HIS B 1 90 ? 20.422 17.406 -17.266 1 93.69 90 HIS B N 1
ATOM 3563 C CA . HIS B 1 90 ? 21.734 17.656 -17.844 1 93.69 90 HIS B CA 1
ATOM 3564 C C . HIS B 1 90 ? 22.688 18.266 -16.828 1 93.69 90 HIS B C 1
ATOM 3566 O O . HIS B 1 90 ? 23.812 18.625 -17.172 1 93.69 90 HIS B O 1
ATOM 3572 N N . MET B 1 91 ? 22.266 18.391 -15.617 1 96.25 91 MET B N 1
ATOM 3573 C CA . MET B 1 91 ? 23.094 18.953 -14.547 1 96.25 91 MET B CA 1
ATOM 3574 C C . MET B 1 91 ? 23.406 17.891 -13.492 1 96.25 91 MET B C 1
ATOM 3576 O O . MET B 1 91 ? 22.578 17.016 -13.219 1 96.25 91 MET B O 1
ATOM 3580 N N . THR B 1 92 ? 24.547 18.047 -13 1 96.94 92 THR B N 1
ATOM 3581 C CA . THR B 1 92 ? 24.906 17.172 -11.891 1 96.94 92 THR B CA 1
ATOM 3582 C C . THR B 1 92 ? 24.062 17.469 -10.656 1 96.94 92 THR B C 1
ATOM 3584 O O . THR B 1 92 ? 23.359 18.484 -10.617 1 96.94 92 THR B O 1
ATOM 3587 N N . VAL B 1 93 ? 24.172 16.594 -9.703 1 97.38 93 VAL B N 1
ATOM 3588 C CA . VAL B 1 93 ? 23.469 16.781 -8.438 1 97.38 93 VAL B CA 1
ATOM 3589 C C . VAL B 1 93 ? 23.859 18.125 -7.828 1 97.38 93 VAL B C 1
ATOM 3591 O O . VAL B 1 93 ? 22.984 18.922 -7.465 1 97.38 93 VAL B O 1
ATOM 3594 N N . LYS B 1 94 ? 25.125 18.375 -7.812 1 96.88 94 LYS B N 1
ATOM 3595 C CA . LYS B 1 94 ? 25.625 19.609 -7.25 1 96.88 94 LYS B CA 1
ATOM 3596 C C . LYS B 1 94 ? 25.109 20.828 -8.031 1 96.88 94 LYS B C 1
ATOM 3598 O O . LYS B 1 94 ? 24.703 21.828 -7.438 1 96.88 94 LYS B O 1
ATOM 3603 N N . GLU B 1 95 ? 25.078 20.734 -9.281 1 95.94 95 GLU B N 1
ATOM 3604 C CA . GLU B 1 95 ? 24.625 21.828 -10.133 1 95.94 95 GLU B CA 1
ATOM 3605 C C . GLU B 1 95 ? 23.125 22.062 -9.953 1 95.94 95 GLU B C 1
ATOM 3607 O O . GLU B 1 95 ? 22.672 23.219 -9.945 1 95.94 95 GLU B O 1
ATOM 3612 N N . ASN B 1 96 ? 22.422 20.969 -9.891 1 96.94 96 ASN B N 1
ATOM 3613 C CA . ASN B 1 96 ? 20.984 21.078 -9.633 1 96.94 96 ASN B CA 1
ATOM 3614 C C . ASN B 1 96 ? 20.703 21.875 -8.367 1 96.94 96 ASN B C 1
ATOM 3616 O O . ASN B 1 96 ? 19.859 22.781 -8.367 1 96.94 96 ASN B O 1
ATOM 3620 N N . ILE B 1 97 ? 21.438 21.562 -7.355 1 96.38 97 ILE B N 1
ATOM 3621 C CA . ILE B 1 97 ? 21.219 22.156 -6.043 1 96.38 97 ILE B CA 1
ATOM 3622 C C . ILE B 1 97 ? 21.672 23.609 -6.055 1 96.38 97 ILE B C 1
ATOM 3624 O O . ILE B 1 97 ? 21.031 24.469 -5.445 1 96.38 97 ILE B O 1
ATOM 3628 N N . LYS B 1 98 ? 22.672 23.953 -6.828 1 95.62 98 LYS B N 1
ATOM 3629 C CA . LYS B 1 98 ? 23.234 25.297 -6.891 1 95.62 98 LYS B CA 1
ATOM 3630 C C . LYS B 1 98 ? 22.328 26.234 -7.695 1 95.62 98 LYS B C 1
ATOM 3632 O O . LYS B 1 98 ? 22.422 27.453 -7.559 1 95.62 98 LYS B O 1
ATOM 3637 N N . TYR B 1 99 ? 21.562 25.672 -8.484 1 93.38 99 TYR B N 1
ATOM 3638 C CA . TYR B 1 99 ? 20.828 26.453 -9.477 1 93.38 99 TYR B CA 1
ATOM 3639 C C . TYR B 1 99 ? 20.016 27.547 -8.805 1 93.38 99 TYR B C 1
ATOM 3641 O O . TYR B 1 99 ? 20.094 28.719 -9.195 1 93.38 99 TYR B O 1
ATOM 3649 N N . GLY B 1 100 ? 19.25 27.188 -7.801 1 91.12 100 GLY B N 1
ATOM 3650 C CA . GLY B 1 100 ? 18.422 28.156 -7.098 1 91.12 100 GLY B CA 1
ATOM 3651 C C . GLY B 1 100 ? 19.219 29.219 -6.375 1 91.12 100 GLY B C 1
ATOM 3652 O O . GLY B 1 100 ? 18.766 30.359 -6.246 1 91.12 100 GLY B O 1
ATOM 3653 N N . LEU B 1 101 ? 20.375 28.875 -5.926 1 94.94 101 LEU B N 1
ATOM 3654 C CA . LEU B 1 101 ? 21.25 29.828 -5.227 1 94.94 101 LEU B CA 1
ATOM 3655 C C . LEU B 1 101 ? 21.844 30.828 -6.199 1 94.94 101 LEU B C 1
ATOM 3657 O O . LEU B 1 101 ? 21.953 32.031 -5.875 1 94.94 101 LEU B O 1
ATOM 3661 N N . LYS B 1 102 ? 22.141 30.312 -7.355 1 93.38 102 LYS B N 1
ATOM 3662 C CA . LYS B 1 102 ? 22.672 31.188 -8.398 1 93.38 102 LYS B CA 1
ATOM 3663 C C . LYS B 1 102 ? 21.656 32.25 -8.805 1 93.38 102 LYS B C 1
ATOM 3665 O O . LYS B 1 102 ? 22 33.438 -8.961 1 93.38 102 LYS B O 1
ATOM 3670 N N . LEU B 1 103 ? 20.484 31.844 -8.906 1 90.88 103 LEU B N 1
ATOM 3671 C CA . LEU B 1 103 ? 19.422 32.75 -9.297 1 90.88 103 LEU B CA 1
ATOM 3672 C C . LEU B 1 103 ? 19.203 33.812 -8.242 1 90.88 103 LEU B C 1
ATOM 3674 O O . LEU B 1 103 ? 18.812 34.938 -8.562 1 90.88 103 LEU B O 1
ATOM 3678 N N . ARG B 1 104 ? 19.484 33.469 -7.008 1 91.75 104 ARG B N 1
ATOM 3679 C CA . ARG B 1 104 ? 19.297 34.406 -5.898 1 91.75 104 ARG B CA 1
ATOM 3680 C C . ARG B 1 104 ? 20.562 35.219 -5.645 1 91.75 104 ARG B C 1
ATOM 3682 O O . ARG B 1 104 ? 20.656 35.938 -4.652 1 91.75 104 ARG B O 1
ATOM 3689 N N . LYS B 1 105 ? 21.625 35 -6.391 1 92.81 105 LYS B N 1
ATOM 3690 C CA . LYS B 1 105 ? 22.859 35.75 -6.391 1 92.81 105 LYS B CA 1
ATOM 3691 C C . LYS B 1 105 ? 23.609 35.594 -5.062 1 92.81 105 LYS B C 1
ATOM 3693 O O . LYS B 1 105 ? 24.109 36.594 -4.516 1 92.81 105 LYS B O 1
ATOM 3698 N N . ILE B 1 106 ? 23.531 34.469 -4.629 1 92.62 106 ILE B N 1
ATOM 3699 C CA . ILE B 1 106 ? 24.297 34.125 -3.428 1 92.62 106 ILE B CA 1
ATOM 3700 C C . ILE B 1 106 ? 25.781 34.062 -3.766 1 92.62 106 ILE B C 1
ATOM 3702 O O . ILE B 1 106 ? 26.156 33.625 -4.855 1 92.62 106 ILE B O 1
ATOM 3706 N N . SER B 1 107 ? 26.609 34.469 -2.891 1 94.81 107 SER B N 1
ATOM 3707 C CA . SER B 1 107 ? 28.047 34.469 -3.119 1 94.81 107 SER B CA 1
ATOM 3708 C C . SER B 1 107 ? 28.562 33.031 -3.299 1 94.81 107 SER B C 1
ATOM 3710 O O . SER B 1 107 ? 27.984 32.094 -2.779 1 94.81 107 SER B O 1
ATOM 3712 N N . LYS B 1 108 ? 29.625 32.969 -3.988 1 93.25 108 LYS B N 1
ATOM 3713 C CA . LYS B 1 108 ? 30.203 31.656 -4.301 1 93.25 108 LYS B CA 1
ATOM 3714 C C . LYS B 1 108 ? 30.578 30.906 -3.027 1 93.25 108 LYS B C 1
ATOM 3716 O O . LYS B 1 108 ? 30.328 29.703 -2.908 1 93.25 108 LYS B O 1
ATOM 3721 N N . GLU B 1 109 ? 31.156 31.562 -2.184 1 94.06 109 GLU B N 1
ATOM 3722 C CA . GLU B 1 109 ? 31.594 30.938 -0.935 1 94.06 109 GLU B CA 1
ATOM 3723 C C . GLU B 1 109 ? 30.391 30.406 -0.14 1 94.06 109 GLU B C 1
ATOM 3725 O O . GLU B 1 109 ? 30.406 29.266 0.32 1 94.06 109 GLU B O 1
ATOM 3730 N N . GLU B 1 110 ? 29.438 31.234 -0.04 1 94.5 110 GLU B N 1
ATOM 3731 C CA . GLU B 1 110 ? 28.234 30.828 0.679 1 94.5 110 GLU B CA 1
ATOM 3732 C C . GLU B 1 110 ? 27.5 29.703 -0.046 1 94.5 110 GLU B C 1
ATOM 3734 O O . GLU B 1 110 ? 26.938 28.812 0.591 1 94.5 110 GLU B O 1
ATOM 3739 N N . MET B 1 111 ? 27.5 29.75 -1.272 1 95.19 111 MET B N 1
ATOM 3740 C CA . MET B 1 111 ? 26.859 28.719 -2.096 1 95.19 111 MET B CA 1
ATOM 3741 C C . MET B 1 111 ? 27.484 27.359 -1.849 1 95.19 111 MET B C 1
ATOM 3743 O O . MET B 1 111 ? 26.766 26.359 -1.671 1 95.19 111 MET B O 1
ATOM 3747 N N . GLU B 1 112 ? 28.781 27.375 -1.855 1 95.12 112 GLU B N 1
ATOM 3748 C CA . GLU B 1 112 ? 29.469 26.109 -1.64 1 95.12 112 GLU B CA 1
ATOM 3749 C C . GLU B 1 112 ? 29.188 25.547 -0.251 1 95.12 112 GLU B C 1
ATOM 3751 O O . GLU B 1 112 ? 28.984 24.344 -0.092 1 95.12 112 GLU B O 1
ATOM 3756 N N . LYS B 1 113 ? 29.156 26.375 0.64 1 95.5 113 LYS B N 1
ATOM 3757 C CA . LYS B 1 113 ? 28.859 25.953 2.008 1 95.5 113 LYS B CA 1
ATOM 3758 C C . LYS B 1 113 ? 27.453 25.391 2.125 1 95.5 113 LYS B C 1
ATOM 3760 O O . LYS B 1 113 ? 27.25 24.328 2.699 1 95.5 113 LYS B O 1
ATOM 3765 N N . ARG B 1 114 ? 26.5 26.078 1.624 1 95.25 114 ARG B N 1
ATOM 3766 C CA . ARG B 1 114 ? 25.094 25.656 1.688 1 95.25 114 ARG B CA 1
ATOM 3767 C C . ARG B 1 114 ? 24.906 24.312 0.979 1 95.25 114 ARG B C 1
ATOM 3769 O O . ARG B 1 114 ? 24.156 23.453 1.455 1 95.25 114 ARG B O 1
ATOM 3776 N N . VAL B 1 115 ? 25.594 24.203 -0.115 1 96.12 115 VAL B N 1
ATOM 3777 C CA . VAL B 1 115 ? 25.453 22.984 -0.905 1 96.12 115 VAL B CA 1
ATOM 3778 C C . VAL B 1 115 ? 26.031 21.812 -0.126 1 96.12 115 VAL B C 1
ATOM 3780 O O . VAL B 1 115 ? 25.406 20.75 -0.047 1 96.12 115 VAL B O 1
ATOM 3783 N N . GLU B 1 116 ? 27.156 22 0.421 1 95.5 116 GLU B N 1
ATOM 3784 C CA . GLU B 1 116 ? 27.766 20.938 1.209 1 95.5 116 GLU B CA 1
ATOM 3785 C C . GLU B 1 116 ? 26.891 20.547 2.398 1 95.5 116 GLU B C 1
ATOM 3787 O O . GLU B 1 116 ? 26.703 19.359 2.678 1 95.5 116 GLU B O 1
ATOM 3792 N N . ASP B 1 117 ? 26.375 21.5 3.031 1 95.31 117 ASP B N 1
ATOM 3793 C CA . ASP B 1 117 ? 25.531 21.281 4.199 1 95.31 117 ASP B CA 1
ATOM 3794 C C . ASP B 1 117 ? 24.281 20.484 3.824 1 95.31 117 ASP B C 1
ATOM 3796 O O . ASP B 1 117 ? 23.938 19.516 4.492 1 95.31 117 ASP B O 1
ATOM 3800 N N . ILE B 1 118 ? 23.594 20.906 2.814 1 95.31 118 ILE B N 1
ATOM 3801 C CA . ILE B 1 118 ? 22.312 20.297 2.463 1 95.31 118 ILE B CA 1
ATOM 3802 C C . ILE B 1 118 ? 22.547 18.875 1.953 1 95.31 118 ILE B C 1
ATOM 3804 O O . ILE B 1 118 ? 21.719 17.984 2.172 1 95.31 118 ILE B O 1
ATOM 3808 N N . LEU B 1 119 ? 23.688 18.688 1.271 1 96.31 119 LEU B N 1
ATOM 3809 C CA . LEU B 1 119 ? 24.031 17.344 0.804 1 96.31 119 LEU B CA 1
ATOM 3810 C C . LEU B 1 119 ? 24.188 16.375 1.977 1 96.31 119 LEU B C 1
ATOM 3812 O O . LEU B 1 119 ? 23.781 15.219 1.888 1 96.31 119 LEU B O 1
ATOM 3816 N N . ASP B 1 120 ? 24.688 16.875 2.955 1 94.81 120 ASP B N 1
ATOM 3817 C CA . ASP B 1 120 ? 24.859 16.062 4.164 1 94.81 120 ASP B CA 1
ATOM 3818 C C . ASP B 1 120 ? 23.5 15.789 4.82 1 94.81 120 ASP B C 1
ATOM 3820 O O . ASP B 1 120 ? 23.25 14.672 5.277 1 94.81 120 ASP B O 1
ATOM 3824 N N . VAL B 1 121 ? 22.703 16.734 4.859 1 92.06 121 VAL B N 1
ATOM 3825 C CA . VAL B 1 121 ? 21.391 16.641 5.48 1 92.06 121 VAL B CA 1
ATOM 3826 C C . VAL B 1 121 ? 20.562 15.578 4.75 1 92.06 121 VAL B C 1
ATOM 3828 O O . VAL B 1 121 ? 19.906 14.742 5.387 1 92.06 121 VAL B O 1
ATOM 3831 N N . VAL B 1 122 ? 20.625 15.562 3.393 1 93.25 122 VAL B N 1
ATOM 3832 C CA . VAL B 1 122 ? 19.797 14.648 2.613 1 93.25 122 VAL B CA 1
ATOM 3833 C C . VAL B 1 122 ? 20.562 13.352 2.35 1 93.25 122 VAL B C 1
ATOM 3835 O O . VAL B 1 122 ? 20.031 12.43 1.722 1 93.25 122 VAL B O 1
ATOM 3838 N N . LYS B 1 123 ? 21.812 13.227 2.711 1 92.31 123 LYS B N 1
ATOM 3839 C CA . LYS B 1 123 ? 22.641 12.023 2.729 1 92.31 123 LYS B CA 1
ATOM 3840 C C . LYS B 1 123 ? 22.938 11.531 1.313 1 92.31 123 LYS B C 1
ATOM 3842 O O . LYS B 1 123 ? 22.781 10.344 1.017 1 92.31 123 LYS B O 1
ATOM 3847 N N . ILE B 1 124 ? 23.359 12.508 0.474 1 93.44 124 ILE B N 1
ATOM 3848 C CA . ILE B 1 124 ? 23.703 12.078 -0.874 1 93.44 124 ILE B CA 1
ATOM 3849 C C . ILE B 1 124 ? 25 12.766 -1.313 1 93.44 124 ILE B C 1
ATOM 3851 O O . ILE B 1 124 ? 25.188 13.031 -2.502 1 93.44 124 ILE B O 1
ATOM 3855 N N . THR B 1 125 ? 25.891 13.078 -0.393 1 94.75 125 THR B N 1
ATOM 3856 C CA . THR B 1 125 ? 27.156 13.75 -0.666 1 94.75 125 THR B CA 1
ATOM 3857 C C . THR B 1 125 ? 27.969 12.961 -1.679 1 94.75 125 THR B C 1
ATOM 3859 O O . THR B 1 125 ? 28.609 13.547 -2.566 1 94.75 125 THR B O 1
ATOM 3862 N N . GLN B 1 126 ? 27.922 11.68 -1.625 1 93.31 126 GLN B N 1
ATOM 3863 C CA . GLN B 1 126 ? 28.734 10.812 -2.467 1 93.31 126 GLN B CA 1
ATOM 3864 C C . GLN B 1 126 ? 28.266 10.859 -3.92 1 93.31 126 GLN B C 1
ATOM 3866 O O . GLN B 1 126 ? 28.984 10.422 -4.824 1 93.31 126 GLN B O 1
ATOM 3871 N N . TYR B 1 127 ? 27.141 11.406 -4.137 1 94.88 127 TYR B N 1
ATOM 3872 C CA . TYR B 1 127 ? 26.594 11.398 -5.488 1 94.88 127 TYR B CA 1
ATOM 3873 C C . TYR B 1 127 ? 26.656 12.797 -6.102 1 94.88 127 TYR B C 1
ATOM 3875 O O . TYR B 1 127 ? 26.062 13.031 -7.164 1 94.88 127 TYR B O 1
ATOM 3883 N N . LYS B 1 128 ? 27.328 13.727 -5.508 1 95.81 128 LYS B N 1
ATOM 3884 C CA . LYS B 1 128 ? 27.266 15.141 -5.848 1 95.81 128 LYS B CA 1
ATOM 3885 C C . LYS B 1 128 ? 27.656 15.375 -7.305 1 95.81 128 LYS B C 1
ATOM 3887 O O . LYS B 1 128 ? 27.172 16.312 -7.938 1 95.81 128 LYS B O 1
ATOM 3892 N N . ASP B 1 129 ? 28.453 14.5 -7.871 1 95.75 129 ASP B N 1
ATOM 3893 C CA . ASP B 1 129 ? 28.969 14.734 -9.211 1 95.75 129 ASP B CA 1
ATOM 3894 C C . ASP B 1 129 ? 28.25 13.867 -10.242 1 95.75 129 ASP B C 1
ATOM 3896 O O . ASP B 1 129 ? 28.578 13.906 -11.43 1 95.75 129 ASP B O 1
ATOM 3900 N N . ARG B 1 130 ? 27.281 13.188 -9.828 1 95.56 130 ARG B N 1
ATOM 3901 C CA . ARG B 1 130 ? 26.562 12.297 -10.734 1 95.56 130 ARG B CA 1
ATOM 3902 C C . ARG B 1 130 ? 25.438 13.039 -11.453 1 95.56 130 ARG B C 1
ATOM 3904 O O . ARG B 1 130 ? 24.906 14.023 -10.938 1 95.56 130 ARG B O 1
ATOM 3911 N N . LEU B 1 131 ? 25.141 12.5 -12.602 1 95.31 131 LEU B N 1
ATOM 3912 C CA . LEU B 1 131 ? 23.969 12.953 -13.328 1 95.31 131 LEU B CA 1
ATOM 3913 C C . LEU B 1 131 ? 22.719 12.211 -12.859 1 95.31 131 LEU B C 1
ATOM 3915 O O . LEU B 1 131 ? 22.797 11.062 -12.414 1 95.31 131 LEU B O 1
ATOM 3919 N N . PRO B 1 132 ? 21.5 12.828 -12.977 1 92.5 132 PRO B N 1
ATOM 3920 C CA . PRO B 1 132 ? 20.25 12.227 -12.523 1 92.5 132 PRO B CA 1
ATOM 3921 C C . PRO B 1 132 ? 20 10.844 -13.125 1 92.5 132 PRO B C 1
ATOM 3923 O O . PRO B 1 132 ? 19.453 9.961 -12.461 1 92.5 132 PRO B O 1
ATOM 3926 N N . GLU B 1 133 ? 20.391 10.609 -14.297 1 88.75 133 GLU B N 1
ATOM 3927 C CA . GLU B 1 133 ? 20.172 9.328 -14.969 1 88.75 133 GLU B CA 1
ATOM 3928 C C . GLU B 1 133 ? 20.906 8.203 -14.242 1 88.75 133 GLU B C 1
ATOM 3930 O O . GLU B 1 133 ? 20.547 7.027 -14.398 1 88.75 133 GLU B O 1
ATOM 3935 N N . ASN B 1 134 ? 21.891 8.531 -13.531 1 90.56 134 ASN B N 1
ATOM 3936 C CA . ASN B 1 134 ? 22.688 7.551 -12.82 1 90.56 134 ASN B CA 1
ATOM 3937 C C . ASN B 1 134 ? 22.281 7.441 -11.359 1 90.56 134 ASN B C 1
ATOM 3939 O O . ASN B 1 134 ? 23.047 6.961 -10.523 1 90.56 134 ASN B O 1
ATOM 3943 N N . LEU B 1 135 ? 21.141 7.98 -11.047 1 91.06 135 LEU B N 1
ATOM 3944 C CA . LEU B 1 135 ? 20.625 7.953 -9.68 1 91.06 135 LEU B CA 1
ATOM 3945 C C . LEU B 1 135 ? 19.375 7.078 -9.594 1 91.06 135 LEU B C 1
ATOM 3947 O O . LEU B 1 135 ? 18.609 6.984 -10.547 1 91.06 135 LEU B O 1
ATOM 3951 N N . SER B 1 136 ? 19.234 6.414 -8.445 1 82.56 136 SER B N 1
ATOM 3952 C CA . SER B 1 136 ? 17.984 5.723 -8.164 1 82.56 136 SER B CA 1
ATOM 3953 C C . SER B 1 136 ? 16.844 6.711 -7.918 1 82.56 136 SER B C 1
ATOM 3955 O O . SER B 1 136 ? 17.094 7.902 -7.719 1 82.56 136 SER B O 1
ATOM 3957 N N . GLY B 1 137 ? 15.594 6.242 -7.957 1 82.81 137 GLY B N 1
ATOM 3958 C CA . GLY B 1 137 ? 14.438 7.082 -7.684 1 82.81 137 GLY B CA 1
ATOM 3959 C C . GLY B 1 137 ? 14.523 7.797 -6.344 1 82.81 137 GLY B C 1
ATOM 3960 O O . GLY B 1 137 ? 14.227 8.984 -6.25 1 82.81 137 GLY B O 1
ATOM 3961 N N . GLY B 1 138 ? 14.938 7.031 -5.359 1 86.81 138 GLY B N 1
ATOM 3962 C CA . GLY B 1 138 ? 15.094 7.621 -4.039 1 86.81 138 GLY B CA 1
ATOM 3963 C C . GLY B 1 138 ? 16.172 8.695 -3.99 1 86.81 138 GLY B C 1
ATOM 3964 O O . GLY B 1 138 ? 16 9.719 -3.316 1 86.81 138 GLY B O 1
ATOM 3965 N N . GLN B 1 139 ? 17.234 8.484 -4.703 1 90.62 139 GLN B N 1
ATOM 3966 C C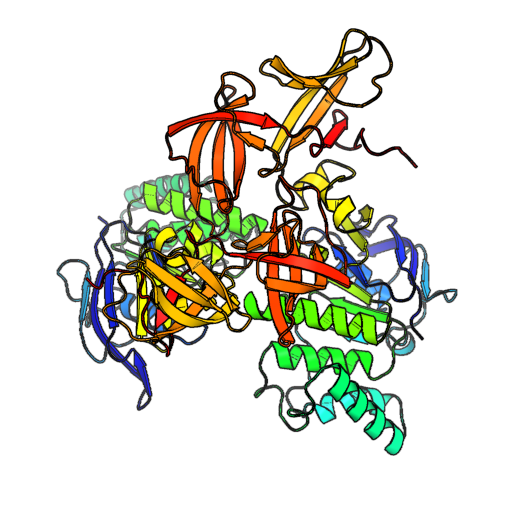A . GLN B 1 139 ? 18.312 9.469 -4.777 1 90.62 139 GLN B CA 1
ATOM 3967 C C . GLN B 1 139 ? 17.844 10.727 -5.508 1 90.62 139 GLN B C 1
ATOM 3969 O O . GLN B 1 139 ? 18.156 11.844 -5.082 1 90.62 139 GLN B O 1
ATOM 3974 N N . GLN B 1 140 ? 17.109 10.539 -6.52 1 92.81 140 GLN B N 1
ATOM 3975 C CA . GLN B 1 140 ? 16.578 11.688 -7.25 1 92.81 140 GLN B CA 1
ATOM 3976 C C . GLN B 1 140 ? 15.641 12.516 -6.375 1 92.81 140 GLN B C 1
ATOM 3978 O O . GLN B 1 140 ? 15.664 13.742 -6.426 1 92.81 140 GLN B O 1
ATOM 3983 N N . GLN B 1 141 ? 14.883 11.836 -5.609 1 91.88 141 GLN B N 1
ATOM 3984 C CA . GLN B 1 141 ? 13.984 12.531 -4.695 1 91.88 141 GLN B CA 1
ATOM 3985 C C . GLN B 1 141 ? 14.758 13.367 -3.682 1 91.88 141 GLN B C 1
ATOM 3987 O O . GLN B 1 141 ? 14.359 14.484 -3.348 1 91.88 141 GLN B O 1
ATOM 3992 N N . ARG B 1 142 ? 15.805 12.789 -3.182 1 93.56 142 ARG B N 1
ATOM 3993 C CA . ARG B 1 142 ? 16.641 13.516 -2.24 1 93.56 142 ARG B CA 1
ATOM 3994 C C . ARG B 1 142 ? 17.266 14.75 -2.895 1 93.56 142 ARG B C 1
ATOM 3996 O O . ARG B 1 142 ? 17.422 15.789 -2.248 1 93.56 142 ARG B O 1
ATOM 4003 N N . VAL B 1 143 ? 17.594 14.656 -4.176 1 95.5 143 VAL B N 1
ATOM 4004 C CA . VAL B 1 143 ? 18.094 15.812 -4.918 1 95.5 143 VAL B CA 1
ATOM 4005 C C . VAL B 1 143 ? 17.016 16.891 -4.984 1 95.5 143 VAL B C 1
ATOM 4007 O O . VAL B 1 143 ? 17.297 18.062 -4.73 1 95.5 143 VAL B O 1
ATOM 4010 N N . ALA B 1 144 ? 15.812 16.438 -5.328 1 94.94 144 ALA B N 1
ATOM 4011 C CA . ALA B 1 144 ? 14.695 17.375 -5.418 1 94.94 144 ALA B CA 1
ATOM 4012 C C . ALA B 1 144 ? 14.461 18.078 -4.086 1 94.94 144 ALA B C 1
ATOM 4014 O O . ALA B 1 144 ? 14.227 19.297 -4.047 1 94.94 144 ALA B O 1
ATOM 4015 N N . LEU B 1 145 ? 14.523 17.344 -3.033 1 94.94 145 LEU B N 1
ATOM 4016 C CA . LEU B 1 145 ? 14.352 17.891 -1.691 1 94.94 145 LEU B CA 1
ATOM 4017 C C . LEU B 1 145 ? 15.461 18.875 -1.362 1 94.94 145 LEU B C 1
ATOM 4019 O O . LEU B 1 145 ? 15.195 19.969 -0.849 1 94.94 145 LEU B O 1
ATOM 4023 N N . ALA B 1 146 ? 16.656 18.531 -1.682 1 95.69 146 ALA B N 1
ATOM 4024 C CA . ALA B 1 146 ? 17.797 19.391 -1.447 1 95.69 146 ALA B CA 1
ATOM 4025 C C . ALA B 1 146 ? 17.641 20.719 -2.188 1 95.69 146 ALA B C 1
ATOM 4027 O O . ALA B 1 146 ? 17.859 21.797 -1.612 1 95.69 146 ALA B O 1
ATOM 4028 N N . ARG B 1 147 ? 17.25 20.594 -3.393 1 95.81 147 ARG B N 1
ATOM 4029 C CA . ARG B 1 147 ? 17.047 21.781 -4.215 1 95.81 147 ARG B CA 1
ATOM 4030 C C . ARG B 1 147 ? 16 22.703 -3.602 1 95.81 147 ARG B C 1
ATOM 4032 O O . ARG B 1 147 ? 16.156 23.922 -3.623 1 95.81 147 ARG B O 1
ATOM 4039 N N . ALA B 1 148 ? 15.008 22.125 -3.094 1 95.19 148 ALA B N 1
ATOM 4040 C CA . ALA B 1 148 ? 13.891 22.891 -2.561 1 95.19 148 ALA B CA 1
ATOM 4041 C C . ALA B 1 148 ? 14.258 23.562 -1.245 1 95.19 148 ALA B C 1
ATOM 4043 O O . ALA B 1 148 ? 13.773 24.656 -0.94 1 95.19 148 ALA B O 1
ATOM 4044 N N . ILE B 1 149 ? 15.172 22.969 -0.47 1 96 149 ILE B N 1
ATOM 4045 C CA . ILE B 1 149 ? 15.406 23.422 0.898 1 96 149 ILE B CA 1
ATOM 4046 C C . ILE B 1 149 ? 16.656 24.297 0.945 1 96 149 ILE B C 1
ATOM 4048 O O . ILE B 1 149 ? 16.797 25.141 1.842 1 96 149 ILE B O 1
ATOM 4052 N N . VAL B 1 150 ? 17.547 24.172 0.004 1 95.62 150 VAL B N 1
ATOM 4053 C CA . VAL B 1 150 ? 18.859 24.797 0.053 1 95.62 150 VAL B CA 1
ATOM 4054 C C . VAL B 1 150 ? 18.703 26.328 0.064 1 95.62 150 VAL B C 1
ATOM 4056 O O . VAL B 1 150 ? 19.562 27.031 0.582 1 95.62 150 VAL B O 1
ATOM 4059 N N . ILE B 1 151 ? 17.672 26.828 -0.472 1 93.81 151 ILE B N 1
ATOM 4060 C CA . ILE B 1 151 ? 17.484 28.266 -0.582 1 93.81 151 ILE B CA 1
ATOM 4061 C C . ILE B 1 151 ? 16.891 28.812 0.72 1 93.81 151 ILE B C 1
ATOM 4063 O O . ILE B 1 151 ? 16.578 30 0.818 1 93.81 151 ILE B O 1
ATOM 4067 N N . HIS B 1 152 ? 16.641 27.906 1.664 1 93.44 152 HIS B N 1
ATOM 4068 C CA . HIS B 1 152 ? 16.078 28.266 2.961 1 93.44 152 HIS B CA 1
ATOM 4069 C C . HIS B 1 152 ? 14.719 28.922 2.805 1 93.44 152 HIS B C 1
ATOM 4071 O O . HIS B 1 152 ? 14.508 30.062 3.252 1 93.44 152 HIS B O 1
ATOM 4077 N N . PRO B 1 153 ? 13.812 28.219 2.307 1 95.75 153 PRO B N 1
ATOM 4078 C CA . PRO B 1 153 ? 12.469 28.766 2.07 1 95.75 153 PRO B CA 1
ATOM 4079 C C . PRO B 1 153 ? 11.68 28.953 3.361 1 95.75 153 PRO B C 1
ATOM 4081 O O . PRO B 1 153 ? 12.047 28.406 4.402 1 95.75 153 PRO B O 1
ATOM 4084 N N . ASP B 1 154 ? 10.609 29.781 3.24 1 95.44 154 ASP B N 1
ATOM 4085 C CA . ASP B 1 154 ? 9.703 29.984 4.367 1 95.44 154 ASP B CA 1
ATOM 4086 C C . ASP B 1 154 ? 8.82 28.766 4.602 1 95.44 154 ASP B C 1
ATOM 4088 O O . ASP B 1 154 ? 8.477 28.453 5.746 1 95.44 154 ASP B O 1
ATOM 4092 N N . VAL B 1 155 ? 8.453 28.156 3.496 1 97.31 155 VAL B N 1
ATOM 4093 C CA . VAL B 1 155 ? 7.613 26.969 3.562 1 97.31 155 VAL B CA 1
ATOM 4094 C C . VAL B 1 155 ? 8.023 25.984 2.465 1 97.31 155 VAL B C 1
ATOM 4096 O O . VAL B 1 155 ? 8.547 26.391 1.424 1 97.31 155 VAL B O 1
ATOM 4099 N N . LEU B 1 156 ? 7.805 24.734 2.75 1 97.62 156 LEU B N 1
ATOM 4100 C CA . LEU B 1 156 ? 8.062 23.656 1.797 1 97.62 156 LEU B CA 1
ATOM 4101 C C . LEU B 1 156 ? 6.762 23.016 1.337 1 97.62 156 LEU B C 1
ATOM 4103 O O . LEU B 1 156 ? 5.938 22.609 2.16 1 97.62 156 LEU B O 1
ATOM 4107 N N . LEU B 1 157 ? 6.535 23 0.046 1 97.94 157 LEU B N 1
ATOM 4108 C CA . LEU B 1 157 ? 5.344 22.406 -0.55 1 97.94 157 LEU B CA 1
ATOM 4109 C C . LEU B 1 157 ? 5.707 21.156 -1.351 1 97.94 157 LEU B C 1
ATOM 4111 O O . LEU B 1 157 ? 6.621 21.188 -2.178 1 97.94 157 LEU B O 1
ATOM 4115 N N . MET B 1 158 ? 5.027 20.078 -1.052 1 97.06 158 MET B N 1
ATOM 4116 C CA . MET B 1 158 ? 5.285 18.828 -1.76 1 97.06 158 MET B CA 1
ATOM 4117 C C . MET B 1 158 ? 4.004 18.281 -2.383 1 97.06 158 MET B C 1
ATOM 4119 O O . MET B 1 158 ? 3.012 18.062 -1.685 1 97.06 158 MET B O 1
ATOM 4123 N N . ASP B 1 159 ? 4.078 18.062 -3.652 1 94.31 159 ASP B N 1
ATOM 4124 C CA . ASP B 1 159 ? 2.918 17.547 -4.387 1 94.31 159 ASP B CA 1
ATOM 4125 C C . ASP B 1 159 ? 3.119 16.094 -4.801 1 94.31 159 ASP B C 1
ATOM 4127 O O . ASP B 1 159 ? 3.682 15.82 -5.863 1 94.31 159 ASP B O 1
ATOM 4131 N N . GLU B 1 160 ? 2.648 15.164 -3.994 1 90.31 160 GLU B N 1
ATOM 4132 C CA . GLU B 1 160 ? 2.705 13.719 -4.215 1 90.31 160 GLU B CA 1
ATOM 4133 C C . GLU B 1 160 ? 4.129 13.266 -4.52 1 90.31 160 GLU B C 1
ATOM 4135 O O . GLU B 1 160 ? 4.363 12.57 -5.516 1 90.31 160 GLU B O 1
ATOM 4140 N N . PRO B 1 161 ? 4.996 13.516 -3.623 1 92.06 161 PRO B N 1
ATOM 4141 C CA . PRO B 1 161 ? 6.414 13.312 -3.926 1 92.06 161 PRO B CA 1
ATOM 4142 C C . PRO B 1 161 ? 6.793 11.828 -4.02 1 92.06 161 PRO B C 1
ATOM 4144 O O . PRO B 1 161 ? 7.836 11.492 -4.578 1 92.06 161 PRO B O 1
ATOM 4147 N N . LEU B 1 162 ? 5.965 10.914 -3.527 1 88.62 162 LEU B N 1
ATOM 4148 C CA . LEU B 1 162 ? 6.375 9.516 -3.451 1 88.62 162 LEU B CA 1
ATOM 4149 C C . LEU B 1 162 ? 5.527 8.648 -4.379 1 88.62 162 LEU B C 1
ATOM 4151 O O . LEU B 1 162 ? 5.602 7.422 -4.328 1 88.62 162 LEU B O 1
ATOM 4155 N N . SER B 1 163 ? 4.766 9.188 -5.266 1 76.31 163 SER B N 1
ATOM 4156 C CA . SER B 1 163 ? 3.777 8.469 -6.066 1 76.31 163 SER B CA 1
ATOM 4157 C C . SER B 1 163 ? 4.453 7.555 -7.086 1 76.31 163 SER B C 1
ATOM 4159 O O . SER B 1 163 ? 3.869 6.555 -7.512 1 76.31 163 SER B O 1
ATOM 4161 N N . ASN B 1 164 ? 5.656 7.828 -7.469 1 70.19 164 ASN B N 1
ATOM 4162 C CA . ASN B 1 164 ? 6.305 7.078 -8.539 1 70.19 164 ASN B CA 1
ATOM 4163 C C . ASN B 1 164 ? 7.297 6.059 -7.992 1 70.19 164 ASN B C 1
ATOM 4165 O O . ASN B 1 164 ? 8.031 5.426 -8.758 1 70.19 164 ASN B O 1
ATOM 4169 N N . LEU B 1 165 ? 7.332 5.918 -6.715 1 74.69 165 LEU B N 1
ATOM 4170 C CA . LEU B 1 165 ? 8.312 5.035 -6.094 1 74.69 165 LEU B CA 1
ATOM 4171 C C . LEU B 1 165 ? 7.688 3.684 -5.75 1 74.69 165 LEU B C 1
ATOM 4173 O O . LEU B 1 165 ? 6.48 3.594 -5.523 1 74.69 165 LEU B O 1
ATOM 4177 N N . ASP B 1 166 ? 8.5 2.596 -5.734 1 67.44 166 ASP B N 1
ATOM 4178 C CA . ASP B 1 166 ? 8.062 1.283 -5.277 1 67.44 166 ASP B CA 1
ATOM 4179 C C . ASP B 1 166 ? 7.832 1.274 -3.766 1 67.44 166 ASP B C 1
ATOM 4181 O O . ASP B 1 166 ? 8.242 2.205 -3.066 1 67.44 166 ASP B O 1
ATOM 4185 N N . ALA B 1 167 ? 7.23 0.176 -3.277 1 68.12 167 ALA B N 1
ATOM 4186 C CA . ALA B 1 167 ? 6.781 0.101 -1.89 1 68.12 167 ALA B CA 1
ATOM 4187 C C . ALA B 1 167 ? 7.957 0.213 -0.923 1 68.12 167 ALA B C 1
ATOM 4189 O O . ALA B 1 167 ? 7.902 0.979 0.042 1 68.12 167 ALA B O 1
ATOM 4190 N N . LYS B 1 168 ? 8.953 -0.494 -1.172 1 72.5 168 LYS B N 1
ATOM 4191 C CA . LYS B 1 168 ? 10.094 -0.503 -0.261 1 72.5 168 LYS B CA 1
ATOM 4192 C C . LYS B 1 168 ? 10.75 0.873 -0.19 1 72.5 168 LYS B C 1
ATOM 4194 O O . LYS B 1 168 ? 11.023 1.38 0.9 1 72.5 168 LYS B O 1
ATOM 4199 N N . LEU B 1 169 ? 10.977 1.425 -1.358 1 76.06 169 LEU B N 1
ATOM 4200 C CA . LEU B 1 169 ? 11.602 2.74 -1.42 1 76.06 169 LEU B CA 1
ATOM 4201 C C . LEU B 1 169 ? 10.688 3.809 -0.835 1 76.06 169 LEU B C 1
ATOM 4203 O O . LEU B 1 169 ? 11.156 4.766 -0.216 1 76.06 169 LEU B O 1
ATOM 4207 N N . ARG B 1 170 ? 9.422 3.633 -0.992 1 82.25 170 ARG B N 1
ATOM 4208 C CA . ARG B 1 170 ? 8.453 4.574 -0.429 1 82.25 170 ARG B CA 1
ATOM 4209 C C . ARG B 1 170 ? 8.578 4.641 1.09 1 82.25 170 ARG B C 1
ATOM 4211 O O . ARG B 1 170 ? 8.602 5.73 1.669 1 82.25 170 ARG B O 1
ATOM 4218 N N . ILE B 1 171 ? 8.68 3.506 1.668 1 81.31 171 ILE B N 1
ATOM 4219 C CA . ILE B 1 171 ? 8.781 3.438 3.123 1 81.31 171 ILE B CA 1
ATOM 4220 C C . ILE B 1 171 ? 10.062 4.121 3.586 1 81.31 171 ILE B C 1
ATOM 4222 O O . ILE B 1 171 ? 10.047 4.918 4.527 1 81.31 171 ILE B O 1
ATOM 4226 N N . GLU B 1 172 ? 11.062 3.875 2.887 1 83.19 172 GLU B N 1
ATOM 4227 C CA . GLU B 1 172 ? 12.344 4.488 3.227 1 83.19 172 GLU B CA 1
ATOM 4228 C C . GLU B 1 172 ? 12.289 6.004 3.082 1 83.19 172 GLU B C 1
ATOM 4230 O O . GLU B 1 172 ? 12.773 6.734 3.947 1 83.19 172 GLU B O 1
ATOM 4235 N N . MET B 1 173 ? 11.695 6.453 2.084 1 90.06 173 MET B N 1
ATOM 4236 C CA . MET B 1 173 ? 11.688 7.883 1.783 1 90.06 173 MET B CA 1
ATOM 4237 C C . MET B 1 173 ? 10.727 8.625 2.697 1 90.06 173 MET B C 1
ATOM 4239 O O . MET B 1 173 ? 10.945 9.797 3.02 1 90.06 173 MET B O 1
ATOM 4243 N N . ARG B 1 174 ? 9.688 7.953 3.123 1 91.5 174 ARG B N 1
ATOM 4244 C CA . ARG B 1 174 ? 8.797 8.547 4.121 1 91.5 174 ARG B CA 1
ATOM 4245 C C . ARG B 1 174 ? 9.578 8.945 5.371 1 91.5 174 ARG B C 1
ATOM 4247 O O . ARG B 1 174 ? 9.461 10.078 5.844 1 91.5 174 ARG B O 1
ATOM 4254 N N . SER B 1 175 ? 10.32 8.039 5.754 1 88.62 175 SER B N 1
ATOM 4255 C CA . SER B 1 175 ? 11.117 8.273 6.949 1 88.62 175 SER B CA 1
ATOM 4256 C C . SER B 1 175 ? 12.156 9.367 6.719 1 88.62 175 SER B C 1
ATOM 4258 O O . SER B 1 175 ? 12.359 10.227 7.578 1 88.62 175 SER B O 1
ATOM 4260 N N . ALA B 1 176 ? 12.719 9.312 5.613 1 90.88 176 ALA B N 1
ATOM 4261 C CA . ALA B 1 176 ? 13.742 10.305 5.285 1 90.88 176 ALA B CA 1
ATOM 4262 C C . ALA B 1 176 ? 13.156 11.711 5.25 1 90.88 176 ALA B C 1
ATOM 4264 O O . ALA B 1 176 ? 13.719 12.641 5.832 1 90.88 176 ALA B O 1
ATOM 4265 N N . ILE B 1 177 ? 12.055 11.852 4.582 1 94.31 177 ILE B N 1
ATOM 4266 C CA . ILE B 1 177 ? 11.406 13.156 4.461 1 94.31 177 ILE B CA 1
ATOM 4267 C C . ILE B 1 177 ? 11.047 13.68 5.852 1 94.31 177 ILE B C 1
ATOM 4269 O O . ILE B 1 177 ? 11.305 14.844 6.168 1 94.31 177 ILE B O 1
ATOM 4273 N N . ARG B 1 178 ? 10.469 12.852 6.656 1 93.75 178 ARG B N 1
ATOM 4274 C CA . ARG B 1 178 ? 10.086 13.25 8.008 1 93.75 178 ARG B CA 1
ATOM 4275 C C . ARG B 1 178 ? 11.297 13.68 8.82 1 93.75 178 ARG B C 1
ATOM 4277 O O . ARG B 1 178 ? 11.273 14.719 9.484 1 93.75 178 ARG B O 1
ATOM 4284 N N . ASN B 1 179 ? 12.312 12.914 8.703 1 91.69 179 ASN B N 1
ATOM 4285 C CA . ASN B 1 179 ? 13.531 13.227 9.453 1 91.69 179 ASN B CA 1
ATOM 4286 C C . ASN B 1 179 ? 14.156 14.539 8.984 1 91.69 179 ASN B C 1
ATOM 4288 O O . ASN B 1 179 ? 14.562 15.359 9.805 1 91.69 179 ASN B O 1
ATOM 4292 N N . ILE B 1 180 ? 14.203 14.688 7.734 1 93.31 180 ILE B N 1
ATOM 4293 C CA . ILE B 1 180 ? 14.789 15.898 7.164 1 93.31 180 ILE B CA 1
ATOM 4294 C C . ILE B 1 180 ? 13.961 17.109 7.559 1 93.31 180 ILE B C 1
ATOM 4296 O O . ILE B 1 180 ? 14.5 18.141 7.953 1 93.31 180 ILE B O 1
ATOM 4300 N N . GLN B 1 181 ? 12.688 17.016 7.438 1 95.12 181 GLN B N 1
ATOM 4301 C CA . GLN B 1 181 ? 11.789 18.109 7.797 1 95.12 181 GLN B CA 1
ATOM 4302 C C . GLN B 1 181 ? 11.953 18.484 9.266 1 95.12 181 GLN B C 1
ATOM 4304 O O . GLN B 1 181 ? 12 19.672 9.609 1 95.12 181 GLN B O 1
ATOM 4309 N N . LYS B 1 182 ? 12.055 17.562 10.141 1 92.75 182 LYS B N 1
ATOM 4310 C CA . LYS B 1 182 ? 12.227 17.812 11.562 1 92.75 182 LYS B CA 1
ATOM 4311 C C . LYS B 1 182 ? 13.578 18.469 11.852 1 92.75 182 LYS B C 1
ATOM 4313 O O . LYS B 1 182 ? 13.664 19.391 12.656 1 92.75 182 LYS B O 1
ATOM 4318 N N . GLN B 1 18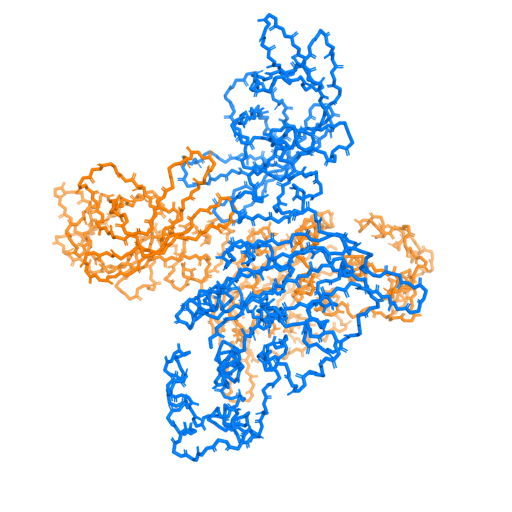3 ? 14.539 17.969 11.203 1 92.25 183 GLN B N 1
ATOM 4319 C CA . GLN B 1 183 ? 15.875 18.5 11.391 1 92.25 183 GLN B CA 1
ATOM 4320 C C . GLN B 1 183 ? 15.945 19.969 10.945 1 92.25 183 GLN B C 1
ATOM 4322 O O . GLN B 1 183 ? 16.531 20.797 11.641 1 92.25 183 GLN B O 1
ATOM 4327 N N . VAL B 1 184 ? 15.383 20.266 9.844 1 93.38 184 VAL B N 1
ATOM 4328 C CA . VAL B 1 184 ? 15.414 21.609 9.281 1 93.38 184 VAL B CA 1
ATOM 4329 C C . VAL B 1 184 ? 14.391 22.484 9.992 1 93.38 184 VAL B C 1
ATOM 4331 O O . VAL B 1 184 ? 14.594 23.703 10.125 1 93.38 184 VAL B O 1
ATOM 4334 N N . GLY B 1 185 ? 13.297 21.875 10.445 1 95 185 GLY B N 1
ATOM 4335 C CA . GLY B 1 185 ? 12.258 22.609 11.156 1 95 185 GLY B CA 1
ATOM 4336 C C . GLY B 1 185 ? 11.398 23.453 10.242 1 95 185 GLY B C 1
ATOM 4337 O O . GLY B 1 185 ? 10.898 24.516 10.656 1 95 185 GLY B O 1
ATOM 4338 N N . ILE B 1 186 ? 11.25 23.047 9.094 1 96.12 186 ILE B N 1
ATOM 4339 C CA . ILE B 1 186 ? 10.547 23.859 8.109 1 96.12 186 ILE B CA 1
ATOM 4340 C C . ILE B 1 186 ? 9.07 23.484 8.07 1 96.12 186 ILE B C 1
ATOM 4342 O O . ILE B 1 186 ? 8.727 22.297 8.188 1 96.12 186 ILE B O 1
ATOM 4346 N N . THR B 1 187 ? 8.195 24.5 7.934 1 98.06 187 THR B N 1
ATOM 4347 C CA . THR B 1 187 ? 6.777 24.25 7.719 1 98.06 187 THR B CA 1
ATOM 4348 C C . THR B 1 187 ? 6.539 23.594 6.363 1 98.06 187 THR B C 1
ATOM 4350 O O . THR B 1 187 ? 7.023 24.078 5.34 1 98.06 187 THR B O 1
ATOM 4353 N N . THR B 1 188 ? 5.832 22.484 6.422 1 98.12 188 THR B N 1
ATOM 4354 C CA . THR B 1 188 ? 5.695 21.719 5.195 1 98.12 188 THR B CA 1
ATOM 4355 C C . THR B 1 188 ? 4.23 21.359 4.941 1 98.12 188 THR B C 1
ATOM 4357 O O . THR B 1 188 ? 3.52 20.938 5.855 1 98.12 188 THR B O 1
ATOM 4360 N N . VAL B 1 189 ? 3.803 21.594 3.732 1 98.31 189 VAL B N 1
ATOM 4361 C CA . VAL B 1 189 ? 2.506 21.109 3.262 1 98.31 189 VAL B CA 1
ATOM 4362 C C . VAL B 1 189 ? 2.705 19.938 2.307 1 98.31 189 VAL B C 1
ATOM 4364 O O . VAL B 1 189 ? 3.381 20.078 1.284 1 98.31 189 VAL B O 1
ATOM 4367 N N . TYR B 1 190 ? 2.121 18.875 2.678 1 97.69 190 TYR B N 1
ATOM 4368 C CA . TYR B 1 190 ? 2.291 17.609 1.968 1 97.69 190 TYR B CA 1
ATOM 4369 C C . TYR B 1 190 ? 0.971 17.141 1.365 1 97.69 190 TYR B C 1
ATOM 4371 O O . TYR B 1 190 ? -0.023 16.984 2.078 1 97.69 190 TYR B O 1
ATOM 4379 N N . VAL B 1 191 ? 0.967 17.016 0.052 1 96.12 191 VAL B N 1
ATOM 4380 C CA . VAL B 1 191 ? -0.233 16.531 -0.62 1 96.12 191 VAL B CA 1
ATOM 4381 C C . VAL B 1 191 ? -0.033 15.078 -1.042 1 96.12 191 VAL B C 1
ATOM 4383 O O . VAL B 1 191 ? 0.99 14.734 -1.638 1 96.12 191 VAL B O 1
ATOM 4386 N N . THR B 1 192 ? -0.997 14.266 -0.733 1 91.56 192 THR B N 1
ATOM 4387 C CA . THR B 1 192 ? -0.955 12.867 -1.164 1 91.56 192 THR B CA 1
ATOM 4388 C C . THR B 1 192 ? -2.357 12.273 -1.198 1 91.56 192 THR B C 1
ATOM 4390 O O . THR B 1 192 ? -3.277 12.797 -0.564 1 91.56 192 THR B O 1
ATOM 4393 N N . HIS B 1 193 ? -2.486 11.266 -1.948 1 84.31 193 HIS B N 1
ATOM 4394 C CA . HIS B 1 193 ? -3.711 10.477 -1.918 1 84.31 193 HIS B CA 1
ATOM 4395 C C . HIS B 1 193 ? -3.506 9.172 -1.15 1 84.31 193 HIS B C 1
ATOM 4397 O O . HIS B 1 193 ? -4.453 8.406 -0.955 1 84.31 193 HIS B O 1
ATOM 4403 N N . ASP B 1 194 ? -2.332 8.93 -0.722 1 85.19 194 ASP B N 1
ATOM 4404 C CA . ASP B 1 194 ? -2.01 7.699 -0.011 1 85.19 194 ASP B CA 1
ATOM 4405 C C . ASP B 1 194 ? -2.262 7.848 1.488 1 85.19 194 ASP B C 1
ATOM 4407 O O . ASP B 1 194 ? -1.577 8.617 2.164 1 85.19 194 ASP B O 1
ATOM 4411 N N . GLN B 1 195 ? -3.121 7.031 1.98 1 90.25 195 GLN B N 1
ATOM 4412 C CA . GLN B 1 195 ? -3.553 7.164 3.367 1 90.25 195 GLN B CA 1
ATOM 4413 C C . GLN B 1 195 ? -2.436 6.777 4.332 1 90.25 195 GLN B C 1
ATOM 4415 O O . GLN B 1 195 ? -2.219 7.449 5.344 1 90.25 195 GLN B O 1
ATOM 4420 N N . GLU B 1 196 ? -1.756 5.703 4.023 1 89.25 196 GLU B N 1
ATOM 4421 C CA . GLU B 1 196 ? -0.695 5.238 4.91 1 89.25 196 GLU B CA 1
ATOM 4422 C C . GLU B 1 196 ? 0.434 6.262 5.008 1 89.25 196 GLU B C 1
ATOM 4424 O O . GLU B 1 196 ? 0.993 6.477 6.082 1 89.25 196 GLU B O 1
ATOM 4429 N N . GLU B 1 197 ? 0.722 6.855 3.93 1 91.44 197 GLU B N 1
ATOM 4430 C CA . GLU B 1 197 ? 1.723 7.918 3.9 1 91.44 197 GLU B CA 1
ATOM 4431 C C . GLU B 1 197 ? 1.332 9.07 4.82 1 91.44 197 GLU B C 1
ATOM 4433 O O . GLU B 1 197 ? 2.141 9.531 5.629 1 91.44 197 GLU B O 1
ATOM 4438 N N . ALA B 1 198 ? 0.149 9.461 4.648 1 94.56 198 ALA B N 1
ATOM 4439 C CA . ALA B 1 198 ? -0.354 10.578 5.449 1 94.56 198 ALA B CA 1
ATOM 4440 C C . ALA B 1 198 ? -0.281 10.258 6.938 1 94.56 198 ALA B C 1
ATOM 4442 O O . ALA B 1 198 ? 0.179 11.078 7.734 1 94.56 198 ALA B O 1
ATOM 4443 N N . LEU B 1 199 ? -0.646 9.094 7.27 1 94.94 199 LEU B N 1
ATOM 4444 C CA . LEU B 1 199 ? -0.658 8.695 8.672 1 94.94 199 LEU B CA 1
ATOM 4445 C C . LEU B 1 199 ? 0.759 8.633 9.234 1 94.94 199 LEU B C 1
ATOM 4447 O O . LEU B 1 199 ? 0.995 9.016 10.383 1 94.94 199 LEU B O 1
ATOM 4451 N N . ALA B 1 200 ? 1.646 8.234 8.43 1 93.75 200 ALA B N 1
ATOM 4452 C CA . ALA B 1 200 ? 3.006 7.941 8.883 1 93.75 200 ALA B CA 1
ATOM 4453 C C . ALA B 1 200 ? 3.807 9.227 9.07 1 93.75 200 ALA B C 1
ATOM 4455 O O . ALA B 1 200 ? 4.617 9.328 9.992 1 93.75 200 ALA B O 1
ATOM 4456 N N . ILE B 1 201 ? 3.561 10.234 8.25 1 95.31 201 ILE B N 1
ATOM 4457 C CA . ILE B 1 201 ? 4.555 11.305 8.164 1 95.31 201 ILE B CA 1
ATOM 4458 C C . ILE B 1 201 ? 3.998 12.578 8.797 1 95.31 201 ILE B C 1
ATOM 4460 O O . ILE B 1 201 ? 4.754 13.492 9.141 1 95.31 201 ILE B O 1
ATOM 4464 N N . SER B 1 202 ? 2.76 12.688 9.047 1 97.25 202 SER B N 1
ATOM 4465 C CA . SER B 1 202 ? 2.123 13.969 9.312 1 97.25 202 SER B CA 1
ATOM 4466 C C . SER B 1 202 ? 2.029 14.242 10.812 1 97.25 202 SER B C 1
ATOM 4468 O O . SER B 1 202 ? 1.833 13.312 11.6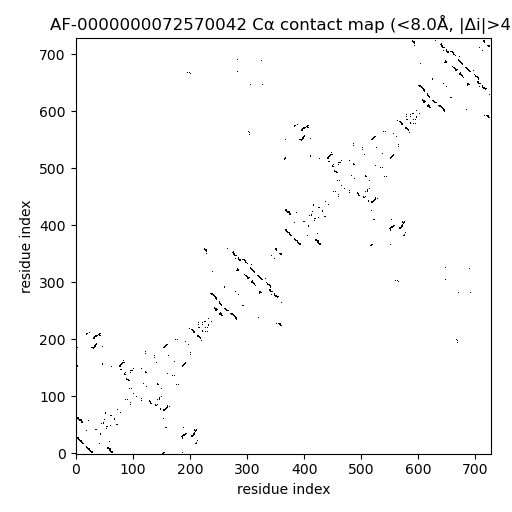02 1 97.25 202 SER B O 1
ATOM 4470 N N . ASP B 1 203 ? 2.148 15.508 11.133 1 97.06 203 ASP B N 1
ATOM 4471 C CA . ASP B 1 203 ? 1.709 15.953 12.453 1 97.06 203 ASP B CA 1
ATOM 4472 C C . ASP B 1 203 ? 0.187 16.062 12.516 1 97.06 203 ASP B C 1
ATOM 4474 O O . ASP B 1 203 ? -0.44 15.57 13.453 1 97.06 203 ASP B O 1
ATOM 4478 N N . ARG B 1 204 ? -0.295 16.719 11.547 1 98.12 204 ARG B N 1
ATOM 4479 C CA . ARG B 1 204 ? -1.741 16.797 11.367 1 98.12 204 ARG B CA 1
ATOM 4480 C C . ARG B 1 204 ? -2.129 16.562 9.914 1 98.12 204 ARG B C 1
ATOM 4482 O O . ARG B 1 204 ? -1.32 16.781 9.008 1 98.12 204 ARG B O 1
ATOM 4489 N N . ILE B 1 205 ? -3.328 16.109 9.75 1 98.06 205 ILE B N 1
ATOM 4490 C CA . ILE B 1 205 ? -3.877 15.812 8.43 1 98.06 205 ILE B CA 1
ATOM 4491 C C . ILE B 1 205 ? -5.188 16.562 8.234 1 98.06 205 ILE B C 1
ATOM 4493 O O . ILE B 1 205 ? -6.016 16.625 9.148 1 98.06 205 ILE B O 1
ATOM 4497 N N . ALA B 1 206 ? -5.348 17.172 7.121 1 98.12 206 ALA B N 1
ATOM 4498 C CA . ALA B 1 206 ? -6.637 17.703 6.68 1 98.12 206 ALA B CA 1
ATOM 4499 C C . ALA B 1 206 ? -7.27 16.797 5.629 1 98.12 206 ALA B C 1
ATOM 4501 O O . ALA B 1 206 ? -6.719 16.625 4.543 1 98.12 206 ALA B O 1
ATOM 4502 N N . ILE B 1 207 ? -8.383 16.297 5.969 1 97.19 207 ILE B N 1
ATOM 4503 C CA . ILE B 1 207 ? -9.133 15.484 5.016 1 97.19 207 ILE B CA 1
ATOM 4504 C C . ILE B 1 207 ? -10.125 16.359 4.262 1 97.19 207 ILE B C 1
ATOM 4506 O O . ILE B 1 207 ? -10.969 17.016 4.871 1 97.19 207 ILE B O 1
ATOM 4510 N N . MET B 1 208 ? -10.016 16.281 2.971 1 96.06 208 MET B N 1
ATOM 4511 C CA . MET B 1 208 ? -10.828 17.156 2.141 1 96.06 208 MET B CA 1
ATOM 4512 C C . MET B 1 208 ? -11.797 16.359 1.282 1 96.06 208 MET B C 1
ATOM 4514 O O . MET B 1 208 ? -11.461 15.258 0.825 1 96.06 208 MET B O 1
ATOM 4518 N N . LYS B 1 209 ? -13 16.875 1.079 1 93.94 209 LYS B N 1
ATOM 4519 C CA . LYS B 1 209 ? -14.016 16.359 0.174 1 93.94 209 LYS B CA 1
ATOM 4520 C C . LYS B 1 209 ? -14.711 17.484 -0.586 1 93.94 209 LYS B C 1
ATOM 4522 O O . LYS B 1 209 ? -15.32 18.359 0.022 1 93.94 209 LYS B O 1
ATOM 4527 N N . GLU B 1 210 ? -14.602 17.422 -1.879 1 92.69 210 GLU B N 1
ATOM 4528 C CA . GLU B 1 210 ? -15.281 18.391 -2.736 1 92.69 210 GLU B CA 1
ATOM 4529 C C . GLU B 1 210 ? -14.969 19.828 -2.309 1 92.69 210 GLU B C 1
ATOM 4531 O O . GLU B 1 210 ? -15.875 20.641 -2.15 1 92.69 210 GLU B O 1
ATOM 4536 N N . GLY B 1 211 ? -13.742 20.047 -2.031 1 94.12 211 GLY B N 1
ATOM 4537 C CA . GLY B 1 211 ? -13.258 21.391 -1.773 1 94.12 211 GLY B CA 1
ATOM 4538 C C . GLY B 1 211 ? -13.438 21.828 -0.331 1 94.12 211 GLY B C 1
ATOM 4539 O O . GLY B 1 211 ? -13.062 22.938 0.041 1 94.12 211 GLY B O 1
ATOM 4540 N N . VAL B 1 212 ? -13.992 20.969 0.498 1 95.62 212 VAL B N 1
ATOM 4541 C CA . VAL B 1 212 ? -14.281 21.297 1.89 1 95.62 212 VAL B CA 1
ATOM 4542 C C . VAL B 1 212 ? -13.461 20.391 2.814 1 95.62 212 VAL B C 1
ATOM 4544 O O . VAL B 1 212 ? -13.352 19.188 2.582 1 95.62 212 VAL B O 1
ATOM 4547 N N . ILE B 1 213 ? -12.93 20.984 3.852 1 96.88 213 ILE B N 1
ATOM 4548 C CA . ILE B 1 213 ? -12.211 20.203 4.852 1 96.88 213 ILE B CA 1
ATOM 4549 C C . ILE B 1 213 ? -13.211 19.516 5.777 1 96.88 213 ILE B C 1
ATOM 4551 O O . ILE B 1 213 ? -14.047 20.172 6.398 1 96.88 213 ILE B O 1
ATOM 4555 N N . GLN B 1 214 ? -13.07 18.234 5.898 1 96.88 214 GLN B N 1
ATOM 4556 C CA . GLN B 1 214 ? -13.984 17.422 6.707 1 96.88 214 GLN B CA 1
ATOM 4557 C C . GLN B 1 214 ? -13.477 17.281 8.141 1 96.88 214 GLN B C 1
ATOM 4559 O O . GLN B 1 214 ? -14.266 17.156 9.07 1 96.88 214 GLN B O 1
ATOM 4564 N N . GLN B 1 215 ? -12.219 17.25 8.281 1 97.12 215 GLN B N 1
ATOM 4565 C CA . GLN B 1 215 ? -11.594 17.078 9.586 1 97.12 215 GLN B CA 1
ATOM 4566 C C . GLN B 1 215 ? -10.109 17.422 9.539 1 97.12 215 GLN B C 1
ATOM 4568 O O . GLN B 1 215 ? -9.422 17.125 8.555 1 97.12 215 GLN B O 1
ATOM 4573 N N . ILE B 1 216 ? -9.648 18.172 10.477 1 97.88 216 ILE B N 1
ATOM 4574 C CA . ILE B 1 216 ? -8.234 18.406 10.727 1 97.88 216 ILE B CA 1
ATOM 4575 C C . ILE B 1 216 ? -7.859 17.891 12.117 1 97.88 216 ILE B C 1
ATOM 4577 O O . ILE B 1 216 ? -8.406 18.344 13.117 1 97.88 216 ILE B O 1
ATOM 4581 N N . ASP B 1 217 ? -6.914 16.969 12.141 1 97.5 217 ASP B N 1
ATOM 4582 C CA . ASP B 1 217 ? -6.512 16.391 13.422 1 97.5 217 ASP B CA 1
ATOM 4583 C C . ASP B 1 217 ? -5.227 15.578 13.281 1 97.5 217 ASP B C 1
ATOM 4585 O O . ASP B 1 217 ? -4.648 15.508 12.195 1 97.5 217 ASP B O 1
ATOM 4589 N N . THR B 1 218 ? -4.766 15.07 14.391 1 96.81 218 THR B N 1
ATOM 4590 C CA . THR B 1 218 ? -3.623 14.164 14.375 1 96.81 218 THR B CA 1
ATOM 4591 C C . THR B 1 218 ? -3.982 12.867 13.656 1 96.81 218 THR B C 1
ATOM 4593 O O . THR B 1 218 ? -5.156 12.492 13.578 1 96.81 218 THR B O 1
ATOM 4596 N N . PRO B 1 219 ? -2.975 12.18 13.109 1 96.25 219 PRO B N 1
ATOM 4597 C CA . PRO B 1 219 ? -3.238 10.891 12.469 1 96.25 219 PRO B CA 1
ATOM 4598 C C . PRO B 1 219 ? -4.02 9.93 13.367 1 96.25 219 PRO B C 1
ATOM 4600 O O . PRO B 1 219 ? -4.977 9.297 12.922 1 96.25 219 PRO B O 1
ATOM 4603 N N . TYR B 1 220 ? -3.715 9.883 14.578 1 93.12 220 TYR B N 1
ATOM 4604 C CA . TYR B 1 220 ? -4.371 8.969 15.516 1 93.12 220 TYR B CA 1
ATOM 4605 C C . TYR B 1 220 ? -5.852 9.305 15.648 1 93.12 220 TYR B C 1
ATOM 4607 O O . TYR B 1 220 ? -6.707 8.422 15.555 1 93.12 220 TYR B O 1
ATOM 4615 N N . ASN B 1 221 ? -6.109 10.562 15.828 1 94.56 221 ASN B N 1
ATOM 4616 C CA . ASN B 1 221 ? -7.492 10.992 16.016 1 94.56 221 ASN B CA 1
ATOM 4617 C C . ASN B 1 221 ? -8.312 10.805 14.742 1 94.56 221 ASN B C 1
ATOM 4619 O O . ASN B 1 221 ? -9.477 10.406 14.797 1 94.56 221 ASN B O 1
ATOM 4623 N N . ILE B 1 222 ? -7.699 11.102 13.641 1 95.69 222 ILE B N 1
ATOM 4624 C CA . ILE B 1 222 ? -8.383 10.93 12.367 1 95.69 222 ILE B CA 1
ATOM 4625 C C . ILE B 1 222 ? -8.812 9.477 12.195 1 95.69 222 ILE B C 1
ATOM 4627 O O . ILE B 1 222 ? -9.922 9.195 11.734 1 95.69 222 ILE B O 1
ATOM 4631 N N . TYR B 1 223 ? -7.988 8.539 12.602 1 94.69 223 TYR B N 1
ATOM 4632 C CA . TYR B 1 223 ? -8.258 7.117 12.43 1 94.69 223 TYR B CA 1
ATOM 4633 C C . TYR B 1 223 ? -9.203 6.605 13.516 1 94.69 223 TYR B C 1
ATOM 4635 O O . TYR B 1 223 ? -10.125 5.844 13.227 1 94.69 223 TYR B O 1
ATOM 4643 N N . SER B 1 224 ? -9.078 7.062 14.727 1 92.62 224 SER B N 1
ATOM 4644 C CA . SER B 1 224 ? -9.797 6.504 15.867 1 92.62 224 SER B CA 1
ATOM 4645 C C . SER B 1 224 ? -11.164 7.16 16.031 1 92.62 224 SER B C 1
ATOM 4647 O O . SER B 1 224 ? -12.125 6.512 16.453 1 92.62 224 SER B O 1
ATOM 4649 N N . ARG B 1 225 ? -11.156 8.484 15.688 1 94.69 225 ARG B N 1
ATOM 4650 C CA . ARG B 1 225 ? -12.391 9.234 15.906 1 94.69 225 ARG B CA 1
ATOM 4651 C C . ARG B 1 225 ? -12.711 10.117 14.703 1 94.69 225 ARG B C 1
ATOM 4653 O O . ARG B 1 225 ? -12.781 11.336 14.828 1 94.69 225 ARG B O 1
ATOM 4660 N N . PRO B 1 226 ? -12.984 9.469 13.648 1 97 226 PRO B N 1
ATOM 4661 C CA . PRO B 1 226 ? -13.406 10.25 12.484 1 97 226 PRO B CA 1
ATOM 4662 C C . PRO B 1 226 ? -14.672 11.07 12.742 1 97 226 PRO B C 1
ATOM 4664 O O . PRO B 1 226 ? -15.617 10.562 13.352 1 97 226 PRO B O 1
ATOM 4667 N N . ARG B 1 227 ? -14.711 12.242 12.289 1 96.94 227 ARG B N 1
ATOM 4668 C CA . ARG B 1 227 ? -15.75 13.211 12.625 1 96.94 227 ARG B CA 1
ATOM 4669 C C . ARG B 1 227 ? -17.062 12.852 11.953 1 96.94 227 ARG B C 1
ATOM 4671 O O . ARG B 1 227 ? -18.141 13.227 12.43 1 96.94 227 ARG B O 1
ATOM 4678 N N . ASN B 1 228 ? -17.016 12.188 10.844 1 97.19 228 ASN B N 1
ATOM 4679 C CA . ASN B 1 228 ? -18.203 11.758 10.109 1 97.19 228 ASN B CA 1
ATOM 4680 C C . ASN B 1 228 ? -17.953 10.461 9.352 1 97.19 228 ASN B C 1
ATOM 4682 O O . ASN B 1 228 ? -16.844 9.938 9.352 1 97.19 228 ASN B O 1
ATOM 4686 N N . VAL B 1 229 ? -18.969 9.969 8.734 1 96.81 229 VAL B N 1
ATOM 4687 C CA . VAL B 1 229 ? -18.906 8.656 8.094 1 96.81 229 VAL B CA 1
ATOM 4688 C C . VAL B 1 229 ? -17.969 8.719 6.887 1 96.81 229 VAL B C 1
ATOM 4690 O O . VAL B 1 229 ? -17.281 7.746 6.582 1 96.81 229 VAL B O 1
ATOM 4693 N N . PHE B 1 230 ? -17.938 9.82 6.254 1 94.88 230 PHE B N 1
ATOM 4694 C CA . PHE B 1 230 ? -17.031 9.945 5.109 1 94.88 230 PHE B CA 1
ATOM 4695 C C . PHE B 1 230 ? -15.594 9.719 5.531 1 94.88 230 PHE B C 1
ATOM 4697 O O . PHE B 1 230 ? -14.883 8.914 4.93 1 94.88 230 PHE B O 1
ATOM 4704 N N . VAL B 1 231 ? -15.148 10.422 6.582 1 96.44 231 VAL B N 1
ATOM 4705 C CA . VAL B 1 231 ? -13.773 10.289 7.055 1 96.44 231 VAL B CA 1
ATOM 4706 C C . VAL B 1 231 ? -13.523 8.852 7.504 1 96.44 231 VAL B C 1
ATOM 4708 O O . VAL B 1 231 ? -12.469 8.281 7.207 1 96.44 231 VAL B O 1
ATOM 4711 N N . ALA B 1 232 ? -14.531 8.266 8.102 1 95.5 232 ALA B N 1
ATOM 4712 C CA . ALA B 1 232 ? -14.406 6.91 8.625 1 95.5 232 ALA B CA 1
ATOM 4713 C C . ALA B 1 232 ? -14.211 5.906 7.488 1 95.5 232 ALA B C 1
ATOM 4715 O O . ALA B 1 232 ? -13.539 4.887 7.656 1 95.5 232 ALA B O 1
ATOM 4716 N N . THR B 1 233 ? -14.797 6.195 6.375 1 92.81 233 THR B N 1
ATOM 4717 C CA . THR B 1 233 ? -14.758 5.25 5.266 1 92.81 233 THR B CA 1
ATOM 4718 C C . THR B 1 233 ? -13.617 5.578 4.312 1 92.81 233 THR B C 1
ATOM 4720 O O . THR B 1 233 ? -13.172 4.719 3.545 1 92.81 233 THR B O 1
ATOM 4723 N N . PHE B 1 234 ? -13.195 6.793 4.43 1 90.56 234 PHE B N 1
ATOM 4724 C CA . PHE B 1 234 ? -12.125 7.215 3.529 1 90.56 234 PHE B CA 1
ATOM 4725 C C . PHE B 1 234 ? -10.766 6.762 4.047 1 90.56 234 PHE B C 1
ATOM 4727 O O . PHE B 1 234 ? -9.922 6.305 3.271 1 90.56 234 PHE B O 1
ATOM 4734 N N . ILE B 1 235 ? -10.547 7.012 5.332 1 91 235 ILE B N 1
ATOM 4735 C CA . ILE B 1 235 ? -9.297 6.57 5.949 1 91 235 ILE B CA 1
ATOM 4736 C C . ILE B 1 235 ? -9.461 5.145 6.477 1 91 235 ILE B C 1
ATOM 4738 O O . ILE B 1 235 ? -10.25 4.902 7.398 1 91 235 ILE B O 1
ATOM 4742 N N . GLY B 1 236 ? -8.742 4.262 5.918 1 87.19 236 GLY B N 1
ATOM 4743 C CA . GLY B 1 236 ? -8.93 2.871 6.293 1 87.19 236 GLY B CA 1
ATOM 4744 C C . GLY B 1 236 ? -10.219 2.279 5.742 1 87.19 236 GLY B C 1
ATOM 4745 O O . GLY B 1 236 ? -10.812 2.824 4.809 1 87.19 236 GLY B O 1
ATOM 4746 N N . ARG B 1 237 ? -10.586 1.096 6.27 1 87.56 237 ARG B N 1
ATOM 4747 C CA . ARG B 1 237 ? -11.836 0.438 5.906 1 87.56 237 ARG B CA 1
ATOM 4748 C C . ARG B 1 237 ? -12.797 0.402 7.09 1 87.56 237 ARG B C 1
ATOM 4750 O O . ARG B 1 237 ? -12.367 0.354 8.242 1 87.56 237 ARG B O 1
ATOM 4757 N N . SER B 1 238 ? -14.031 0.54 6.715 1 94.19 238 SER B N 1
ATOM 4758 C CA . SER B 1 238 ? -15.023 0.527 7.785 1 94.19 238 SER B CA 1
ATOM 4759 C C . SER B 1 238 ? -16.312 -0.175 7.344 1 94.19 238 SER B C 1
ATOM 4761 O O . SER B 1 238 ? -16.75 -0.017 6.199 1 94.19 238 SER B O 1
ATOM 4763 N N . ASN B 1 239 ? -16.812 -1.021 8.234 1 96.56 239 ASN B N 1
ATOM 4764 C CA . ASN B 1 239 ? -18.172 -1.541 8.102 1 96.56 239 ASN B CA 1
ATOM 4765 C C . ASN B 1 239 ? -19.203 -0.586 8.695 1 96.56 239 ASN B C 1
ATOM 4767 O O . ASN B 1 239 ? -19.031 -0.102 9.812 1 96.56 239 ASN B O 1
ATOM 4771 N N . ILE B 1 240 ? -20.234 -0.333 7.957 1 97 240 ILE B N 1
ATOM 4772 C CA . ILE B 1 240 ? -21.234 0.607 8.43 1 97 240 ILE B CA 1
ATOM 4773 C C . ILE B 1 240 ? -22.531 -0.144 8.766 1 97 240 ILE B C 1
ATOM 4775 O O . ILE B 1 240 ? -23.062 -0.874 7.934 1 97 240 ILE B O 1
ATOM 4779 N N . PHE B 1 241 ? -23.016 0.098 9.945 1 96.75 241 PHE B N 1
ATOM 4780 C CA . PHE B 1 241 ? -24.234 -0.536 10.414 1 96.75 241 PHE B CA 1
ATOM 4781 C C . PHE B 1 241 ? -25.297 0.509 10.727 1 96.75 241 PHE B C 1
ATOM 4783 O O . PHE B 1 241 ? -25.016 1.52 11.367 1 96.75 241 PHE B O 1
ATOM 4790 N N . ASP B 1 242 ? -26.484 0.235 10.227 1 95.5 242 ASP B N 1
ATOM 4791 C CA . ASP B 1 242 ? -27.625 0.992 10.727 1 95.5 242 ASP B CA 1
ATOM 4792 C C . ASP B 1 242 ? -28.078 0.457 12.078 1 95.5 242 ASP B C 1
ATOM 4794 O O . ASP B 1 242 ? -28.422 -0.723 12.203 1 95.5 242 ASP B O 1
ATOM 4798 N N . THR B 1 243 ? -28.078 1.367 13.047 1 95.12 243 THR B N 1
ATOM 4799 C CA . THR B 1 243 ? -28.391 0.937 14.406 1 95.12 243 THR B CA 1
ATOM 4800 C C . THR B 1 243 ? -29.297 1.942 15.094 1 95.12 243 THR B C 1
ATOM 4802 O O . THR B 1 243 ? -29.75 2.904 14.477 1 95.12 243 THR B O 1
ATOM 4805 N N . SER B 1 244 ? -29.625 1.594 16.391 1 93.69 244 SER B N 1
ATOM 4806 C CA . SER B 1 244 ? -30.406 2.486 17.234 1 93.69 244 SER B CA 1
ATOM 4807 C C . SER B 1 244 ? -29.766 2.656 18.609 1 93.69 244 SER B C 1
ATOM 4809 O O . SER B 1 244 ? -29.234 1.699 19.172 1 93.69 244 SER B O 1
ATOM 4811 N N . LEU B 1 245 ? -29.75 3.91 19.016 1 91.94 245 LEU B N 1
ATOM 4812 C CA . LEU B 1 245 ? -29.344 4.219 20.375 1 91.94 245 LEU B CA 1
ATOM 4813 C C . LEU B 1 245 ? -30.547 4.199 21.312 1 91.94 245 LEU B C 1
ATOM 4815 O O . LEU B 1 245 ? -31.547 4.875 21.078 1 91.94 245 LEU B O 1
ATOM 4819 N N . ILE B 1 246 ? -30.422 3.393 22.344 1 89.25 246 ILE B N 1
ATOM 4820 C CA . ILE B 1 246 ? -31.531 3.262 23.297 1 89.25 246 ILE B CA 1
ATOM 4821 C C . ILE B 1 246 ? -31.016 3.449 24.719 1 89.25 246 ILE B C 1
ATOM 4823 O O . ILE B 1 246 ? -29.828 3.25 25 1 89.25 246 ILE B O 1
ATOM 4827 N N . SER B 1 247 ? -31.797 3.91 25.516 1 87.38 247 SER B N 1
ATOM 4828 C CA . SER B 1 247 ? -31.5 4.051 26.938 1 87.38 247 SER B CA 1
ATOM 4829 C C . SER B 1 247 ? -32.281 3.053 27.781 1 87.38 247 SER B C 1
ATOM 4831 O O . SER B 1 247 ? -33.5 2.936 27.625 1 87.38 247 SER B O 1
ATOM 4833 N N . LEU B 1 248 ? -31.562 2.256 28.453 1 81 248 LEU B N 1
ATOM 4834 C CA . LEU B 1 248 ? -32.188 1.29 29.359 1 81 248 LEU B CA 1
ATOM 4835 C C . LEU B 1 248 ? -31.594 1.413 30.75 1 81 248 LEU B C 1
ATOM 4837 O O . LEU B 1 248 ? -30.391 1.246 30.953 1 81 248 LEU B O 1
ATOM 4841 N N . ASN B 1 249 ? -32.469 1.64 31.781 1 80.75 249 ASN B N 1
ATOM 4842 C CA . ASN B 1 249 ? -32.094 1.716 33.188 1 80.75 249 ASN B CA 1
ATOM 4843 C C . ASN B 1 249 ? -30.922 2.682 33.406 1 80.75 249 ASN B C 1
ATOM 4845 O O . ASN B 1 249 ? -29.953 2.348 34.062 1 80.75 249 ASN B O 1
ATOM 4849 N N . GLY B 1 250 ? -30.891 3.793 32.719 1 77.62 250 GLY B N 1
ATOM 4850 C CA . GLY B 1 250 ? -29.891 4.828 32.906 1 77.62 250 GLY B CA 1
ATOM 4851 C C . GLY B 1 250 ? -28.625 4.582 32.125 1 77.62 250 GLY B C 1
ATOM 4852 O O . GLY B 1 250 ? -27.656 5.348 32.25 1 77.62 250 GLY B O 1
ATOM 4853 N N . LYS B 1 251 ? -28.672 3.488 31.406 1 85.75 251 LYS B N 1
ATOM 4854 C CA . LYS B 1 251 ? -27.5 3.193 30.578 1 85.75 251 LYS B CA 1
ATOM 4855 C C . LYS B 1 251 ? -27.859 3.266 29.094 1 85.75 251 LYS B C 1
ATOM 4857 O O . LYS B 1 251 ? -29.016 3.064 28.719 1 85.75 251 LYS B O 1
ATOM 4862 N N . SER B 1 252 ? -26.875 3.652 28.328 1 88.81 252 SER B N 1
ATOM 4863 C CA . SER B 1 252 ? -27.094 3.758 26.891 1 88.81 252 SER B CA 1
ATOM 4864 C C . SER B 1 252 ? -26.547 2.529 26.156 1 88.81 252 SER B C 1
ATOM 4866 O O . SER B 1 252 ? -25.484 2.008 26.5 1 88.81 252 SER B O 1
ATOM 4868 N N . TYR B 1 253 ? -27.391 2.062 25.203 1 91.56 253 TYR B N 1
ATOM 4869 C CA . TYR B 1 253 ? -27.016 0.896 24.406 1 91.56 253 TYR B CA 1
ATOM 4870 C C . TYR B 1 253 ? -27.188 1.178 22.922 1 91.56 253 TYR B C 1
ATOM 4872 O O . TYR B 1 253 ? -28.047 1.966 22.531 1 91.56 253 TYR B O 1
ATOM 4880 N N . ILE B 1 254 ? -26.328 0.571 22.172 1 92.94 254 ILE B N 1
ATOM 4881 C CA . ILE B 1 254 ? -26.531 0.501 20.734 1 92.94 254 ILE B CA 1
ATOM 4882 C C . ILE B 1 254 ? -27.156 -0.839 20.359 1 92.94 254 ILE B C 1
ATOM 4884 O O . ILE B 1 254 ? -26.688 -1.894 20.797 1 92.94 254 ILE B O 1
ATOM 4888 N N . GLU B 1 255 ? -28.188 -0.76 19.656 1 93.19 255 GLU B N 1
ATOM 4889 C CA . GLU B 1 255 ? -28.891 -1.964 19.203 1 93.19 255 GLU B CA 1
ATOM 4890 C C . GLU B 1 255 ? -28.734 -2.15 17.688 1 93.19 255 GLU B C 1
ATOM 4892 O O . GLU B 1 255 ? -29.125 -1.281 16.906 1 93.19 255 GLU B O 1
ATOM 4897 N N . PHE B 1 256 ? -28.188 -3.293 17.344 1 93.75 256 PHE B N 1
ATOM 4898 C CA . PHE B 1 256 ? -28.062 -3.658 15.938 1 93.75 256 PHE B CA 1
ATOM 4899 C C . PHE B 1 256 ? -29.375 -4.258 15.43 1 93.75 256 PHE B C 1
ATOM 4901 O O . PHE B 1 256 ? -30.25 -4.617 16.219 1 93.75 256 PHE B O 1
ATOM 4908 N N . ASP B 1 257 ? -29.438 -4.422 14.117 1 87.19 257 ASP B N 1
ATOM 4909 C CA . ASP B 1 257 ? -30.688 -4.867 13.508 1 87.19 257 ASP B CA 1
ATOM 4910 C C . ASP B 1 257 ? -31.031 -6.293 13.938 1 87.19 257 ASP B C 1
ATOM 4912 O O . ASP B 1 257 ? -32.219 -6.656 14.016 1 87.19 257 ASP B O 1
ATOM 4916 N N . ASN B 1 258 ? -30.078 -7.082 14.219 1 85.69 258 ASN B N 1
ATOM 4917 C CA . ASN B 1 258 ? -30.328 -8.469 14.594 1 85.69 258 ASN B CA 1
ATOM 4918 C C . ASN B 1 258 ? -30.625 -8.609 16.078 1 85.69 258 ASN B C 1
ATOM 4920 O O . ASN B 1 258 ? -30.781 -9.719 16.594 1 85.69 258 ASN B O 1
ATOM 4924 N N . GLY B 1 259 ? -30.562 -7.512 16.812 1 87.25 259 GLY B N 1
ATOM 4925 C CA . GLY B 1 259 ? -30.859 -7.547 18.234 1 87.25 259 GLY B CA 1
ATOM 4926 C C . GLY B 1 259 ? -29.609 -7.535 19.109 1 87.25 259 GLY B C 1
ATOM 4927 O O . GLY B 1 259 ? -29.719 -7.453 20.328 1 87.25 259 GLY B O 1
ATOM 4928 N N . TYR B 1 260 ? -28.484 -7.641 18.453 1 91.12 260 TYR B N 1
ATOM 4929 C CA . TYR B 1 260 ? -27.234 -7.535 19.203 1 91.12 260 TYR B CA 1
ATOM 4930 C C . TYR B 1 260 ? -27.078 -6.152 19.812 1 91.12 260 TYR B C 1
ATOM 4932 O O . TYR B 1 260 ? -27.281 -5.137 19.141 1 91.12 260 TYR B O 1
ATOM 4940 N N . THR B 1 261 ? -26.859 -6.102 21.156 1 92.06 261 THR B N 1
ATOM 4941 C CA . THR B 1 261 ? -26.734 -4.824 21.859 1 92.06 261 THR B CA 1
ATOM 4942 C C . THR B 1 261 ? -25.391 -4.715 22.562 1 92.06 261 THR B C 1
ATOM 4944 O O . THR B 1 261 ? -24.859 -5.715 23.047 1 92.06 261 THR B O 1
ATOM 4947 N N . VAL B 1 262 ? -24.938 -3.562 22.531 1 92.31 262 VAL B N 1
ATOM 4948 C CA . VAL B 1 262 ? -23.688 -3.303 23.234 1 92.31 262 VAL B CA 1
ATOM 4949 C C . VAL B 1 262 ? -23.812 -2.018 24.047 1 92.31 262 VAL B C 1
ATOM 4951 O O . VAL B 1 262 ? -24.422 -1.045 23.594 1 92.31 262 VAL B O 1
ATOM 4954 N N . ASN B 1 263 ? -23.219 -2.059 25.25 1 91.12 263 ASN B N 1
ATOM 4955 C CA . ASN B 1 263 ? -23.234 -0.878 26.109 1 91.12 263 ASN B CA 1
ATOM 4956 C C . ASN B 1 263 ? -22.25 0.177 25.609 1 91.12 263 ASN B C 1
ATOM 4958 O O . ASN B 1 263 ? -21.125 -0.151 25.219 1 91.12 263 ASN B O 1
ATOM 4962 N N . VAL B 1 264 ? -22.703 1.401 25.578 1 87.69 264 VAL B N 1
ATOM 4963 C CA . VAL B 1 264 ? -21.812 2.488 25.172 1 87.69 264 VAL B CA 1
ATOM 4964 C C . VAL B 1 264 ? -21.906 3.639 26.172 1 87.69 264 VAL B C 1
ATOM 4966 O O . VAL B 1 264 ? -22.906 3.773 26.875 1 87.69 264 VAL B O 1
ATOM 4969 N N . ASP B 1 265 ? -20.844 4.398 26.203 1 80.06 265 ASP B N 1
ATOM 4970 C CA . ASP B 1 265 ? -20.781 5.52 27.141 1 80.06 265 ASP B CA 1
ATOM 4971 C C . ASP B 1 265 ? -21.203 6.82 26.453 1 80.06 265 ASP B C 1
ATOM 4973 O O . ASP B 1 265 ? -20.391 7.754 26.344 1 80.06 265 ASP B O 1
ATOM 4977 N N . ILE B 1 266 ? -22.25 6.922 25.828 1 76.94 266 ILE B N 1
ATOM 4978 C CA . ILE B 1 266 ? -22.828 8.125 25.219 1 76.94 266 ILE B CA 1
ATOM 4979 C C . ILE B 1 266 ? -24.109 8.508 25.969 1 76.94 266 ILE B C 1
ATOM 4981 O O . ILE B 1 266 ? -24.922 7.648 26.281 1 76.94 266 ILE B O 1
ATOM 4985 N N . LEU B 1 267 ? -24.062 9.82 26.375 1 61.94 267 LEU B N 1
ATOM 4986 C CA . LEU B 1 267 ? -25.25 10.273 27.078 1 61.94 267 LEU B CA 1
ATOM 4987 C C . LEU B 1 267 ? -26.438 10.406 26.141 1 61.94 267 LEU B C 1
ATOM 4989 O O . LEU B 1 267 ? -26.312 11 25.062 1 61.94 267 LEU B O 1
ATOM 4993 N N . CYS B 1 268 ? -27.266 9.508 26.031 1 64.19 268 CYS B N 1
ATOM 4994 C CA . CYS B 1 268 ? -28.531 9.656 25.312 1 64.19 268 CYS B CA 1
ATOM 4995 C C . CYS B 1 268 ? -29.562 10.344 26.188 1 64.19 268 CYS B C 1
ATOM 4997 O O . CYS B 1 268 ? -29.828 9.922 27.328 1 64.19 268 CYS B O 1
ATOM 4999 N N . ASP B 1 269 ? -29.672 11.68 25.75 1 56.78 269 ASP B N 1
ATOM 5000 C CA . ASP B 1 269 ? -30.75 12.359 26.453 1 56.78 269 ASP B CA 1
ATOM 5001 C C . ASP B 1 269 ? -32.094 11.727 26.141 1 56.78 269 ASP B C 1
ATOM 5003 O O . ASP B 1 269 ? -32.406 11.445 24.984 1 56.78 269 ASP B O 1
ATOM 5007 N N . GLY B 1 270 ? -32.844 11.359 27.172 1 57.97 270 GLY B N 1
ATOM 5008 C CA . GLY B 1 270 ? -34.25 10.977 27.297 1 57.97 270 GLY B CA 1
ATOM 5009 C C . GLY B 1 270 ? -34.531 9.594 26.75 1 57.97 270 GLY B C 1
ATOM 5010 O O . GLY B 1 270 ? -33.625 8.859 26.375 1 57.97 270 GLY B O 1
ATOM 5011 N N . ASN B 1 271 ? -35.781 9.102 26.828 1 58.25 271 ASN B N 1
ATOM 5012 C CA . ASN B 1 271 ? -36.406 7.805 26.609 1 58.25 271 ASN B CA 1
ATOM 5013 C C . ASN B 1 271 ? -36.5 7.48 25.125 1 58.25 271 ASN B C 1
ATOM 5015 O O . ASN B 1 271 ? -37.25 6.582 24.734 1 58.25 271 ASN B O 1
ATOM 5019 N N . LEU B 1 272 ? -35.688 8.195 24.141 1 64.44 272 LEU B N 1
ATOM 5020 C CA . LEU B 1 272 ? -36.094 7.938 22.766 1 64.44 272 LEU B CA 1
ATOM 5021 C C . LEU B 1 272 ? -35 7.184 22 1 64.44 272 LEU B C 1
ATOM 5023 O O . LEU B 1 272 ? -33.812 7.391 22.25 1 64.44 272 LEU B O 1
ATOM 5027 N N . LYS B 1 273 ? -35.5 6.176 21.391 1 79.19 273 LYS B N 1
ATOM 5028 C CA . LYS B 1 273 ? -34.75 5.445 20.375 1 79.19 273 LYS B CA 1
ATOM 5029 C C . LYS B 1 273 ? -34.344 6.363 19.234 1 79.19 273 LYS B C 1
ATOM 5031 O O . LYS B 1 273 ? -35.188 6.996 18.594 1 79.19 273 LYS B O 1
ATOM 5036 N N . LYS B 1 274 ? -33.094 6.574 19.125 1 88.81 274 LYS B N 1
ATOM 5037 C CA . LYS B 1 274 ? -32.562 7.422 18.062 1 88.81 274 LYS B CA 1
ATOM 5038 C C . LYS B 1 274 ? -31.797 6.602 17.031 1 88.81 274 LYS B C 1
ATOM 5040 O O . LYS B 1 274 ? -30.969 5.758 17.391 1 88.81 274 LYS B O 1
ATOM 5045 N N . LYS B 1 275 ? -32.188 6.793 15.75 1 94.12 275 LYS B N 1
ATOM 5046 C CA . LYS B 1 275 ? -31.453 6.105 14.688 1 94.12 275 LYS B CA 1
ATOM 5047 C C . LYS B 1 275 ? -30.016 6.598 14.609 1 94.12 275 LYS B C 1
ATOM 5049 O O . LYS B 1 275 ? -29.75 7.801 14.711 1 94.12 275 LYS B O 1
ATOM 5054 N N . THR B 1 276 ? -29.109 5.637 14.492 1 95 276 THR B N 1
ATOM 5055 C CA . THR B 1 276 ? -27.688 5.961 14.422 1 95 276 THR B CA 1
ATOM 5056 C C . THR B 1 276 ? -26.984 5.078 13.398 1 95 276 THR B C 1
ATOM 5058 O O . THR B 1 276 ? -27.547 4.094 12.922 1 95 276 THR B O 1
ATOM 5061 N N . LYS B 1 277 ? -25.812 5.48 13.008 1 96.5 277 LYS B N 1
ATOM 5062 C CA . LYS B 1 277 ? -24.875 4.672 12.227 1 96.5 277 LYS B CA 1
ATOM 5063 C C . LYS B 1 277 ? -23.641 4.328 13.047 1 96.5 277 LYS B C 1
ATOM 5065 O O . LYS B 1 277 ? -23.109 5.176 13.758 1 96.5 277 LYS B O 1
ATOM 5070 N N . VAL B 1 278 ? -23.344 3.068 12.961 1 96.44 278 VAL B N 1
ATOM 5071 C CA . VAL B 1 278 ? -22.141 2.627 13.664 1 96.44 278 VAL B CA 1
ATOM 5072 C C . VAL B 1 278 ? -21.109 2.131 12.656 1 96.44 278 VAL B C 1
ATOM 5074 O O . VAL B 1 278 ? -21.438 1.366 11.742 1 96.44 278 VAL B O 1
ATOM 5077 N N . THR B 1 279 ? -19.922 2.646 12.781 1 97 279 THR B N 1
ATOM 5078 C CA . THR B 1 279 ? -18.828 2.152 11.953 1 97 279 THR B CA 1
ATOM 5079 C C . THR B 1 279 ? -17.891 1.275 12.773 1 97 279 THR B C 1
ATOM 5081 O O . THR B 1 279 ? -17.531 1.622 13.906 1 97 279 THR B O 1
ATOM 5084 N N . VAL B 1 280 ? -17.609 0.129 12.234 1 96.12 280 VAL B N 1
ATOM 5085 C CA . VAL B 1 280 ? -16.688 -0.836 12.836 1 96.12 280 VAL B CA 1
ATOM 5086 C C . VAL B 1 280 ? -15.602 -1.197 11.828 1 96.12 280 VAL B C 1
ATOM 5088 O O . VAL B 1 280 ? -15.883 -1.707 10.742 1 96.12 280 VAL B O 1
ATOM 5091 N N . ARG B 1 281 ? -14.352 -0.896 12.188 1 95.19 281 ARG B N 1
ATOM 5092 C CA . ARG B 1 281 ? -13.266 -1.305 11.297 1 95.19 281 ARG B CA 1
ATOM 5093 C C . ARG B 1 281 ? -13.109 -2.822 11.289 1 95.19 281 ARG B C 1
ATOM 5095 O O . ARG B 1 281 ? -13.469 -3.494 12.258 1 95.19 281 ARG B O 1
ATOM 5102 N N . PRO B 1 282 ? -12.539 -3.359 10.195 1 94 282 PRO B N 1
ATOM 5103 C CA . PRO B 1 282 ? -12.406 -4.812 10.078 1 94 282 PRO B CA 1
ATOM 5104 C C . PRO B 1 282 ? -11.625 -5.426 11.242 1 94 282 PRO B C 1
ATOM 5106 O O . PRO B 1 282 ? -11.875 -6.574 11.617 1 94 282 PRO B O 1
ATOM 5109 N N . GLU B 1 283 ? -10.75 -4.676 11.789 1 91.75 283 GLU B N 1
ATOM 5110 C CA . GLU B 1 283 ? -9.891 -5.207 12.844 1 91.75 283 GLU B CA 1
ATOM 5111 C C . GLU B 1 283 ? -10.523 -5 14.219 1 91.75 283 GLU B C 1
ATOM 5113 O O . GLU B 1 283 ? -9.969 -5.422 15.234 1 91.75 283 GLU B O 1
ATOM 5118 N N . GLU B 1 284 ? -11.664 -4.387 14.289 1 91.94 284 GLU B N 1
ATOM 5119 C CA . GLU B 1 284 ? -12.266 -4.02 15.57 1 91.94 284 GLU B CA 1
ATOM 5120 C C . GLU B 1 284 ? -13.32 -5.039 15.992 1 91.94 284 GLU B C 1
ATOM 5122 O O . GLU B 1 284 ? -14.109 -4.785 16.906 1 91.94 284 GLU B O 1
ATOM 5127 N N . PHE B 1 285 ? -13.352 -6.156 15.273 1 92.56 285 PHE B N 1
ATOM 5128 C CA . PHE B 1 285 ? -14.211 -7.262 15.68 1 92.56 285 PHE B CA 1
ATOM 5129 C C . PHE B 1 285 ? -13.445 -8.25 16.562 1 92.56 285 PHE B C 1
ATOM 5131 O O . PHE B 1 285 ? -12.242 -8.43 16.391 1 92.56 285 PHE B O 1
ATOM 5138 N N . ILE B 1 286 ? -14.141 -8.797 17.469 1 89.19 286 ILE B N 1
ATOM 5139 C CA . ILE B 1 286 ? -13.641 -9.898 18.281 1 89.19 286 ILE B CA 1
ATOM 5140 C C . ILE B 1 286 ? -14.414 -11.172 17.953 1 89.19 286 ILE B C 1
ATOM 5142 O O . ILE B 1 286 ? -15.641 -11.211 18.047 1 89.19 286 ILE B O 1
ATOM 5146 N N . ILE B 1 287 ? -13.617 -12.172 17.516 1 88.31 287 ILE B N 1
ATOM 5147 C CA . ILE B 1 287 ? -14.266 -13.438 17.172 1 88.31 287 ILE B CA 1
ATOM 5148 C C . ILE B 1 287 ? -14.555 -14.227 18.453 1 88.31 287 ILE B C 1
ATOM 5150 O O . ILE B 1 287 ? -13.656 -14.484 19.25 1 88.31 287 ILE B O 1
ATOM 5154 N N . GLY B 1 288 ? -15.766 -14.477 18.656 1 81.31 288 GLY B N 1
ATOM 5155 C CA . GLY B 1 288 ? -16.172 -15.18 19.859 1 81.31 288 GLY B CA 1
ATOM 5156 C C . GLY B 1 288 ? -16.406 -16.656 19.641 1 81.31 288 GLY B C 1
ATOM 5157 O O . GLY B 1 288 ? -16.344 -17.141 18.5 1 81.31 288 GLY B O 1
ATOM 5158 N N . ASP B 1 289 ? -16.297 -17.516 20.703 1 71.88 289 ASP B N 1
ATOM 5159 C CA . ASP B 1 289 ? -16.562 -18.938 20.688 1 71.88 289 ASP B CA 1
ATOM 5160 C C . ASP B 1 289 ? -18.047 -19.234 20.906 1 71.88 289 ASP B C 1
ATOM 5162 O O . ASP B 1 289 ? -18.484 -20.391 20.828 1 71.88 289 ASP B O 1
ATOM 5166 N N . GLY B 1 290 ? -18.812 -18.172 21.094 1 72.12 290 GLY B N 1
ATOM 5167 C CA . GLY B 1 290 ? -20.172 -18.469 21.531 1 72.12 290 GLY B CA 1
ATOM 5168 C C . GLY B 1 290 ? -21.234 -17.859 20.625 1 72.12 290 GLY B C 1
ATOM 5169 O O . GLY B 1 290 ? -20.953 -17.531 19.469 1 72.12 290 GLY B O 1
ATOM 5170 N N . ASP B 1 291 ? -22.438 -17.922 21.062 1 75.12 291 ASP B N 1
ATOM 5171 C CA . ASP B 1 291 ? -23.641 -17.531 20.312 1 75.12 291 ASP B CA 1
ATOM 5172 C C . ASP B 1 291 ? -23.938 -16.047 20.5 1 75.12 291 ASP B C 1
ATOM 5174 O O . ASP B 1 291 ? -25.016 -15.578 20.156 1 75.12 291 ASP B O 1
ATOM 5178 N N . GLU B 1 292 ? -22.953 -15.344 21.016 1 84.81 292 GLU B N 1
ATOM 5179 C CA . GLU B 1 292 ? -23.203 -13.914 21.172 1 84.81 292 GLU B CA 1
ATOM 5180 C C . GLU B 1 292 ? -22.516 -13.109 20.094 1 84.81 292 GLU B C 1
ATOM 5182 O O . GLU B 1 292 ? -21.453 -13.508 19.594 1 84.81 292 GLU B O 1
ATOM 5187 N N . GLY B 1 293 ? -23.219 -12.055 19.641 1 92.56 293 GLY B N 1
ATOM 5188 C CA . GLY B 1 293 ? -22.656 -11.172 18.641 1 92.56 293 GLY B CA 1
ATOM 5189 C C . GLY B 1 293 ? -23.344 -11.273 17.297 1 92.56 293 GLY B C 1
ATOM 5190 O O . GLY B 1 293 ? -24.5 -11.688 17.219 1 92.56 293 GLY B O 1
ATOM 5191 N N . LEU B 1 294 ? -22.672 -10.836 16.281 1 94.44 294 LEU B N 1
ATOM 5192 C CA . LEU B 1 294 ? -23.172 -10.898 14.914 1 94.44 294 LEU B CA 1
ATOM 5193 C C . LEU B 1 294 ? -22.781 -12.219 14.258 1 94.44 294 LEU B C 1
ATOM 5195 O O . LEU B 1 294 ? -21.609 -12.461 13.977 1 94.44 294 LEU B O 1
ATOM 5199 N N . LYS B 1 295 ? -23.797 -13.031 14.047 1 94.62 295 LYS B N 1
ATOM 5200 C CA . LYS B 1 295 ? -23.547 -14.32 13.406 1 94.62 295 LYS B CA 1
ATOM 5201 C C . LYS B 1 295 ? -23.391 -14.164 11.898 1 94.62 295 LYS B C 1
ATOM 5203 O O . LYS B 1 295 ? -24.156 -13.43 11.266 1 94.62 295 LYS B O 1
ATOM 5208 N N . GLY B 1 296 ? -22.391 -14.836 11.352 1 95.25 296 GLY B N 1
ATOM 5209 C CA . GLY B 1 296 ? -22.188 -14.773 9.914 1 95.25 296 GLY B CA 1
ATOM 5210 C C . GLY B 1 296 ? -21.375 -15.945 9.375 1 95.25 296 GLY B C 1
ATOM 5211 O O . GLY B 1 296 ? -20.891 -16.781 10.141 1 95.25 296 GLY B O 1
ATOM 5212 N N . LYS B 1 297 ? -21.359 -16.016 8.109 1 96.5 297 LYS B N 1
ATOM 5213 C CA . LYS B 1 297 ? -20.625 -17.062 7.402 1 96.5 297 LYS B CA 1
ATOM 5214 C C . LYS B 1 297 ? -19.5 -16.484 6.566 1 96.5 297 LYS B C 1
ATOM 5216 O O . LYS B 1 297 ? -19.688 -15.5 5.852 1 96.5 297 LYS B O 1
ATOM 5221 N N . ILE B 1 298 ? -18.328 -17.094 6.656 1 96.12 298 ILE B N 1
ATOM 5222 C CA . ILE B 1 298 ? -17.188 -16.656 5.863 1 96.12 298 ILE B CA 1
ATOM 5223 C C . ILE B 1 298 ? -17.406 -17 4.395 1 96.12 298 ILE B C 1
ATOM 5225 O O . ILE B 1 298 ? -17.641 -18.172 4.059 1 96.12 298 ILE B O 1
ATOM 5229 N N . ILE B 1 299 ? -17.281 -15.977 3.605 1 94.38 299 ILE B N 1
ATOM 5230 C CA . ILE B 1 299 ? -17.484 -16.172 2.174 1 94.38 299 ILE B CA 1
ATOM 5231 C C . ILE B 1 299 ? -16.141 -16.203 1.458 1 94.38 299 ILE B C 1
ATOM 5233 O O . ILE B 1 299 ? -15.969 -16.922 0.467 1 94.38 299 ILE B O 1
ATOM 5237 N N . THR B 1 300 ? -15.281 -15.406 1.932 1 91.31 300 THR B N 1
ATOM 5238 C CA . THR B 1 300 ? -13.953 -15.344 1.33 1 91.31 300 THR B CA 1
ATOM 5239 C C . THR B 1 300 ? -12.883 -15.18 2.402 1 91.31 300 THR B C 1
ATOM 5241 O O . THR B 1 300 ? -13.078 -14.453 3.379 1 91.31 300 THR B O 1
ATOM 5244 N N . ALA B 1 301 ? -11.852 -15.844 2.191 1 91.88 301 ALA B N 1
ATOM 5245 C CA . ALA B 1 301 ? -10.664 -15.734 3.029 1 91.88 301 ALA B CA 1
ATOM 5246 C C . ALA B 1 301 ? -9.438 -15.367 2.195 1 91.88 301 ALA B C 1
ATOM 5248 O O . ALA B 1 301 ? -9.109 -16.062 1.227 1 91.88 301 ALA B O 1
ATOM 5249 N N . THR B 1 302 ? -8.867 -14.273 2.574 1 91.44 302 THR B N 1
ATOM 5250 C CA . THR B 1 302 ? -7.734 -13.773 1.804 1 91.44 302 THR B CA 1
ATOM 5251 C C . THR B 1 302 ? -6.516 -13.578 2.701 1 91.44 302 THR B C 1
ATOM 5253 O O . THR B 1 302 ? -6.594 -12.875 3.715 1 91.44 302 THR B O 1
ATOM 5256 N N . PHE B 1 303 ? -5.453 -14.172 2.289 1 91 303 PHE B N 1
ATOM 5257 C CA . PHE B 1 303 ? -4.207 -14.031 3.035 1 91 303 PHE B CA 1
ATOM 5258 C C . PHE B 1 303 ? -3.408 -12.836 2.533 1 91 303 PHE B C 1
ATOM 5260 O O . PHE B 1 303 ? -3.109 -12.742 1.34 1 91 303 PHE B O 1
ATOM 5267 N N . LEU B 1 304 ? -3.002 -11.922 3.504 1 90.56 304 LEU B N 1
ATOM 5268 C CA . LEU B 1 304 ? -2.303 -10.703 3.123 1 90.56 304 LEU B CA 1
ATOM 5269 C C . LEU B 1 304 ? -0.944 -10.617 3.811 1 90.56 304 LEU B C 1
ATOM 5271 O O . LEU B 1 304 ? -0.347 -9.539 3.883 1 90.56 304 LEU B O 1
ATOM 5275 N N . GLY B 1 305 ? -0.456 -11.719 4.352 1 89.12 305 GLY B N 1
ATOM 5276 C CA . GLY B 1 305 ? 0.804 -11.711 5.078 1 89.12 305 GLY B CA 1
ATOM 5277 C C . GLY B 1 305 ? 0.625 -11.68 6.586 1 89.12 305 GLY B C 1
ATOM 5278 O O . GLY B 1 305 ? 0.377 -12.711 7.211 1 89.12 305 GLY B O 1
ATOM 5279 N N . LYS B 1 306 ? 0.543 -10.453 7.105 1 86.38 306 LYS B N 1
ATOM 5280 C CA . LYS B 1 306 ? 0.425 -10.281 8.547 1 86.38 306 LYS B CA 1
ATOM 5281 C C . LYS B 1 306 ? -1.016 -10.484 9.008 1 86.38 306 LYS B C 1
ATOM 5283 O O . LYS B 1 306 ? -1.27 -10.703 10.195 1 86.38 306 LYS B O 1
ATOM 5288 N N . TYR B 1 307 ? -1.923 -10.477 7.949 1 89.12 307 TYR B N 1
ATOM 5289 C CA . TYR B 1 307 ? -3.34 -10.555 8.289 1 89.12 307 TYR B CA 1
ATOM 5290 C C . TYR B 1 307 ? -4.066 -11.523 7.359 1 89.12 307 TYR B C 1
ATOM 5292 O O . TYR B 1 307 ? -3.602 -11.797 6.25 1 89.12 307 TYR B O 1
ATOM 5300 N N . MET B 1 308 ? -5.148 -12.008 7.934 1 91.19 308 MET B N 1
ATOM 5301 C CA . MET B 1 308 ? -6.195 -12.633 7.137 1 91.19 308 MET B CA 1
ATOM 5302 C C . MET B 1 308 ? -7.41 -11.719 7.016 1 91.19 308 MET B C 1
ATOM 5304 O O . MET B 1 308 ? -7.91 -11.211 8.023 1 91.19 308 MET B O 1
ATOM 5308 N N . ASP B 1 309 ? -7.738 -11.484 5.84 1 92.56 309 ASP B N 1
ATOM 5309 C CA . ASP B 1 309 ? -8.969 -10.727 5.605 1 92.56 309 ASP B CA 1
ATOM 5310 C C . ASP B 1 309 ? -10.109 -11.641 5.191 1 92.56 309 ASP B C 1
ATOM 5312 O O . ASP B 1 309 ? -9.922 -12.547 4.375 1 92.56 309 ASP B O 1
ATOM 5316 N N . TYR B 1 310 ? -11.25 -11.438 5.758 1 93.94 310 TYR B N 1
ATOM 5317 C CA . TYR B 1 310 ? -12.438 -12.234 5.461 1 93.94 310 TYR B CA 1
ATOM 5318 C C . TYR B 1 310 ? -13.594 -11.344 5.023 1 93.94 310 TYR B C 1
ATOM 5320 O O . TYR B 1 310 ? -13.719 -10.211 5.484 1 93.94 310 TYR B O 1
ATOM 5328 N N . VAL B 1 311 ? -14.289 -11.883 4.172 1 94.75 311 VAL B N 1
ATOM 5329 C CA . VAL B 1 311 ? -15.633 -11.367 3.941 1 94.75 311 VAL B CA 1
ATOM 5330 C C . VAL B 1 311 ? -16.656 -12.273 4.621 1 94.75 311 VAL B C 1
ATOM 5332 O O . VAL B 1 311 ? -16.672 -13.484 4.395 1 94.75 311 VAL B O 1
ATOM 5335 N N . VAL B 1 312 ? -17.484 -11.688 5.453 1 96.44 312 VAL B N 1
ATOM 5336 C CA . VAL B 1 312 ? -18.453 -12.438 6.227 1 96.44 312 VAL B CA 1
ATOM 5337 C C . VAL B 1 312 ? -19.875 -12.008 5.836 1 96.44 312 VAL B C 1
ATOM 5339 O O . VAL B 1 312 ? -20.188 -10.812 5.828 1 96.44 312 VAL B O 1
ATOM 5342 N N . GLN B 1 313 ? -20.578 -12.922 5.484 1 97.12 313 GLN B N 1
ATOM 5343 C CA . GLN B 1 313 ? -22 -12.656 5.246 1 97.12 313 GLN B CA 1
ATOM 5344 C C . GLN B 1 313 ? -22.812 -12.852 6.516 1 97.12 313 GLN B C 1
ATOM 5346 O O . GLN B 1 313 ? -22.875 -13.969 7.051 1 97.12 313 GLN B O 1
ATOM 5351 N N . LEU B 1 314 ? -23.453 -11.766 6.906 1 96.19 314 LEU B N 1
ATOM 5352 C CA . LEU B 1 314 ? -24.266 -11.836 8.109 1 96.19 314 LEU B CA 1
ATOM 5353 C C . LEU B 1 314 ? -25.625 -12.461 7.809 1 96.19 314 LEU B C 1
ATOM 5355 O O . LEU B 1 314 ? -25.938 -12.742 6.648 1 96.19 314 LEU B O 1
ATOM 5359 N N . GLU B 1 315 ? -26.391 -12.711 8.797 1 92.69 315 GLU B N 1
ATOM 5360 C CA . GLU B 1 315 ? -27.688 -13.375 8.648 1 92.69 315 GLU B CA 1
ATOM 5361 C C . GLU B 1 315 ? -28.672 -12.508 7.863 1 92.69 315 GLU B C 1
ATOM 5363 O O . GLU B 1 315 ? -29.531 -13.023 7.156 1 92.69 315 GLU B O 1
ATOM 5368 N N . ASP B 1 316 ? -28.484 -11.211 7.949 1 91.5 316 ASP B N 1
ATOM 5369 C CA . ASP B 1 316 ? -29.391 -10.305 7.254 1 91.5 316 ASP B CA 1
ATOM 5370 C C . ASP B 1 316 ? -28.984 -10.125 5.797 1 91.5 316 ASP B C 1
ATOM 5372 O O . ASP B 1 316 ? -29.625 -9.383 5.047 1 91.5 316 ASP B O 1
ATOM 5376 N N . GLY B 1 317 ? -27.906 -10.711 5.484 1 92.38 317 GLY B N 1
ATOM 5377 C CA . GLY B 1 317 ? -27.453 -10.648 4.105 1 92.38 317 GLY B CA 1
ATOM 5378 C C . GLY B 1 317 ? -26.344 -9.641 3.895 1 92.38 317 GLY B C 1
ATOM 5379 O O . GLY B 1 317 ? -25.688 -9.641 2.846 1 92.38 317 GLY B O 1
ATOM 5380 N N . MET B 1 318 ? -26.141 -8.906 4.922 1 94 318 MET B N 1
ATOM 5381 C CA . MET B 1 318 ? -25.078 -7.895 4.816 1 94 318 MET B CA 1
ATOM 5382 C C . MET B 1 318 ? -23.703 -8.547 4.793 1 94 318 MET B C 1
ATOM 5384 O O . MET B 1 318 ? -23.453 -9.5 5.531 1 94 318 MET B O 1
ATOM 5388 N N . LYS B 1 319 ? -22.859 -8.07 3.908 1 95.25 319 LYS B N 1
ATOM 5389 C CA . LYS B 1 319 ? -21.469 -8.523 3.869 1 95.25 319 LYS B CA 1
ATOM 5390 C C . LYS B 1 319 ? -20.547 -7.547 4.594 1 95.25 319 LYS B C 1
ATOM 5392 O O . LYS B 1 319 ? -20.625 -6.336 4.375 1 95.25 319 LYS B O 1
ATOM 5397 N N . ILE B 1 320 ? -19.734 -8.078 5.473 1 96.44 320 ILE B N 1
ATOM 5398 C CA . ILE B 1 320 ? -18.797 -7.227 6.207 1 96.44 320 ILE B CA 1
ATOM 5399 C C . ILE B 1 320 ? -17.375 -7.762 6.047 1 96.44 320 ILE B C 1
ATOM 5401 O O . ILE B 1 320 ? -17.188 -8.914 5.672 1 96.44 320 ILE B O 1
ATOM 5405 N N . GLU B 1 321 ? -16.484 -6.875 6.312 1 95.06 321 GLU B N 1
ATOM 5406 C CA . GLU B 1 321 ? -15.062 -7.238 6.27 1 95.06 321 GLU B CA 1
ATOM 5407 C C . GLU B 1 321 ? -14.508 -7.473 7.672 1 95.06 321 GLU B C 1
ATOM 5409 O O . GLU B 1 321 ? -14.836 -6.73 8.602 1 95.06 321 GLU B O 1
ATOM 5414 N N . LEU B 1 322 ? -13.781 -8.523 7.781 1 94.94 322 LEU B N 1
ATOM 5415 C CA . LEU B 1 322 ? -13.117 -8.906 9.016 1 94.94 322 LEU B CA 1
ATOM 5416 C C . LEU B 1 322 ? -11.617 -9.102 8.789 1 94.94 322 LEU B C 1
ATOM 5418 O O . LEU B 1 322 ? -11.211 -9.75 7.824 1 94.94 322 LEU B O 1
ATOM 5422 N N . SER B 1 323 ? -10.852 -8.406 9.594 1 92 323 SER B N 1
ATOM 5423 C CA . SER B 1 323 ? -9.406 -8.555 9.523 1 92 323 SER B CA 1
ATOM 5424 C C . SER B 1 323 ? -8.844 -9.18 10.789 1 92 323 SER B C 1
ATOM 5426 O O . SER B 1 323 ? -9.102 -8.695 11.898 1 92 323 SER B O 1
ATOM 5428 N N . HIS B 1 324 ? -8.18 -10.203 10.602 1 89 324 HIS B N 1
ATOM 5429 C CA . HIS B 1 324 ? -7.641 -10.961 11.727 1 89 324 HIS B CA 1
ATOM 5430 C C . HIS B 1 324 ? -6.117 -11 11.695 1 89 324 HIS B C 1
ATOM 5432 O O . HIS B 1 324 ? -5.531 -11.453 10.711 1 89 324 HIS B O 1
ATOM 5438 N N . ASP B 1 325 ? -5.523 -10.492 12.797 1 85.88 325 ASP B N 1
ATOM 5439 C CA . ASP B 1 325 ? -4.07 -10.523 12.922 1 85.88 325 ASP B CA 1
ATOM 5440 C C . ASP B 1 325 ? -3.566 -11.938 13.188 1 85.88 325 ASP B C 1
ATOM 5442 O O . ASP B 1 325 ? -4.074 -12.625 14.078 1 85.88 325 ASP B O 1
ATOM 5446 N N . LEU B 1 326 ? -2.586 -12.359 12.453 1 81.06 326 LEU B N 1
ATOM 5447 C CA . LEU B 1 326 ? -2.104 -13.734 12.547 1 81.06 326 LEU B CA 1
ATOM 5448 C C . LEU B 1 326 ? -0.954 -13.836 13.547 1 81.06 326 LEU B C 1
ATOM 5450 O O . LEU B 1 326 ? -0.455 -14.93 13.812 1 81.06 326 LEU B O 1
ATOM 5454 N N . SER B 1 327 ? -0.51 -12.75 14.047 1 73.88 327 SER B N 1
ATOM 5455 C CA . SER B 1 327 ? 0.617 -12.789 14.977 1 73.88 327 SER B CA 1
ATOM 5456 C C . SER B 1 327 ? 0.246 -13.508 16.266 1 73.88 327 SER B C 1
ATOM 5458 O O . SER B 1 327 ? 1.061 -14.234 16.844 1 73.88 327 SER B O 1
ATOM 5460 N N . ASN B 1 328 ? -0.941 -13.281 16.781 1 64.75 328 ASN B N 1
ATOM 5461 C CA . ASN B 1 328 ? -1.284 -13.789 18.094 1 64.75 328 ASN B CA 1
ATOM 5462 C C . ASN B 1 328 ? -2.336 -14.891 18.016 1 64.75 328 ASN B C 1
ATOM 5464 O O . ASN B 1 328 ? -2.695 -15.492 19.031 1 64.75 328 ASN B O 1
ATOM 5468 N N . ASN B 1 329 ? -2.85 -14.992 16.828 1 63.56 329 ASN B N 1
ATOM 5469 C CA . ASN B 1 329 ? -3.93 -15.961 16.703 1 63.56 329 ASN B CA 1
ATOM 5470 C C . ASN B 1 329 ? -3.703 -16.906 15.523 1 63.56 329 ASN B C 1
ATOM 5472 O O . ASN B 1 329 ? -3.568 -16.469 14.383 1 63.56 329 ASN B O 1
ATOM 5476 N N . ASP B 1 330 ? -3.559 -18.078 15.891 1 65 330 ASP B N 1
ATOM 5477 C CA . ASP B 1 330 ? -3.211 -19.078 14.875 1 65 330 ASP B CA 1
ATOM 5478 C C . ASP B 1 330 ? -4.461 -19.625 14.195 1 65 330 ASP B C 1
ATOM 5480 O O . ASP B 1 330 ? -4.367 -20.375 13.219 1 65 330 ASP B O 1
ATOM 5484 N N . LYS B 1 331 ? -5.625 -19.172 14.781 1 77.25 331 LYS B N 1
ATOM 5485 C CA . LYS B 1 331 ? -6.781 -19.812 14.156 1 77.25 331 LYS B CA 1
ATOM 5486 C C . LYS B 1 331 ? -7.129 -19.141 12.836 1 77.25 331 LYS B C 1
ATOM 5488 O O . LYS B 1 331 ? -7.297 -17.922 12.773 1 77.25 331 LYS B O 1
ATOM 5493 N N . VAL B 1 332 ? -7.105 -19.922 11.781 1 84.5 332 VAL B N 1
ATOM 5494 C CA . VAL B 1 332 ? -7.473 -19.453 10.453 1 84.5 332 VAL B CA 1
ATOM 5495 C C . VAL B 1 332 ? -8.812 -20.062 10.047 1 84.5 332 VAL B C 1
ATOM 5497 O O . VAL B 1 332 ? -9.062 -21.25 10.289 1 84.5 332 VAL B O 1
ATOM 5500 N N . TYR B 1 333 ? -9.672 -19.203 9.57 1 89.19 333 TYR B N 1
ATOM 5501 C CA . TYR B 1 333 ? -10.992 -19.656 9.125 1 89.19 333 TYR B CA 1
ATOM 5502 C C . TYR B 1 333 ? -11.016 -19.859 7.617 1 89.19 333 TYR B C 1
ATOM 5504 O O . TYR B 1 333 ? -10.227 -19.25 6.883 1 89.19 333 TYR B O 1
ATOM 5512 N N . GLU B 1 334 ? -11.844 -20.781 7.285 1 90.31 334 GLU B N 1
ATOM 5513 C CA . GLU B 1 334 ? -11.984 -21.094 5.867 1 90.31 334 GLU B CA 1
ATOM 5514 C C . GLU B 1 334 ? -13.367 -20.719 5.352 1 90.31 334 GLU B C 1
ATOM 5516 O O . GLU B 1 334 ? -14.266 -20.406 6.141 1 90.31 334 GLU B O 1
ATOM 5521 N N . ASN B 1 335 ? -13.445 -20.75 4.098 1 90.94 335 ASN B N 1
ATOM 5522 C CA . ASN B 1 335 ? -14.742 -20.5 3.484 1 90.94 335 ASN B CA 1
ATOM 5523 C C . ASN B 1 335 ? -15.805 -21.469 3.992 1 90.94 335 ASN B C 1
ATOM 5525 O O . ASN B 1 335 ? -15.555 -22.672 4.078 1 90.94 335 ASN B O 1
ATOM 5529 N N . GLY B 1 336 ? -16.922 -20.906 4.371 1 93.56 336 GLY B N 1
ATOM 5530 C CA . GLY B 1 336 ? -18.031 -21.719 4.855 1 93.56 336 GLY B CA 1
ATOM 5531 C C . GLY B 1 336 ? -18.109 -21.781 6.371 1 93.56 336 GLY B C 1
ATOM 5532 O O . GLY B 1 336 ? -19.141 -22.156 6.93 1 93.56 336 GLY B O 1
ATOM 5533 N N . ASP B 1 337 ? -17.094 -21.422 7.062 1 94 337 ASP B N 1
ATOM 5534 C CA . ASP B 1 337 ? -17.094 -21.438 8.523 1 94 337 ASP B CA 1
ATOM 5535 C C . ASP B 1 337 ? -18.062 -20.406 9.086 1 94 337 ASP B C 1
ATOM 5537 O O . ASP B 1 337 ? -18.25 -19.328 8.516 1 94 337 ASP B O 1
ATOM 5541 N N . ILE B 1 338 ? -18.703 -20.812 10.203 1 94.69 338 ILE B N 1
ATOM 5542 C CA . ILE B 1 338 ? -19.594 -19.891 10.914 1 94.69 338 ILE B CA 1
ATOM 5543 C C . ILE B 1 338 ? -18.828 -19.188 12.023 1 94.69 338 ILE B C 1
ATOM 5545 O O . ILE B 1 338 ? -18.047 -19.812 12.75 1 94.69 338 ILE B O 1
ATOM 5549 N N . VAL B 1 339 ? -19.031 -17.844 12.047 1 94.06 339 VAL B N 1
ATOM 5550 C CA . VAL B 1 339 ? -18.344 -17.078 13.078 1 94.06 339 VAL B CA 1
ATOM 5551 C C . VAL B 1 339 ? -19.328 -16.172 13.812 1 94.06 339 VAL B C 1
ATOM 5553 O O . VAL B 1 339 ? -20.391 -15.836 13.273 1 94.06 339 VAL B O 1
ATOM 5556 N N . TYR B 1 340 ? -19.078 -15.883 15.039 1 94.12 340 TYR B N 1
ATOM 5557 C CA . TYR B 1 340 ? -19.781 -14.898 15.859 1 94.12 340 TYR B CA 1
ATOM 5558 C C . TYR B 1 340 ? -18.875 -13.711 16.188 1 94.12 340 TYR B C 1
ATOM 5560 O O . TYR B 1 340 ? -17.812 -13.883 16.781 1 94.12 340 TYR B O 1
ATOM 5568 N N . LEU B 1 341 ? -19.344 -12.516 15.789 1 94.69 341 LEU B N 1
ATOM 5569 C CA . LEU B 1 341 ? -18.484 -11.344 15.875 1 94.69 341 LEU B CA 1
ATOM 5570 C C . LEU B 1 341 ? -19.016 -10.352 16.891 1 94.69 341 LEU B C 1
ATOM 5572 O O . LEU B 1 341 ? -20.156 -9.906 16.797 1 94.69 341 LEU B O 1
ATOM 5576 N N . LYS B 1 342 ? -18.219 -10.047 17.844 1 93.88 342 LYS B N 1
ATOM 5577 C CA . LYS B 1 342 ? -18.5 -8.953 18.766 1 93.88 342 LYS B CA 1
ATOM 5578 C C . LYS B 1 342 ? -17.75 -7.691 18.359 1 93.88 342 LYS B C 1
ATOM 5580 O O . LYS B 1 342 ? -16.672 -7.77 17.766 1 93.88 342 LYS B O 1
ATOM 5585 N N . VAL B 1 343 ? -18.312 -6.555 18.672 1 93 343 VAL B N 1
ATOM 5586 C CA . VAL B 1 343 ? -17.625 -5.305 18.344 1 93 343 VAL B CA 1
ATOM 5587 C C . VAL B 1 343 ? -16.828 -4.809 19.547 1 93 343 VAL B C 1
ATOM 5589 O O . VAL B 1 343 ? -17.25 -4.996 20.688 1 93 343 VAL B O 1
ATOM 5592 N N . ASN B 1 344 ? -15.703 -4.262 19.359 1 90.75 344 ASN B N 1
ATOM 5593 C CA . ASN B 1 344 ? -14.93 -3.602 20.406 1 90.75 344 ASN B CA 1
ATOM 5594 C C . ASN B 1 344 ? -15.492 -2.223 20.734 1 90.75 344 ASN B C 1
ATOM 5596 O O . ASN B 1 344 ? -15.195 -1.244 20.047 1 90.75 344 ASN B O 1
ATOM 5600 N N . THR B 1 345 ? -16.141 -2.08 21.797 1 89.44 345 THR B N 1
ATOM 5601 C CA . THR B 1 345 ? -16.906 -0.884 22.141 1 89.44 345 THR B CA 1
ATOM 5602 C C . THR B 1 345 ? -15.969 0.295 22.406 1 89.44 345 THR B C 1
ATOM 5604 O O . THR B 1 345 ? -16.391 1.452 22.359 1 89.44 345 THR B O 1
ATOM 5607 N N . LYS B 1 346 ? -14.773 0.044 22.672 1 87.56 346 LYS B N 1
ATOM 5608 C CA . LYS B 1 346 ? -13.82 1.118 22.938 1 87.56 346 LYS B CA 1
ATOM 5609 C C . LYS B 1 346 ? -13.336 1.765 21.656 1 87.56 346 LYS B C 1
ATOM 5611 O O . LYS B 1 346 ? -12.82 2.885 21.672 1 87.56 346 LYS B O 1
ATOM 5616 N N . LYS B 1 347 ? -13.586 1.053 20.562 1 90.62 347 LYS B N 1
ATOM 5617 C CA . LYS B 1 347 ? -12.922 1.511 19.344 1 90.62 347 LYS B CA 1
ATOM 5618 C C . LYS B 1 347 ? -13.945 1.913 18.281 1 90.62 347 LYS B C 1
ATOM 5620 O O . LYS B 1 347 ? -13.648 2.711 17.391 1 90.62 347 LYS B O 1
ATOM 5625 N N . ILE B 1 348 ? -15.141 1.408 18.375 1 92.19 348 ILE B N 1
ATOM 5626 C CA . ILE B 1 348 ? -16.141 1.696 17.359 1 92.19 348 ILE B CA 1
ATOM 5627 C C . ILE B 1 348 ? -16.547 3.164 17.438 1 92.19 348 ILE B C 1
ATOM 5629 O O . ILE B 1 348 ? -16.281 3.84 18.422 1 92.19 348 ILE B O 1
ATOM 5633 N N . ASN B 1 349 ? -17.125 3.686 16.344 1 95.25 349 ASN B N 1
ATOM 5634 C CA . ASN B 1 349 ? -17.641 5.051 16.281 1 95.25 349 ASN B CA 1
ATOM 5635 C C . ASN B 1 349 ? -19.156 5.07 16.031 1 95.25 349 ASN B C 1
ATOM 5637 O O . ASN B 1 349 ? -19.672 4.195 15.344 1 95.25 349 ASN B O 1
ATOM 5641 N N . ILE B 1 350 ? -19.812 6.004 16.594 1 95.12 350 ILE B N 1
ATOM 5642 C CA . ILE B 1 350 ? -21.266 6.145 16.516 1 95.12 350 ILE B CA 1
ATOM 5643 C C . ILE B 1 350 ? -21.625 7.508 15.93 1 95.12 350 ILE B C 1
ATOM 5645 O O . ILE B 1 350 ? -21.156 8.539 16.406 1 95.12 350 ILE B O 1
ATOM 5649 N N . TYR B 1 351 ? -22.422 7.461 14.922 1 95.56 351 TYR B N 1
ATOM 5650 C CA . TYR B 1 351 ? -22.797 8.688 14.227 1 95.56 351 TYR B CA 1
ATOM 5651 C C . TYR B 1 351 ? -24.297 8.898 14.273 1 95.56 351 TYR B C 1
ATOM 5653 O O . TYR B 1 351 ? -25.062 7.961 14.539 1 95.56 351 TYR B O 1
ATOM 5661 N N . ASN B 1 352 ? -24.719 10.148 14.023 1 94.38 352 ASN B N 1
ATOM 5662 C CA . ASN B 1 352 ? -26.141 10.398 13.852 1 94.38 352 ASN B CA 1
ATOM 5663 C C . ASN B 1 352 ? -26.688 9.711 12.602 1 94.38 352 ASN B C 1
ATOM 5665 O O . ASN B 1 352 ? -25.938 9.062 11.867 1 94.38 352 ASN B O 1
ATOM 5669 N N . GLU B 1 353 ? -27.938 9.805 12.367 1 93.88 353 GLU B N 1
ATOM 5670 C CA . GLU B 1 353 ? -28.641 9.023 11.359 1 93.88 353 GLU B CA 1
ATOM 5671 C C . GLU B 1 353 ? -28.047 9.266 9.969 1 93.88 353 GLU B C 1
ATOM 5673 O O . GLU B 1 353 ? -27.859 8.328 9.195 1 93.88 353 GLU B O 1
ATOM 5678 N N . ASP B 1 354 ? -27.703 10.477 9.688 1 95.19 354 ASP B N 1
ATOM 5679 C CA . ASP B 1 354 ? -27.219 10.781 8.344 1 95.19 354 ASP B CA 1
ATOM 5680 C C . ASP B 1 354 ? -25.703 10.609 8.25 1 95.19 354 ASP B C 1
ATOM 5682 O O . ASP B 1 354 ? -25.125 10.766 7.172 1 95.19 354 ASP B O 1
ATOM 5686 N N . GLY B 1 355 ? -25.016 10.281 9.383 1 95.56 355 GLY B N 1
ATOM 5687 C CA . GLY B 1 355 ? -23.594 9.977 9.383 1 95.56 355 GLY B CA 1
ATOM 5688 C C . GLY B 1 355 ? -22.719 11.211 9.375 1 95.56 355 GLY B C 1
ATOM 5689 O O . GLY B 1 355 ? -21.5 11.117 9.203 1 95.56 355 GLY B O 1
ATOM 5690 N N . SER B 1 356 ? -23.297 12.453 9.617 1 94.75 356 SER B N 1
ATOM 5691 C CA . SER B 1 356 ? -22.578 13.711 9.461 1 94.75 356 SER B CA 1
ATOM 5692 C C . SER B 1 356 ? -21.844 14.094 10.742 1 94.75 356 SER B C 1
ATOM 5694 O O . SER B 1 356 ? -20.922 14.906 10.719 1 94.75 356 SER B O 1
ATOM 5696 N N . LYS B 1 357 ? -22.297 13.484 11.859 1 94.06 357 LYS B N 1
ATOM 5697 C CA . LYS B 1 357 ? -21.719 13.883 13.133 1 94.06 357 LYS B CA 1
ATOM 5698 C C . LYS B 1 357 ? -21.391 12.664 13.992 1 94.06 357 LYS B C 1
ATOM 5700 O O . LYS B 1 357 ? -22.25 11.789 14.195 1 94.06 357 LYS B O 1
ATOM 5705 N N . ASN B 1 358 ? -20.188 12.641 14.445 1 95 358 ASN B N 1
ATOM 5706 C CA . ASN B 1 358 ? -19.766 11.625 15.414 1 95 358 ASN B CA 1
ATOM 5707 C C . ASN B 1 358 ? -20.25 11.969 16.812 1 95 358 ASN B C 1
ATOM 5709 O O . ASN B 1 358 ? -19.922 13.023 17.359 1 95 358 ASN B O 1
ATOM 5713 N N . LEU B 1 359 ? -20.984 11.133 17.375 1 90.69 359 LEU B N 1
ATOM 5714 C CA . LEU B 1 359 ? -21.641 11.406 18.656 1 90.69 359 LEU B CA 1
ATOM 5715 C C . LEU B 1 359 ? -20.672 11.195 19.828 1 90.69 359 LEU B C 1
ATOM 5717 O O . LEU B 1 359 ? -21 11.555 20.953 1 90.69 359 LEU B O 1
ATOM 5721 N N . LEU B 1 360 ? -19.531 10.641 19.531 1 88.31 360 LEU B N 1
ATOM 5722 C CA . LEU B 1 360 ? -18.547 10.391 20.578 1 88.31 360 LEU B CA 1
ATOM 5723 C C . LEU B 1 360 ? -17.609 11.578 20.75 1 88.31 360 LEU B C 1
ATOM 5725 O O . LEU B 1 360 ? -16.859 11.641 21.719 1 88.31 360 LEU B O 1
ATOM 5729 N N . ILE B 1 361 ? -17.547 12.352 19.75 1 82.06 361 ILE B N 1
ATOM 5730 C CA . ILE B 1 361 ? -16.656 13.508 19.797 1 82.06 361 ILE B CA 1
ATOM 5731 C C . ILE B 1 361 ? -17.391 14.719 20.344 1 82.06 361 ILE B C 1
ATOM 5733 O O . ILE B 1 361 ? -18.531 14.992 19.938 1 82.06 361 ILE B O 1
ATOM 5737 N N . SER B 1 362 ? -17.031 15.203 21.562 1 64.44 362 SER B N 1
ATOM 5738 C CA . SER B 1 362 ? -17.672 16.406 22.094 1 64.44 362 SER B CA 1
ATOM 5739 C C . SER B 1 362 ? -17.484 17.594 21.172 1 64.44 362 SER B C 1
ATOM 5741 O O . SER B 1 362 ? -16.469 17.703 20.484 1 64.44 362 SER B O 1
ATOM 5743 N N . GLU B 1 363 ? -18.625 18.172 20.625 1 53.16 363 GLU B N 1
ATOM 5744 C CA . GLU B 1 363 ? -18.578 19.406 19.844 1 53.16 363 GLU B CA 1
ATOM 5745 C C . GLU B 1 363 ? -17.719 20.453 20.516 1 53.16 363 GLU B C 1
ATOM 5747 O O . GLU B 1 363 ? -17.891 20.75 21.703 1 53.16 363 GLU B O 1
ATOM 5752 N N . VAL B 1 364 ? -16.625 20.734 20.172 1 33.06 364 VAL B N 1
ATOM 5753 C CA . VAL B 1 364 ? -16.031 22.016 20.562 1 33.06 364 VAL B CA 1
ATOM 5754 C C . VAL B 1 364 ? -16.781 23.156 19.859 1 33.06 364 VAL B C 1
ATOM 5756 O O . VAL B 1 364 ? -17.047 23.094 18.656 1 33.06 364 VAL B O 1
#

Organism: NCBI:txid632245

pLDDT: mean 91.25, std 8.29, range [33.06, 98.44]

Nearest PDB structures (foldseek):
  2yyz-assembly1_A  TM=9.127E-01  e=4.562E-42  Thermotoga maritima MSB8
  8zx1-assembly1_D  TM=9.392E-01  e=1.437E-40  Escherichia coli
  2it1-assembly1_B  TM=8.529E-01  e=1.813E-41  Pyrococcus horikoshii
  8y5f-assembly1_D  TM=9.268E-01  e=8.540E-40  Escherichia coli
  7cad-assembly1_D  TM=8.391E-01  e=2.519E-35  Mycolicibacterium smegmatis MC2 155

Solvent-accessible surface area (backbone atoms only — not comparable to full-atom values): 38282 Å² total; per-residue (Å²): 111,42,34,23,39,39,35,42,48,26,21,32,63,58,88,90,45,68,50,23,76,59,33,70,50,77,44,54,62,38,32,37,36,24,39,33,41,59,89,86,19,39,60,66,58,51,52,29,36,74,54,38,78,38,77,70,76,34,61,45,39,18,51,58,87,45,70,43,77,85,46,51,38,93,72,62,47,62,14,61,31,42,52,81,38,77,68,58,66,91,31,28,45,48,51,48,41,42,46,62,39,55,76,68,66,53,51,68,70,59,46,52,50,44,51,55,52,37,27,55,69,58,68,46,58,92,45,34,81,36,42,52,87,79,42,54,72,70,53,44,46,37,48,25,50,35,37,24,48,58,71,59,31,34,35,37,40,32,45,32,65,57,74,86,51,55,72,70,57,35,57,53,46,47,52,48,52,42,51,45,38,63,72,71,34,39,10,28,43,38,34,42,73,52,62,56,58,48,29,48,54,31,59,31,36,35,35,32,52,76,21,36,74,70,45,74,38,36,43,65,46,46,66,60,56,30,51,24,48,64,48,37,49,65,53,65,62,50,37,77,40,71,30,32,36,38,58,55,98,93,37,25,30,41,35,38,84,88,64,44,67,45,72,46,97,49,89,64,80,65,89,53,76,37,60,22,27,34,40,37,39,28,52,43,50,42,82,47,96,52,95,55,50,50,51,27,31,29,69,39,64,33,47,52,76,66,33,36,38,32,36,29,34,31,82,88,62,50,73,40,59,38,39,43,62,47,72,87,37,84,80,77,77,50,67,68,40,76,48,15,36,32,73,42,72,88,60,47,43,45,21,37,66,88,25,72,39,29,70,78,55,80,84,125,111,44,34,23,40,39,34,43,48,26,20,34,63,58,89,91,45,68,51,24,76,59,33,70,49,79,43,54,64,39,32,38,37,26,37,33,42,60,90,86,19,40,60,67,58,50,51,29,36,75,53,36,78,38,76,71,75,33,62,44,42,20,52,59,88,45,70,43,78,84,46,51,38,93,72,62,45,62,16,61,31,44,54,80,38,76,67,58,66,90,32,28,44,48,51,48,41,43,47,62,38,55,76,67,66,52,50,70,68,57,46,53,50,44,51,54,51,38,28,56,69,59,68,45,58,92,45,35,81,37,42,52,87,80,43,54,72,69,54,44,46,38,49,23,51,34,37,24,48,58,71,61,31,32,34,37,39,32,45,33,64,58,74,86,50,55,72,69,58,34,56,53,46,47,52,48,50,43,52,45,38,61,72,71,34,38,9,28,41,38,34,42,74,52,61,57,58,48,31,49,55,31,59,30,37,36,34,32,53,76,22,37,74,70,46,75,39,37,42,65,46,46,64,59,56,33,51,24,48,63,49,36,49,65,54,67,61,50,36,78,40,71,31,31,37,36,59,56,96,91,36,27,30,39,34,38,84,87,63,42,66,45,73,46,95,49,89,65,80,61,91,52,74,37,62,22,28,33,40,39,39,29,52,42,50,42,81,47,97,52,95,54,51,51,50,27,32,29,68,40,65,34,46,52,76,65,32,37,38,31,35,28,34,30,82,88,64,50,72,40,58,37,38,42,61,48,71,86,36,83,81,77,77,50,66,69,40,76,48,15,36,32,74,41,72,89,58,49,46,46,21,38,65,86,25,73,39,29,68,78,55,78,83,127

InterPro domains:
  IPR003439 ABC transporter-like, ATP-binding domain [PF00005] (22-162)
  IPR003439 ABC transporter-like, ATP-binding domain [PS50893] (5-235)
  IPR003593 AAA+ ATPase domain [SM00382] (29-212)
  IPR005893 Spermidine/putrescine import ATP-binding protein PotA-like [TIGR01187] (35-339)
  IPR008995 Molybdate/tungstate binding, C-terminal [SSF50331] (239-359)
  IPR013611 Transport-associated OB, type 2 [PF08402] (278-344)
  IPR017871 ABC transporter-like, conserved site [PS00211] (135-149)
  IPR027417 P-loop containing nucleoside triphosphate hydrolase [G3DSA:3.40.50.300] (4-222)
  IPR027417 P-loop containing nucleoside triphosphate hydrolase [SSF52540] (5-242)
  IPR050093 ABC Transporter, Small Molecule Importer [PTHR42781] (1-350)

Sequence (728 aa):
MSKSININDVIKKYGENTVIPDLKADIKNGELFTLLGPSGCGKTTLLRMIAGFNSIEGGTISFDENVINDIPAHKRNIGMVFQNYAIFPHMTVKENIKYGLKLRKISKEEMEKRVEDILDVVKITQYKDRLPENLSGGQQQRVALARAIVIHPDVLLMDEPLSNLDAKLRIEMRSAIRNIQKQVGITTVYVTHDQEEALAISDRIAIMKEGVIQQIDTPYNIYSRPRNVFVATFIGRSNIFDTSLISLNGKSYIEFDNGYTVNVDILCDGNLKKKTKVTVRPEEFIIGDGDEGLKGKIITATFLGKYMDYVVQLEDGMKIELSHDLSNNDKVYENGDIVYLKVNTKKINIYNEDGSKNLLISEVMSKSININDVIKKYGENTVIPDLKADIKNGELFTLLGPSGCGKTTLLRMIAGFNSIEGGTISFDENVINDIPAHKRNIGMVFQNYAIFPHMTVKENIKYGLKLRKISKEEMEKRVEDILDVVKITQYKDRLPENLSGGQQQRVALARAIVIHPDVLLMDEPLSNLDAKLRIEMRSAIRNIQKQVGITTVYVTHDQEEALAISDRIAIMKEGVIQQIDTPYNIYSRPRNVFVATFIGRSNIFDTSLISLNGKSYIEFDNGYTVNVDILCDGNLKKKTKVTVRPEEFIIGDGDEGLKGKIITATFLGKYMDYVVQLEDGMKIELSHDLSNNDKVYENGDIVYLKVNTKKINIYNEDGSKNLLISEV